Protein AF-0000000084360840 (afdb_homodimer)

pLDDT: mean 78.0, std 22.22, range [19.33, 98.19]

Radius of gyration: 30.99 Å; Cα contacts (8 Å, |Δi|>4): 1159; chains: 2; bounding box: 89×83×81 Å

Sequence (752 aa):
MAACGLSFETPALANPRQICVAVSGGADSLALSLLTHHWGQENAVKVIALTVDHGLRKGSDTEAQQVGAWLNAWGLEHHILPWTDGAVVHSRVQERARDARYALMTQWCTGHGIRHLLLAHHQEDQAETVLMRLKKGSGLLGLAGMARVRHVPLHVSGETGGSVQIVRPLLAVSKAQLRETLRAQGQEWIEDPSNANLAFERVRTRHLLAHLEGEGVSAARLAGAARAIARVRDVLERAAEDVMSTSVSGDCVKRIAAKPFLAAPLAVQSLALARLLAEVGGGRYGPSPDKMTRLLGWMARHKGSVKTDPARTLAGCEVRRTVQNGAAGFRVSAEGPRTSAKNHQKAVINCETALAPSGQTSYIQGALKATAQRLEMAACGLSFETPALANPRQICVAVSGGADSLALSLLTHHWGQENAVKVIALTVDHGLRKGSDTEAQQVGAWLNAWGLEHHILPWTDGAVVHSRVQERARDARYALMTQWCTGHGIRHLLLAHHQEDQAETVLMRLKKGSGLLGLAGMARVRHVPLHVSGETGGSVQIVRPLLAVSKAQLRETLRAQGQEWIEDPSNANLAFERVRTRHLLAHLEGEGVSAARLAGAARAIARVRDVLERAAEDVMSTSVSGDCVKRIAAKPFLAAPLAVQSLALARLLAEVGGGRYGPSPDKMTRLLGWMARHKGSVKTDPARTLAGCEVRRTVQNGAAGFRVSAEGPRTSAKNHQKAVINCETALAPSGQTSYIQGALKATAQRLE

Structure (mmCIF, N/CA/C/O backbone):
data_AF-0000000084360840-model_v1
#
loop_
_entity.id
_entity.type
_entity.pdbx_description
1 polymer 'tRNA(Ile)-lysidine synthase'
#
loop_
_atom_site.group_PDB
_atom_site.id
_atom_site.type_symbol
_atom_site.label_atom_id
_atom_site.label_alt_id
_atom_site.label_comp_id
_atom_site.label_asym_id
_atom_site.label_entity_id
_atom_site.label_seq_id
_atom_site.pdbx_PDB_ins_code
_atom_site.Cartn_x
_atom_site.Cartn_y
_atom_site.Cartn_z
_atom_site.occupancy
_atom_site.B_iso_or_equiv
_atom_site.auth_seq_id
_atom_site.auth_comp_id
_atom_site.auth_asym_id
_atom_site.auth_atom_id
_atom_site.pdbx_PDB_model_num
ATOM 1 N N . MET A 1 1 ? 10.531 8.586 30.922 1 20.8 1 MET A N 1
ATOM 2 C CA . MET A 1 1 ? 9.344 9.234 30.359 1 20.8 1 MET A CA 1
ATOM 3 C C . MET A 1 1 ? 9.523 9.5 28.875 1 20.8 1 MET A C 1
ATOM 5 O O . MET A 1 1 ? 10.438 10.219 28.469 1 20.8 1 MET A O 1
ATOM 9 N N . ALA A 1 2 ? 9.25 8.68 28.016 1 28.47 2 ALA A N 1
ATOM 10 C CA . ALA A 1 2 ? 9.672 8.766 26.625 1 28.47 2 ALA A CA 1
ATOM 11 C C . ALA A 1 2 ? 9.109 10.016 25.953 1 28.47 2 ALA A C 1
ATOM 13 O O . ALA A 1 2 ? 7.895 10.148 25.797 1 28.47 2 ALA A O 1
ATOM 14 N N . ALA A 1 3 ? 9.609 11.148 26.25 1 34.69 3 ALA A N 1
ATOM 15 C CA . ALA A 1 3 ? 9.281 12.477 25.719 1 34.69 3 ALA A CA 1
ATOM 16 C C . ALA A 1 3 ? 9.062 12.43 24.219 1 34.69 3 ALA A C 1
ATOM 18 O O . ALA A 1 3 ? 9.859 11.844 23.484 1 34.69 3 ALA A O 1
ATOM 19 N N . CYS A 1 4 ? 7.859 12.336 23.828 1 41.44 4 CYS A N 1
ATOM 20 C CA . CYS A 1 4 ? 7.52 12.398 22.406 1 41.44 4 CYS A CA 1
ATOM 21 C C . CYS A 1 4 ? 8.164 13.609 21.75 1 41.44 4 CYS A C 1
ATOM 23 O O . CYS A 1 4 ? 7.883 14.75 22.125 1 41.44 4 CYS A O 1
ATOM 25 N N . GLY A 1 5 ? 9.469 13.688 21.625 1 42.34 5 GLY A N 1
ATOM 26 C CA . GLY A 1 5 ? 10 14.789 20.844 1 42.34 5 GLY A CA 1
ATOM 27 C C . GLY A 1 5 ? 9.414 14.859 19.453 1 42.34 5 GLY A C 1
ATOM 28 O O . GLY A 1 5 ? 9.32 13.844 18.75 1 42.34 5 GLY A O 1
ATOM 29 N N . LEU A 1 6 ? 8.43 15.812 19.359 1 50.31 6 LEU A N 1
ATOM 30 C CA . LEU A 1 6 ? 7.957 16.094 18.016 1 50.31 6 LEU A CA 1
ATOM 31 C C . LEU A 1 6 ? 9.125 16.281 17.047 1 50.31 6 LEU A C 1
ATOM 33 O O . LEU A 1 6 ? 10.07 17.016 17.344 1 50.31 6 LEU A O 1
ATOM 37 N N . SER A 1 7 ? 9.742 15.273 16.531 1 49.81 7 SER A N 1
ATOM 38 C CA . SER A 1 7 ? 10.672 15.531 15.438 1 49.81 7 SER A CA 1
ATOM 39 C C . SER A 1 7 ? 9.953 16.125 14.234 1 49.81 7 SER A C 1
ATOM 41 O O . SER A 1 7 ? 9.188 15.43 13.555 1 49.81 7 SER A O 1
ATOM 43 N N . PHE A 1 8 ? 9.609 17.406 14.43 1 49.53 8 PHE A N 1
ATOM 44 C CA . PHE A 1 8 ? 9.141 18.078 13.219 1 49.53 8 PHE A CA 1
ATOM 45 C C . PHE A 1 8 ? 10.141 17.906 12.086 1 49.53 8 PHE A C 1
ATOM 47 O O . PHE A 1 8 ? 10.281 18.797 11.234 1 49.53 8 PHE A O 1
ATOM 54 N N . GLU A 1 9 ? 10.992 17.016 12.188 1 46.53 9 GLU A N 1
ATOM 55 C CA . GLU A 1 9 ? 11.945 16.938 11.078 1 46.53 9 GLU A CA 1
ATOM 56 C C . GLU A 1 9 ? 11.234 17.062 9.734 1 46.53 9 GLU A C 1
ATOM 58 O O . GLU A 1 9 ? 11.711 16.531 8.727 1 46.53 9 GLU A O 1
ATOM 63 N N . THR A 1 10 ? 10.039 17.531 9.773 1 49.09 10 THR A N 1
ATOM 64 C CA . THR A 1 10 ? 9.547 17.703 8.414 1 49.09 10 THR A CA 1
ATOM 65 C C . THR A 1 10 ? 10.25 18.875 7.738 1 49.09 10 THR A C 1
ATOM 67 O O . THR A 1 10 ? 10.242 20 8.258 1 49.09 10 THR A O 1
ATOM 70 N N . PRO A 1 11 ? 11.195 18.641 6.934 1 45.81 11 PRO A N 1
ATOM 71 C CA . PRO A 1 11 ? 11.742 19.719 6.102 1 45.81 11 PRO A CA 1
ATOM 72 C C . PRO A 1 11 ? 10.703 20.781 5.75 1 45.81 11 PRO A C 1
ATOM 74 O O . PRO A 1 11 ? 11.055 21.844 5.246 1 45.81 11 PRO A O 1
ATOM 77 N N . ALA A 1 12 ? 9.516 20.406 5.906 1 50.47 12 ALA A N 1
ATOM 78 C CA . ALA A 1 12 ? 8.531 21.312 5.324 1 50.47 12 ALA A CA 1
ATOM 79 C C . ALA A 1 12 ? 8.43 22.609 6.129 1 50.47 12 ALA A C 1
ATOM 81 O O . ALA A 1 12 ? 7.895 23.609 5.645 1 50.47 12 ALA A O 1
ATOM 82 N N . LEU A 1 13 ? 8.891 22.594 7.438 1 59.12 13 LEU A N 1
ATOM 83 C CA . LEU A 1 13 ? 8.758 23.859 8.141 1 59.12 13 LEU A CA 1
ATOM 84 C C . LEU A 1 13 ? 9.977 24.75 7.895 1 59.12 13 LEU A C 1
ATOM 86 O O . LEU A 1 13 ? 11.023 24.562 8.516 1 59.12 13 LEU A O 1
ATOM 90 N N . ALA A 1 14 ? 9.984 25.188 6.68 1 59.38 14 ALA A N 1
ATOM 91 C CA . ALA A 1 14 ? 11.016 26.188 6.43 1 59.38 14 ALA A CA 1
ATOM 92 C C . ALA A 1 14 ? 10.969 27.297 7.477 1 59.38 14 ALA A C 1
ATOM 94 O O . ALA A 1 14 ? 10.078 28.141 7.449 1 59.38 14 ALA A O 1
ATOM 95 N N . ASN A 1 15 ? 11.844 27.297 8.43 1 65.12 15 ASN A N 1
ATOM 96 C CA . ASN A 1 15 ? 12.148 28.203 9.539 1 65.12 15 ASN A CA 1
ATOM 97 C C . ASN A 1 15 ? 11.086 29.281 9.68 1 65.12 15 ASN A C 1
ATOM 99 O O . ASN A 1 15 ? 11.336 30.453 9.359 1 65.12 15 ASN A O 1
ATOM 103 N N . PRO A 1 16 ? 9.898 28.922 10.055 1 75.62 16 PRO A N 1
ATOM 104 C CA . PRO A 1 16 ? 8.844 29.922 10.172 1 75.62 16 PRO A CA 1
ATOM 105 C C . PRO A 1 16 ? 9.039 30.844 11.375 1 75.62 16 PRO A C 1
ATOM 107 O O . PRO A 1 16 ? 9.656 30.453 12.359 1 75.62 16 PRO A O 1
ATOM 110 N N . ARG A 1 17 ? 8.641 32.125 11.219 1 84.38 17 ARG A N 1
ATOM 111 C CA . ARG A 1 17 ? 8.633 33.031 12.352 1 84.38 17 ARG A CA 1
ATOM 112 C C . ARG A 1 17 ? 7.445 32.781 13.266 1 84.38 17 ARG A C 1
ATOM 114 O O . ARG A 1 17 ? 7.531 32.969 14.484 1 84.38 17 ARG A O 1
ATOM 121 N N . GLN A 1 18 ? 6.344 32.344 12.672 1 93.88 18 GLN A N 1
ATOM 122 C CA . GLN A 1 18 ? 5.117 32.062 13.406 1 93.88 18 GLN A CA 1
ATOM 123 C C . GLN A 1 18 ? 4.391 30.859 12.836 1 93.88 18 GLN A C 1
ATOM 125 O O . GLN A 1 18 ? 4.445 30.609 11.633 1 93.88 18 GLN A O 1
ATOM 130 N N . ILE A 1 19 ? 3.779 30.156 13.719 1 94.62 19 ILE A N 1
ATOM 131 C CA . ILE A 1 19 ? 2.945 29.031 13.297 1 94.62 19 ILE A CA 1
ATOM 132 C C . ILE A 1 19 ? 1.659 29.016 14.125 1 94.62 19 ILE A C 1
ATOM 134 O O . ILE A 1 19 ? 1.631 29.5 15.258 1 94.62 19 ILE A O 1
ATOM 138 N N . CYS A 1 20 ? 0.643 28.469 13.516 1 96.94 20 CYS A N 1
ATOM 139 C CA . CYS A 1 20 ? -0.623 28.328 14.227 1 96.94 20 CYS A CA 1
ATOM 140 C C . CYS A 1 20 ? -0.888 26.859 14.578 1 96.94 20 CYS A C 1
ATOM 142 O O . CYS A 1 20 ? -0.471 25.969 13.852 1 96.94 20 CYS A O 1
ATOM 144 N N . VAL A 1 21 ? -1.531 26.672 15.664 1 97.19 21 VAL A N 1
ATOM 145 C CA . VAL A 1 21 ? -1.967 25.328 16.078 1 97.19 21 VAL A CA 1
ATOM 146 C C . VAL A 1 21 ? -3.465 25.344 16.375 1 97.19 21 VAL A C 1
ATOM 148 O O . VAL A 1 21 ? -3.965 26.266 17.047 1 97.19 21 VAL A O 1
ATOM 151 N N . ALA A 1 22 ? -4.164 24.406 15.797 1 97.31 22 ALA A N 1
ATOM 152 C CA . ALA A 1 22 ? -5.59 24.266 16.094 1 97.31 22 ALA A CA 1
ATOM 153 C C . ALA A 1 22 ? -5.809 23.547 17.422 1 97.31 22 ALA A C 1
ATOM 155 O O . ALA A 1 22 ? -5.238 22.484 17.656 1 97.31 22 ALA A O 1
ATOM 156 N N . VAL A 1 23 ? -6.715 24.125 18.266 1 96.75 23 VAL A N 1
ATOM 157 C CA . VAL A 1 23 ? -6.953 23.516 19.562 1 96.75 23 VAL A CA 1
ATOM 158 C C . VAL A 1 23 ? -8.453 23.469 19.844 1 96.75 23 VAL A C 1
ATOM 160 O O . VAL A 1 23 ? -9.141 24.5 19.797 1 96.75 23 VAL A O 1
ATOM 163 N N . SER A 1 24 ? -8.938 22.297 20.156 1 92.56 24 SER A N 1
ATOM 164 C CA . SER A 1 24 ? -10.352 22.125 20.453 1 92.56 24 SER A CA 1
ATOM 165 C C . SER A 1 24 ? -10.578 22 21.969 1 92.56 24 SER A C 1
ATOM 167 O O . SER A 1 24 ? -11.703 22.125 22.438 1 92.56 24 SER A O 1
ATOM 169 N N . GLY A 1 25 ? -9.539 21.734 22.703 1 93.62 25 GLY A N 1
ATOM 170 C CA . GLY A 1 25 ? -9.664 21.5 24.125 1 93.62 25 GLY A CA 1
ATOM 171 C C . GLY A 1 25 ? -9.586 20.031 24.516 1 93.62 25 GLY A C 1
ATOM 172 O O . GLY A 1 25 ? -9.438 19.703 25.688 1 93.62 25 GLY A O 1
ATOM 173 N N . GLY A 1 26 ? -9.695 19.188 23.531 1 94.25 26 GLY A N 1
ATOM 174 C CA . GLY A 1 26 ? -9.5 17.766 23.781 1 94.25 26 GLY A CA 1
ATOM 175 C C . GLY A 1 26 ? -8.055 17.406 24.062 1 94.25 26 GLY A C 1
ATOM 176 O O . GLY A 1 26 ? -7.16 18.25 23.922 1 94.25 26 GLY A O 1
ATOM 177 N N . ALA A 1 27 ? -7.871 16.188 24.438 1 95.5 27 ALA A N 1
ATOM 178 C CA . ALA A 1 27 ? -6.547 15.719 24.844 1 95.5 27 ALA A CA 1
ATOM 179 C C . ALA A 1 27 ? -5.547 15.844 23.703 1 95.5 27 ALA A C 1
ATOM 181 O O . ALA A 1 27 ? -4.422 16.312 23.906 1 95.5 27 ALA A O 1
ATOM 182 N N . ASP A 1 28 ? -5.961 15.531 22.5 1 95.25 28 ASP A N 1
ATOM 183 C CA . ASP A 1 28 ? -5.047 15.5 21.359 1 95.25 28 ASP A CA 1
ATOM 184 C C . ASP A 1 28 ? -4.594 16.906 20.984 1 95.25 28 ASP A C 1
ATOM 186 O O . ASP A 1 28 ? -3.395 17.156 20.844 1 95.25 28 ASP A O 1
ATOM 190 N N . SER A 1 29 ? -5.516 17.797 20.891 1 96.75 29 SER A N 1
ATOM 191 C CA . SER A 1 29 ? -5.191 19.156 20.469 1 96.75 29 SER A CA 1
ATOM 192 C C . SER A 1 29 ? -4.406 19.891 21.547 1 96.75 29 SER A C 1
ATOM 194 O O . SER A 1 29 ? -3.5 20.672 21.234 1 96.75 29 SER A O 1
ATOM 196 N N . LEU A 1 30 ? -4.676 19.625 22.766 1 96.94 30 LEU A N 1
ATOM 197 C CA . LEU A 1 30 ? -3.932 20.25 23.859 1 96.94 30 LEU A CA 1
ATOM 198 C C . LEU A 1 30 ? -2.502 19.734 23.906 1 96.94 30 LEU A C 1
ATOM 200 O O . LEU A 1 30 ? -1.562 20.5 24.125 1 96.94 30 LEU A O 1
ATOM 204 N N . ALA A 1 31 ? -2.414 18.406 23.781 1 96.38 31 ALA A N 1
ATOM 205 C CA . ALA A 1 31 ? -1.073 17.844 23.766 1 96.38 31 ALA A CA 1
ATOM 206 C C . ALA A 1 31 ? -0.233 18.422 22.641 1 96.38 31 ALA A C 1
ATOM 208 O O . ALA A 1 31 ? 0.932 18.781 22.844 1 96.38 31 ALA A O 1
ATOM 209 N N . LEU A 1 32 ? -0.86 18.516 21.453 1 96.62 32 LEU A N 1
ATOM 210 C CA . LEU A 1 32 ? -0.155 19.141 20.328 1 96.62 32 LEU A CA 1
ATOM 211 C C . LEU A 1 32 ? 0.257 20.562 20.672 1 96.62 32 LEU A C 1
ATOM 213 O O . LEU A 1 32 ? 1.385 20.969 20.391 1 96.62 32 LEU A O 1
ATOM 217 N N . SER A 1 33 ? -0.631 21.344 21.25 1 96.81 33 SER A N 1
ATOM 218 C CA . SER A 1 33 ? -0.352 22.734 21.594 1 96.81 33 SER A CA 1
ATOM 219 C C . SER A 1 33 ? 0.825 22.828 22.562 1 96.81 33 SER A C 1
ATOM 221 O O . SER A 1 33 ? 1.704 23.688 22.391 1 96.81 33 SER A O 1
ATOM 223 N N . LEU A 1 34 ? 0.836 21.938 23.531 1 94.75 34 LEU A N 1
ATOM 224 C CA . LEU A 1 34 ? 1.909 21.922 24.516 1 94.75 34 LEU A CA 1
ATOM 225 C C . LEU A 1 34 ? 3.25 21.609 23.859 1 94.75 34 LEU A C 1
ATOM 227 O O . LEU A 1 34 ? 4.23 22.328 24.062 1 94.75 34 LEU A O 1
ATOM 231 N N . LEU A 1 35 ? 3.24 20.562 23.078 1 93.94 35 LEU A N 1
ATOM 232 C CA . LEU A 1 35 ? 4.457 20.141 22.406 1 93.94 35 LEU A CA 1
ATOM 233 C C . LEU A 1 35 ? 4.957 21.219 21.453 1 93.94 35 LEU A C 1
ATOM 235 O O . LEU A 1 35 ? 6.16 21.484 21.375 1 93.94 35 LEU A O 1
ATOM 239 N N . THR A 1 36 ? 4.031 21.828 20.719 1 93.75 36 THR A N 1
ATOM 240 C CA . THR A 1 36 ? 4.391 22.891 19.781 1 93.75 36 THR A CA 1
ATOM 241 C C . THR A 1 36 ? 4.91 24.125 20.5 1 93.75 36 THR A C 1
ATOM 243 O O . THR A 1 36 ? 5.84 24.781 20.031 1 93.75 36 THR A O 1
ATOM 246 N N . HIS A 1 37 ? 4.324 24.422 21.594 1 93.69 37 HIS A N 1
ATOM 247 C CA . HIS A 1 37 ? 4.77 25.547 22.406 1 93.69 37 HIS A CA 1
ATOM 248 C C . HIS A 1 37 ? 6.223 25.375 22.828 1 93.69 37 HIS A C 1
ATOM 250 O O . HIS A 1 37 ? 7.031 26.297 22.688 1 93.69 37 HIS A O 1
ATOM 256 N N . HIS A 1 38 ? 6.539 24.203 23.406 1 91.06 38 HIS A N 1
ATOM 257 C CA . HIS A 1 38 ? 7.906 23.922 23.812 1 91.06 38 HIS A CA 1
ATOM 258 C C . HIS A 1 38 ? 8.875 24 22.641 1 91.06 38 HIS A C 1
ATOM 260 O O . HIS A 1 38 ? 9.953 24.578 22.75 1 91.06 38 HIS A O 1
ATOM 266 N N . TRP A 1 39 ? 8.414 23.406 21.562 1 88.81 39 TRP A N 1
ATOM 267 C CA . TRP A 1 39 ? 9.227 23.453 20.359 1 88.81 39 TRP A CA 1
ATOM 268 C C . TRP A 1 39 ? 9.461 24.891 19.922 1 88.81 39 TRP A C 1
ATOM 270 O O . TRP A 1 39 ? 10.578 25.25 19.531 1 88.81 39 TRP A O 1
ATOM 280 N N . GLY A 1 40 ? 8.398 25.688 19.891 1 90.31 40 GLY A N 1
ATOM 281 C CA . GLY A 1 40 ? 8.508 27.094 19.516 1 90.31 40 GLY A CA 1
ATOM 282 C C . GLY A 1 40 ? 9.484 27.859 20.391 1 90.31 40 GLY A C 1
ATOM 283 O O . GLY A 1 40 ? 10.258 28.672 19.891 1 90.31 40 GLY A O 1
ATOM 284 N N . GLN A 1 41 ? 9.516 27.594 21.672 1 90.25 41 GLN A N 1
ATOM 285 C CA . GLN A 1 41 ? 10.438 28.234 22.609 1 90.25 41 GLN A CA 1
ATOM 286 C C . GLN A 1 41 ? 11.883 27.859 22.297 1 90.25 41 GLN A C 1
ATOM 288 O O . GLN A 1 41 ? 12.773 28.719 22.297 1 90.25 41 GLN A O 1
ATOM 293 N N . GLU A 1 42 ? 12.062 26.641 21.938 1 86.31 42 GLU A N 1
ATOM 294 C CA . GLU A 1 42 ? 13.406 26.141 21.656 1 86.31 42 GLU A CA 1
ATOM 295 C C . GLU A 1 42 ? 13.922 26.672 20.328 1 86.31 42 GLU A C 1
ATOM 297 O O . GLU A 1 42 ? 15.133 26.828 20.141 1 86.31 42 GLU A O 1
ATOM 302 N N . ASN A 1 43 ? 13.023 27.047 19.469 1 87.06 43 ASN A N 1
ATOM 303 C CA . ASN A 1 43 ? 13.438 27.422 18.125 1 87.06 43 ASN A CA 1
ATOM 304 C C . ASN A 1 43 ? 13.125 28.875 17.812 1 87.06 43 ASN A C 1
ATOM 306 O O . ASN A 1 43 ? 13.25 29.312 16.672 1 87.06 43 ASN A O 1
ATOM 310 N N . ALA A 1 44 ? 12.711 29.609 18.797 1 89.69 44 ALA A N 1
ATOM 311 C CA . ALA A 1 44 ? 12.383 31.031 18.672 1 89.69 44 ALA A CA 1
ATOM 312 C C . ALA A 1 44 ? 11.289 31.25 17.625 1 89.69 44 ALA A C 1
ATOM 314 O O . ALA A 1 44 ? 11.414 32.125 16.766 1 89.69 44 ALA A O 1
ATOM 315 N N . VAL A 1 45 ? 10.312 30.406 17.609 1 91.75 45 VAL A N 1
ATOM 316 C CA . VAL A 1 45 ? 9.133 30.5 16.75 1 91.75 45 VAL A CA 1
ATOM 317 C C . VAL A 1 45 ? 7.906 30.828 17.594 1 91.75 45 VAL A C 1
ATOM 319 O O . VAL A 1 45 ? 7.664 30.203 18.625 1 91.75 45 VAL A O 1
ATOM 322 N N . LYS A 1 46 ? 7.203 31.812 17.203 1 95.19 46 LYS A N 1
ATOM 323 C CA . LYS A 1 46 ? 5.98 32.156 17.922 1 95.19 46 LYS A CA 1
ATOM 324 C C . LYS A 1 46 ? 4.836 31.219 17.547 1 95.19 46 LYS A C 1
ATOM 326 O O . LYS A 1 46 ? 4.562 31 16.375 1 95.19 46 LYS A O 1
ATOM 331 N N . VAL A 1 47 ? 4.254 30.734 18.562 1 95.88 47 VAL A N 1
ATOM 332 C CA . VAL A 1 47 ? 3.139 29.812 18.375 1 95.88 47 VAL A CA 1
ATOM 333 C C . VAL A 1 47 ? 1.829 30.484 18.766 1 95.88 47 VAL A C 1
ATOM 335 O O . VAL A 1 47 ? 1.744 31.125 19.812 1 95.88 47 VAL A O 1
ATOM 338 N N . ILE A 1 48 ? 0.849 30.406 17.891 1 97.69 48 ILE A N 1
ATOM 339 C CA . ILE A 1 48 ? -0.473 30.984 18.141 1 97.69 48 ILE A CA 1
ATOM 340 C C . ILE A 1 48 ? -1.525 29.875 18.078 1 97.69 48 ILE A C 1
ATOM 342 O O . ILE A 1 48 ? -1.553 29.078 17.125 1 97.69 48 ILE A O 1
ATOM 346 N N . ALA A 1 49 ? -2.34 29.797 19.109 1 98.19 49 ALA A N 1
ATOM 347 C CA . ALA A 1 49 ? -3.387 28.781 19.156 1 98.19 49 ALA A CA 1
ATOM 348 C C . ALA A 1 49 ? -4.715 29.328 18.656 1 98.19 49 ALA A C 1
ATOM 350 O O . ALA A 1 49 ? -5.078 30.469 18.969 1 98.19 49 ALA A O 1
ATOM 351 N N . LEU A 1 50 ? -5.418 28.562 17.859 1 97.81 50 LEU A N 1
ATOM 352 C CA . LEU A 1 50 ? -6.727 28.938 17.328 1 97.81 50 LEU A CA 1
ATOM 353 C C . LEU A 1 50 ? -7.793 27.938 17.75 1 97.81 50 LEU A C 1
ATOM 355 O O . LEU A 1 50 ? -7.59 26.719 17.625 1 97.81 50 LEU A O 1
ATOM 359 N N . THR A 1 51 ? -8.883 28.406 18.25 1 96.31 51 THR A N 1
ATOM 360 C CA . THR A 1 51 ? -10.047 27.594 18.594 1 96.31 51 THR A CA 1
ATOM 361 C C . THR A 1 51 ? -11.273 28.047 17.797 1 96.31 51 THR A C 1
ATOM 363 O O . THR A 1 51 ? -11.594 29.234 17.781 1 96.31 51 THR A O 1
ATOM 366 N N . VAL A 1 52 ? -11.883 27.047 17.094 1 92.75 52 VAL A N 1
ATOM 367 C CA . VAL A 1 52 ? -13.133 27.375 16.406 1 92.75 52 VAL A CA 1
ATOM 368 C C . VAL A 1 52 ? -14.32 27.047 17.312 1 92.75 52 VAL A C 1
ATOM 370 O O . VAL A 1 52 ? -14.438 25.922 17.797 1 92.75 52 VAL A O 1
ATOM 373 N N . ASP A 1 53 ? -15.141 27.953 17.547 1 89.12 53 ASP A N 1
ATOM 374 C CA . ASP A 1 53 ? -16.375 27.75 18.297 1 89.12 53 ASP A CA 1
ATOM 375 C C . ASP A 1 53 ? -17.562 27.578 17.344 1 89.12 53 ASP A C 1
ATOM 377 O O . ASP A 1 53 ? -18.094 28.562 16.812 1 89.12 53 ASP A O 1
ATOM 381 N N . HIS A 1 54 ? -17.953 26.375 17.203 1 80.44 54 HIS A N 1
ATOM 382 C CA . HIS A 1 54 ? -19 26.062 16.234 1 80.44 54 HIS A CA 1
ATOM 383 C C . HIS A 1 54 ? -20.359 26.469 16.75 1 80.44 54 HIS A C 1
ATOM 385 O O . HIS A 1 54 ? -21.328 26.578 15.984 1 80.44 54 HIS A O 1
ATOM 391 N N . GLY A 1 55 ? -20.516 26.703 17.984 1 74.31 55 GLY A N 1
ATOM 392 C CA . GLY A 1 55 ? -21.781 27.141 18.562 1 74.31 55 GLY A CA 1
ATOM 393 C C . GLY A 1 55 ? -22.859 26.078 18.5 1 74.31 55 GLY A C 1
ATOM 394 O O . GLY A 1 55 ? -24.047 26.391 18.516 1 74.31 55 GLY A O 1
ATOM 395 N N . LEU A 1 56 ? -22.516 24.844 18.203 1 64.81 56 LEU A N 1
ATOM 396 C CA . LEU A 1 56 ? -23.484 23.781 17.969 1 64.81 56 LEU A CA 1
ATOM 397 C C . LEU A 1 56 ? -24.078 23.281 19.266 1 64.81 56 LEU A C 1
ATOM 399 O O . LEU A 1 56 ? -25.188 22.75 19.297 1 64.81 56 LEU A O 1
ATOM 403 N N . ARG A 1 57 ? -23.359 23.266 20.312 1 66.44 57 ARG A N 1
ATOM 404 C CA . ARG A 1 57 ? -23.859 22.781 21.594 1 66.44 57 ARG A CA 1
ATOM 405 C C . ARG A 1 57 ? -23.859 23.891 22.641 1 66.44 57 ARG A C 1
ATOM 407 O O . ARG A 1 57 ? -23.062 24.828 22.547 1 66.44 57 ARG A O 1
ATOM 414 N N . LYS A 1 58 ? -24.875 23.672 23.562 1 71.56 58 LYS A N 1
ATOM 415 C CA . LYS A 1 58 ? -24.875 24.562 24.719 1 71.56 58 LYS A CA 1
ATOM 416 C C . LYS A 1 58 ? -23.594 24.406 25.531 1 71.56 58 LYS A C 1
ATOM 418 O O . LYS A 1 58 ? -23.156 23.297 25.797 1 71.56 58 LYS A O 1
ATOM 423 N N . GLY A 1 59 ? -22.828 25.422 25.75 1 76.31 59 GLY A N 1
ATOM 424 C CA . GLY A 1 59 ? -21.609 25.375 26.562 1 76.31 59 GLY A CA 1
ATOM 425 C C . GLY A 1 59 ? -20.344 25.438 25.734 1 76.31 59 GLY A C 1
ATOM 426 O O . GLY A 1 59 ? -19.234 25.484 26.297 1 76.31 59 GLY A O 1
ATOM 427 N N . SER A 1 60 ? -20.547 25.438 24.422 1 79.94 60 SER A N 1
ATOM 428 C CA . SER A 1 60 ? -19.359 25.516 23.562 1 79.94 60 SER A CA 1
ATOM 429 C C . SER A 1 60 ? -18.547 26.766 23.859 1 79.94 60 SER A C 1
ATOM 431 O O . SER A 1 60 ? -17.312 26.719 23.859 1 79.94 60 SER A O 1
ATOM 433 N N . ASP A 1 61 ? -19.188 27.781 24.172 1 83.69 61 ASP A N 1
ATOM 434 C CA . ASP A 1 61 ? -18.5 29.031 24.484 1 83.69 61 ASP A CA 1
ATOM 435 C C . ASP A 1 61 ? -17.703 28.922 25.766 1 83.69 61 ASP A C 1
ATOM 437 O O . ASP A 1 61 ? -16.562 29.375 25.844 1 83.69 61 ASP A O 1
ATOM 441 N N . THR A 1 62 ? -18.328 28.328 26.781 1 87.75 62 THR A N 1
ATOM 442 C CA . THR A 1 62 ? -17.641 28.141 28.062 1 87.75 62 THR A CA 1
ATOM 443 C C . THR A 1 62 ? -16.406 27.25 27.891 1 87.75 62 THR A C 1
ATOM 445 O O . THR A 1 62 ? -15.367 27.5 28.5 1 87.75 62 THR A O 1
ATOM 448 N N . GLU A 1 63 ? -16.531 26.328 27.109 1 89.56 63 GLU A N 1
ATOM 449 C CA . GLU A 1 63 ? -15.414 25.422 26.844 1 89.56 63 GLU A CA 1
ATOM 450 C C . GLU A 1 63 ? -14.266 26.156 26.141 1 89.56 63 GLU A C 1
ATOM 452 O O . GLU A 1 63 ? -13.102 25.969 26.5 1 89.56 63 GLU A O 1
ATOM 457 N N . ALA A 1 64 ? -14.594 26.938 25.203 1 91.88 64 ALA A N 1
ATOM 458 C CA . ALA A 1 64 ? -13.586 27.703 24.469 1 91.88 64 ALA A CA 1
ATOM 459 C C . ALA A 1 64 ? -12.836 28.641 25.406 1 91.88 64 ALA A C 1
ATOM 461 O O . ALA A 1 64 ? -11.617 28.812 25.297 1 91.88 64 ALA A O 1
ATOM 462 N N . GLN A 1 65 ? -13.555 29.219 26.312 1 92.88 65 GLN A N 1
ATOM 463 C CA . GLN A 1 65 ? -12.945 30.125 27.281 1 92.88 65 GLN A CA 1
ATOM 464 C C . GLN A 1 65 ? -12.023 29.375 28.234 1 92.88 65 GLN A C 1
ATOM 466 O O . GLN A 1 65 ? -10.953 29.875 28.594 1 92.88 65 GLN A O 1
ATOM 471 N N . GLN A 1 66 ? -12.516 28.25 28.625 1 94.25 66 GLN A N 1
ATOM 472 C CA . GLN A 1 66 ? -11.688 27.422 29.5 1 94.25 66 GLN A CA 1
ATOM 473 C C . GLN A 1 66 ? -10.383 27.047 28.797 1 94.25 66 GLN A C 1
ATOM 475 O O . GLN A 1 66 ? -9.312 27.078 29.406 1 94.25 66 GLN A O 1
ATOM 480 N N . VAL A 1 67 ? -10.469 26.672 27.609 1 95.88 67 VAL A N 1
ATOM 481 C CA . VAL A 1 67 ? -9.289 26.359 26.812 1 95.88 67 VAL A CA 1
ATOM 482 C C . VAL A 1 67 ? -8.359 27.578 26.766 1 95.88 67 VAL 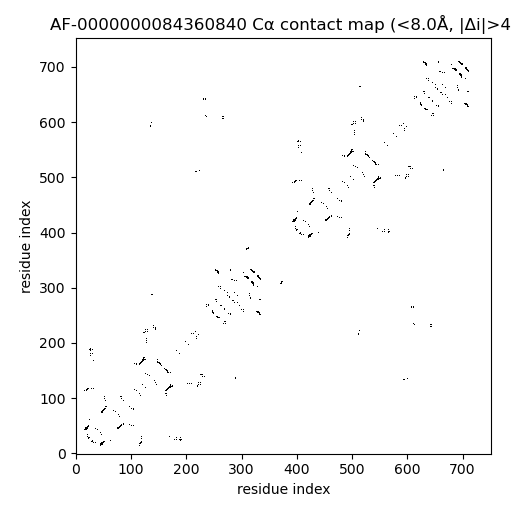A C 1
ATOM 484 O O . VAL A 1 67 ? -7.152 27.453 26.969 1 95.88 67 VAL A O 1
ATOM 487 N N . GLY A 1 68 ? -8.898 28.703 26.516 1 96 68 GLY A N 1
ATOM 488 C CA . GLY A 1 68 ? -8.133 29.938 26.516 1 96 68 GLY A CA 1
ATOM 489 C C . GLY A 1 68 ? -7.387 30.172 27.812 1 96 68 GLY A C 1
ATOM 490 O O . GLY A 1 68 ? -6.227 30.594 27.812 1 96 68 GLY A O 1
ATOM 491 N N . ALA A 1 69 ? -8.055 29.953 28.922 1 96.62 69 ALA A N 1
ATOM 492 C CA . ALA A 1 69 ? -7.441 30.125 30.234 1 96.62 69 ALA A CA 1
ATOM 493 C C . ALA A 1 69 ? -6.242 29.203 30.406 1 96.62 69 ALA A C 1
ATOM 495 O O . ALA A 1 69 ? -5.199 29.625 30.922 1 96.62 69 ALA A O 1
ATOM 496 N N . TRP A 1 70 ? -6.395 27.953 30.031 1 96.56 70 TRP A N 1
ATOM 497 C CA . TRP A 1 70 ? -5.305 27 30.125 1 96.56 70 TRP A CA 1
ATOM 498 C C . TRP A 1 70 ? -4.109 27.453 29.297 1 96.56 70 TRP A C 1
ATOM 500 O O . TRP A 1 70 ? -2.971 27.438 29.766 1 96.56 70 TRP A O 1
ATOM 510 N N . LEU A 1 71 ? -4.336 27.875 28.062 1 97.25 71 LEU A N 1
ATOM 511 C CA . LEU A 1 71 ? -3.275 28.266 27.141 1 97.25 71 LEU A CA 1
ATOM 512 C C . LEU A 1 71 ? -2.578 29.531 27.625 1 97.25 71 LEU A C 1
ATOM 514 O O . LEU A 1 71 ? -1.354 29.641 27.531 1 97.25 71 LEU A O 1
ATOM 518 N N . ASN A 1 72 ? -3.35 30.469 28.125 1 95.94 72 ASN A N 1
ATOM 519 C CA . ASN A 1 72 ? -2.783 31.688 28.688 1 95.94 72 ASN A CA 1
ATOM 520 C C . ASN A 1 72 ? -1.852 31.391 29.844 1 95.94 72 ASN A C 1
ATOM 522 O O . ASN A 1 72 ? -0.834 32.062 30.031 1 95.94 72 ASN A O 1
ATOM 526 N N . ALA A 1 73 ? -2.268 30.469 30.594 1 95.44 73 ALA A N 1
ATOM 527 C CA . ALA A 1 73 ? -1.438 30.062 31.719 1 95.44 73 ALA A CA 1
ATOM 528 C C . ALA A 1 73 ? -0.086 29.531 31.25 1 95.44 73 ALA A C 1
ATOM 530 O O . ALA A 1 73 ? 0.913 29.641 31.969 1 95.44 73 ALA A O 1
ATOM 531 N N . TRP A 1 74 ? -0.062 28.938 30.047 1 94.81 74 TRP A N 1
ATOM 532 C CA . TRP A 1 74 ? 1.177 28.453 29.453 1 94.81 74 TRP A CA 1
ATOM 533 C C . TRP A 1 74 ? 1.973 29.594 28.844 1 94.81 74 TRP A C 1
ATOM 535 O O . TRP A 1 74 ? 3.141 29.422 28.484 1 94.81 74 TRP A O 1
ATOM 545 N N . GLY A 1 75 ? 1.348 30.781 28.656 1 94.44 75 GLY A N 1
ATOM 546 C CA . GLY A 1 75 ? 1.952 31.875 27.922 1 94.44 75 GLY A CA 1
ATOM 547 C C . GLY A 1 75 ? 1.758 31.766 26.422 1 94.44 75 GLY A C 1
ATOM 548 O O . GLY A 1 75 ? 2.525 32.344 25.641 1 94.44 75 GLY A O 1
ATOM 549 N N . LEU A 1 76 ? 0.822 31.016 26.062 1 96 76 LEU A N 1
ATOM 550 C CA . LEU A 1 76 ? 0.542 30.812 24.641 1 96 76 LEU A CA 1
ATOM 551 C C . LEU A 1 76 ? -0.589 31.719 24.172 1 96 76 LEU A C 1
ATOM 553 O O . LEU A 1 76 ? -1.674 31.719 24.766 1 96 76 LEU A O 1
ATOM 557 N N . GLU A 1 77 ? -0.31 32.562 23.125 1 96.81 77 GLU A N 1
ATOM 558 C CA . GLU A 1 77 ? -1.344 33.406 22.531 1 96.81 77 GLU A CA 1
ATOM 559 C C . GLU A 1 77 ? -2.49 32.562 21.984 1 96.81 77 GLU A C 1
ATOM 561 O O . GLU A 1 77 ? -2.26 31.531 21.344 1 96.81 77 GLU A O 1
ATOM 566 N N . HIS A 1 78 ? -3.682 33.031 22.25 1 97.56 78 HIS A N 1
ATOM 567 C CA . HIS A 1 78 ? -4.859 32.25 21.875 1 97.56 78 HIS A CA 1
ATOM 568 C C . HIS A 1 78 ? -5.945 33.125 21.281 1 97.56 78 HIS A C 1
ATOM 570 O O . HIS A 1 78 ? -6.188 34.25 21.781 1 97.56 78 HIS A O 1
ATOM 576 N N . HIS A 1 79 ? -6.617 32.656 20.188 1 97.31 79 HIS A N 1
ATOM 577 C CA . HIS A 1 79 ? -7.738 33.344 19.562 1 97.31 79 HIS A CA 1
ATOM 578 C C . HIS A 1 79 ? -8.914 32.375 19.344 1 97.31 79 HIS A C 1
ATOM 580 O O . HIS A 1 79 ? -8.727 31.266 18.859 1 97.31 79 HIS A O 1
ATOM 586 N N . ILE A 1 80 ? -10.117 32.781 19.672 1 96.12 80 ILE A N 1
ATOM 587 C CA . ILE A 1 80 ? -11.352 32.062 19.406 1 96.12 80 ILE A CA 1
ATOM 588 C C . ILE A 1 80 ? -11.992 32.562 18.125 1 96.12 80 ILE A C 1
ATOM 590 O O . ILE A 1 80 ? -12.203 33.781 17.969 1 96.12 80 ILE A O 1
ATOM 594 N N . LEU A 1 81 ? -12.281 31.641 17.219 1 94.81 81 LEU A N 1
ATOM 595 C CA . LEU A 1 81 ? -12.922 31.969 15.945 1 94.81 81 LEU A CA 1
ATOM 596 C C . LEU A 1 81 ? -14.375 31.5 15.938 1 94.81 81 LEU A C 1
ATOM 598 O O . LEU A 1 81 ? -14.641 30.297 15.812 1 94.81 81 LEU A O 1
ATOM 602 N N . PRO A 1 82 ? -15.344 32.344 16.047 1 89.88 82 PRO A N 1
ATOM 603 C CA . PRO A 1 82 ? -16.75 31.938 16.062 1 89.88 82 PRO A CA 1
ATOM 604 C C . PRO A 1 82 ? -17.281 31.547 14.688 1 89.88 82 PRO A C 1
ATOM 606 O O . PRO A 1 82 ? -16.922 32.188 13.688 1 89.88 82 PRO A O 1
ATOM 609 N N . TRP A 1 83 ? -17.922 30.438 14.664 1 85.69 83 TRP A N 1
ATOM 610 C CA . TRP A 1 83 ? -18.672 30.062 13.469 1 85.69 83 TRP A CA 1
ATOM 611 C C . TRP A 1 83 ? -20.125 30.484 13.586 1 85.69 83 TRP A C 1
ATOM 613 O O . TRP A 1 83 ? -20.891 29.906 14.359 1 85.69 83 TRP A O 1
ATOM 623 N N . THR A 1 84 ? -20.531 31.469 12.898 1 75.62 84 THR A N 1
ATOM 624 C CA . THR A 1 84 ? -21.844 32.094 13.078 1 75.62 84 THR A CA 1
ATOM 625 C C . THR A 1 84 ? -22.844 31.516 12.07 1 75.62 84 THR A C 1
ATOM 627 O O . THR A 1 84 ? -24.047 31.672 12.227 1 75.62 84 THR A O 1
ATOM 630 N N . ASP A 1 85 ? -22.422 30.891 11.023 1 64.31 85 ASP A N 1
ATOM 631 C CA . ASP A 1 85 ? -23.312 30.438 9.961 1 64.31 85 ASP A CA 1
ATOM 632 C C . ASP A 1 85 ? -23.859 29.047 10.258 1 64.31 85 ASP A C 1
ATOM 634 O O . ASP A 1 85 ? -24.562 28.453 9.438 1 64.31 85 ASP A O 1
ATOM 638 N N . GLY A 1 86 ? -23.531 28.328 11.344 1 59.66 86 GLY A N 1
ATOM 639 C CA . GLY A 1 86 ? -23.797 26.922 11.641 1 59.66 86 GLY A CA 1
ATOM 640 C C . GLY A 1 86 ? -25.25 26.656 11.984 1 59.66 86 GLY A C 1
ATOM 641 O O . GLY A 1 86 ? -25.672 25.5 12.062 1 59.66 86 GLY A O 1
ATOM 642 N N . ALA A 1 87 ? -25.922 27.578 12.648 1 53.06 87 ALA A N 1
ATOM 643 C CA . ALA A 1 87 ? -27.25 27.344 13.219 1 53.06 87 ALA A CA 1
ATOM 644 C C . ALA A 1 87 ? -28.188 26.766 12.172 1 53.06 87 ALA A C 1
ATOM 646 O O . ALA A 1 87 ? -29.188 26.125 12.516 1 53.06 87 ALA A O 1
ATOM 647 N N . VAL A 1 88 ? -27.938 26.938 10.945 1 49.91 88 VAL A N 1
ATOM 648 C CA . VAL A 1 88 ? -29.141 26.859 10.109 1 49.91 88 VAL A CA 1
ATOM 649 C C . VAL A 1 88 ? -29.266 25.453 9.523 1 49.91 88 VAL A C 1
ATOM 651 O O . VAL A 1 88 ? -30.359 25.016 9.172 1 49.91 88 VAL A O 1
ATOM 654 N N . VAL A 1 89 ? -28.281 24.734 9.117 1 52.62 89 VAL A N 1
ATOM 655 C CA . VAL A 1 89 ? -28.625 23.672 8.172 1 52.62 89 VAL A CA 1
ATOM 656 C C . VAL A 1 89 ? -28.266 22.312 8.758 1 52.62 89 VAL A C 1
ATOM 658 O O . VAL A 1 89 ? -27.141 22.109 9.234 1 52.62 89 VAL A O 1
ATOM 661 N N . HIS A 1 90 ? -29.328 21.422 9.023 1 56.09 90 HIS A N 1
ATOM 662 C CA . HIS A 1 90 ? -29.359 20.125 9.688 1 56.09 90 HIS A CA 1
ATOM 663 C C . HIS A 1 90 ? -28.594 19.078 8.891 1 56.09 90 HIS A C 1
ATOM 665 O O . HIS A 1 90 ? -28.047 18.141 9.461 1 56.09 90 HIS A O 1
ATOM 671 N N . SER A 1 91 ? -28.625 19.109 7.574 1 59.97 91 SER A N 1
ATOM 672 C CA . SER A 1 91 ? -28.078 17.969 6.852 1 59.97 91 SER A CA 1
ATOM 673 C C . SER A 1 91 ? -26.562 18.062 6.734 1 59.97 91 SER A C 1
ATOM 675 O O . SER A 1 91 ? -26.016 19.141 6.492 1 59.97 91 SER A O 1
ATOM 677 N N . ARG A 1 92 ? -25.844 17.234 6.988 1 64.88 92 ARG A N 1
ATOM 678 C CA . ARG A 1 92 ? -24.406 17.062 6.82 1 64.88 92 ARG A CA 1
ATOM 679 C C . ARG A 1 92 ? -23.641 18.016 7.727 1 64.88 92 ARG A C 1
ATOM 681 O O . ARG A 1 92 ? -22.641 18.594 7.312 1 64.88 92 ARG A O 1
ATOM 688 N N . VAL A 1 93 ? -24.188 18.172 8.883 1 68.75 93 VAL A N 1
ATOM 689 C CA . VAL A 1 93 ? -23.688 19.141 9.844 1 68.75 93 VAL A CA 1
ATOM 690 C C . VAL A 1 93 ? -22.219 18.859 10.164 1 68.75 93 VAL A C 1
ATOM 692 O O . VAL A 1 93 ? -21.406 19.766 10.266 1 68.75 93 VAL A O 1
ATOM 695 N N . GLN A 1 94 ? -21.828 17.594 10.242 1 71.94 94 GLN A N 1
ATOM 696 C CA . GLN A 1 94 ? -20.453 17.234 10.602 1 71.94 94 GLN A CA 1
ATOM 697 C C . GLN A 1 94 ? -19.469 17.625 9.5 1 71.94 94 GLN A C 1
ATOM 699 O O . GLN A 1 94 ? -18.422 18.188 9.781 1 71.94 94 GLN A O 1
ATOM 704 N N . GLU A 1 95 ? -19.844 17.359 8.336 1 75.62 95 GLU A N 1
ATOM 705 C CA . GLU A 1 95 ? -19 17.719 7.203 1 75.62 95 GLU A CA 1
ATOM 706 C C . GLU A 1 95 ? -18.875 19.219 7.047 1 75.62 95 GLU A C 1
ATOM 708 O O . GLU A 1 95 ? -17.797 19.75 6.789 1 75.62 95 GLU A O 1
ATOM 713 N N . ARG A 1 96 ? -19.953 19.875 7.207 1 76.56 96 ARG A N 1
ATOM 714 C CA . ARG A 1 96 ? -19.953 21.328 7.086 1 76.56 96 ARG A CA 1
ATOM 715 C C . ARG A 1 96 ? -19.141 21.969 8.195 1 76.56 96 ARG A C 1
ATOM 717 O O . ARG A 1 96 ? -18.438 22.969 7.969 1 76.56 96 ARG A O 1
ATOM 724 N N . ALA A 1 97 ? -19.312 21.453 9.367 1 78.12 97 ALA A N 1
ATOM 725 C CA . ALA A 1 97 ? -18.547 21.938 10.5 1 78.12 97 ALA A CA 1
ATOM 726 C C . ALA A 1 97 ? -17.047 21.781 10.266 1 78.12 97 ALA A C 1
ATOM 728 O O . ALA A 1 97 ? -16.266 22.672 10.586 1 78.12 97 ALA A O 1
ATOM 729 N N . ARG A 1 98 ? -16.734 20.734 9.68 1 79.88 98 ARG A N 1
ATOM 730 C CA . ARG A 1 98 ? -15.336 20.484 9.352 1 79.88 98 ARG A CA 1
ATOM 731 C C . ARG A 1 98 ? -14.828 21.5 8.32 1 79.88 98 ARG A C 1
ATOM 733 O O . ARG A 1 98 ? -13.766 22.094 8.5 1 79.88 98 ARG A O 1
ATOM 740 N N . ASP A 1 99 ? -15.586 21.641 7.363 1 83 99 ASP A N 1
ATOM 741 C CA . ASP A 1 99 ? -15.203 22.578 6.309 1 83 99 ASP A CA 1
ATOM 742 C C . ASP A 1 99 ? -15.078 24 6.844 1 83 99 ASP A C 1
ATOM 744 O O . ASP A 1 99 ? -14.148 24.719 6.492 1 83 99 ASP A O 1
ATOM 748 N N . ALA A 1 100 ? -16.016 24.297 7.633 1 84.75 100 ALA A N 1
ATOM 749 C CA . ALA A 1 100 ? -16.016 25.625 8.234 1 84.75 100 ALA A CA 1
ATOM 750 C C . ALA A 1 100 ? -14.781 25.828 9.109 1 84.75 100 ALA A C 1
ATOM 752 O O . ALA A 1 100 ? -14.172 26.906 9.094 1 84.75 100 ALA A O 1
ATOM 753 N N . ARG A 1 101 ? -14.422 24.859 9.836 1 88.25 101 ARG A N 1
ATOM 754 C CA . ARG A 1 101 ? -13.227 24.922 10.68 1 88.25 101 ARG A CA 1
ATOM 755 C C . ARG A 1 101 ? -11.984 25.234 9.852 1 88.25 101 ARG A C 1
ATOM 757 O O . ARG A 1 101 ? -11.211 26.125 10.203 1 88.25 101 ARG A O 1
ATOM 764 N N . TYR A 1 102 ? -11.844 24.516 8.812 1 88.75 102 TYR A N 1
ATOM 765 C CA . TYR A 1 102 ? -10.68 24.719 7.957 1 88.75 102 TYR A CA 1
ATOM 766 C C . TYR A 1 102 ? -10.703 26.109 7.328 1 88.75 102 TYR A C 1
ATOM 768 O O . TYR A 1 102 ? -9.68 26.797 7.289 1 88.75 102 TYR A O 1
ATOM 776 N N . ALA A 1 103 ? -11.828 26.469 6.891 1 87.56 103 ALA A N 1
ATOM 777 C CA . ALA A 1 103 ? -11.961 27.766 6.242 1 87.56 103 ALA A CA 1
ATOM 778 C C . ALA A 1 103 ? -11.617 28.906 7.207 1 87.56 103 ALA A C 1
ATOM 780 O O . ALA A 1 103 ? -10.828 29.781 6.879 1 87.56 103 ALA A O 1
ATOM 781 N N . LEU A 1 104 ? -12.188 28.859 8.375 1 91.31 104 LEU A N 1
ATOM 782 C CA . LEU A 1 104 ? -11.969 29.891 9.375 1 91.31 104 LEU A CA 1
ATOM 783 C C . LEU A 1 104 ? -10.5 29.969 9.773 1 91.31 104 LEU A C 1
ATOM 785 O O . LEU A 1 104 ? -9.922 31.062 9.828 1 91.31 104 LEU A O 1
ATOM 789 N N . MET A 1 105 ? -9.922 28.859 9.969 1 94.62 105 MET A N 1
ATOM 790 C CA . MET A 1 105 ? -8.547 28.828 10.453 1 94.62 105 MET A CA 1
ATOM 791 C C . MET A 1 105 ? -7.566 29.234 9.359 1 94.62 105 MET A C 1
ATOM 793 O O . MET A 1 105 ? -6.629 30 9.609 1 94.62 105 MET A O 1
ATOM 797 N N . THR A 1 106 ? -7.797 28.734 8.172 1 92.12 106 THR A N 1
ATOM 798 C CA . THR A 1 106 ? -6.887 29.078 7.086 1 92.12 106 THR A CA 1
ATOM 799 C C . THR A 1 106 ? -7.012 30.547 6.715 1 92.12 106 THR A C 1
ATOM 801 O O . THR A 1 106 ? -6.016 31.203 6.387 1 92.12 106 THR A O 1
ATOM 804 N N . GLN A 1 107 ? -8.18 31.062 6.762 1 90.12 107 GLN A N 1
ATOM 805 C CA . GLN A 1 107 ? -8.391 32.5 6.516 1 90.12 107 GLN A CA 1
ATOM 806 C C . GLN A 1 107 ? -7.68 33.344 7.562 1 90.12 107 GLN A C 1
ATOM 808 O O . GLN A 1 107 ? -7.062 34.344 7.23 1 90.12 107 GLN A O 1
ATOM 813 N N . TRP A 1 108 ? -7.82 32.938 8.773 1 93.75 108 TRP A N 1
ATOM 814 C CA . TRP A 1 108 ? -7.141 33.656 9.844 1 93.75 108 TRP A CA 1
ATOM 815 C C . TRP A 1 108 ? -5.633 33.688 9.633 1 93.75 108 TRP A C 1
ATOM 817 O O . TRP A 1 108 ? -4.988 34.719 9.727 1 93.75 108 TRP A O 1
ATOM 827 N N . CYS A 1 109 ? -5.09 32.531 9.375 1 93.94 109 CYS A N 1
ATOM 828 C CA . CYS A 1 109 ? -3.658 32.406 9.117 1 93.94 109 CYS A CA 1
ATOM 829 C C . CYS A 1 109 ? -3.225 33.344 7.992 1 93.94 109 CYS A C 1
ATOM 831 O O . CYS A 1 109 ? -2.256 34.094 8.133 1 93.94 109 CYS A O 1
ATOM 833 N N . THR A 1 110 ? -3.953 33.25 6.973 1 89.5 110 THR A N 1
ATOM 834 C CA . THR A 1 110 ? -3.625 34.062 5.805 1 89.5 110 THR A CA 1
ATOM 835 C C . THR A 1 110 ? -3.668 35.562 6.148 1 89.5 110 THR A C 1
ATOM 837 O O . THR A 1 110 ? -2.768 36.312 5.777 1 89.5 110 THR A O 1
ATOM 840 N N . GLY A 1 111 ? -4.676 35.969 6.766 1 90.25 111 GLY A N 1
ATOM 841 C CA . GLY A 1 111 ? -4.836 37.344 7.16 1 90.25 111 GLY A CA 1
ATOM 842 C C . GLY A 1 111 ? -3.713 37.844 8.047 1 90.25 111 GLY A C 1
ATOM 843 O O . GLY A 1 111 ? -3.475 39.062 8.133 1 90.25 111 GLY A O 1
ATOM 844 N N . HIS A 1 112 ? -3.02 36.938 8.672 1 93.19 112 HIS A N 1
ATOM 845 C CA . HIS A 1 112 ? -1.961 37.312 9.602 1 93.19 112 HIS A CA 1
ATOM 846 C C . HIS A 1 112 ? -0.59 36.938 9.07 1 93.19 112 HIS A C 1
ATOM 848 O O . HIS A 1 112 ? 0.396 36.938 9.805 1 93.19 112 HIS A O 1
ATOM 854 N N . GLY A 1 113 ? -0.523 36.438 7.836 1 88.56 113 GLY A N 1
ATOM 855 C CA . GLY A 1 113 ? 0.734 36.125 7.184 1 88.56 113 GLY A CA 1
ATOM 856 C C . GLY A 1 113 ? 1.36 34.844 7.699 1 88.56 113 GLY A C 1
ATOM 857 O O . GLY A 1 113 ? 2.582 34.688 7.672 1 88.56 113 GLY A O 1
ATOM 858 N N . ILE A 1 114 ? 0.578 34.031 8.242 1 92.62 114 ILE A N 1
ATOM 859 C CA . ILE A 1 114 ? 1.067 32.75 8.773 1 92.62 114 ILE A CA 1
ATOM 860 C C . ILE A 1 114 ? 0.852 31.656 7.742 1 92.62 114 ILE A C 1
ATOM 862 O O . ILE A 1 114 ? -0.254 31.484 7.223 1 92.62 114 ILE A O 1
ATOM 866 N N . ARG A 1 115 ? 1.845 30.828 7.539 1 90.12 115 ARG A N 1
ATOM 867 C CA . ARG A 1 115 ? 1.805 29.875 6.43 1 90.12 115 ARG A CA 1
ATOM 868 C C . ARG A 1 115 ? 1.571 28.453 6.934 1 90.12 115 ARG A C 1
ATOM 870 O O . ARG A 1 115 ? 1.316 27.547 6.145 1 90.12 115 ARG A O 1
ATOM 877 N N . HIS A 1 116 ? 1.656 28.25 8.219 1 92.88 116 HIS A N 1
ATOM 878 C CA . HIS A 1 116 ? 1.584 26.891 8.742 1 92.88 116 HIS A CA 1
ATOM 879 C C . HIS A 1 116 ? 0.49 26.766 9.797 1 92.88 116 HIS A C 1
ATOM 881 O O . HIS A 1 116 ? 0.436 27.562 10.742 1 92.88 116 HIS A O 1
ATOM 887 N N . LEU A 1 117 ? -0.37 25.781 9.57 1 95.31 117 LEU A N 1
ATOM 888 C CA . LEU A 1 117 ? -1.401 25.406 10.531 1 95.31 117 LEU A CA 1
ATOM 889 C C . LEU A 1 117 ? -1.246 23.953 10.953 1 95.31 117 LEU A C 1
ATOM 891 O O . LEU A 1 117 ? -1.312 23.047 10.117 1 95.31 117 LEU A O 1
ATOM 895 N N . LEU A 1 118 ? -1.049 23.719 12.219 1 95.75 118 LEU A N 1
ATOM 896 C CA . LEU A 1 118 ? -0.848 22.375 12.734 1 95.75 118 LEU A CA 1
ATOM 897 C C . LEU A 1 118 ? -2.156 21.797 13.258 1 95.75 118 LEU A C 1
ATOM 899 O O . LEU A 1 118 ? -2.912 22.484 13.945 1 95.75 118 LEU A O 1
ATOM 903 N N . LEU A 1 119 ? -2.418 20.594 12.883 1 96 119 LEU A N 1
ATOM 904 C CA . LEU A 1 119 ? -3.566 19.844 13.375 1 96 119 LEU A CA 1
ATOM 905 C C . LEU A 1 119 ? -3.117 18.625 14.18 1 96 119 LEU A C 1
ATOM 907 O O . LEU A 1 119 ? -2.023 18.094 13.961 1 96 119 LEU A O 1
ATOM 911 N N . ALA A 1 120 ? -4.004 18.141 15.031 1 96.44 120 ALA A N 1
ATOM 912 C CA . ALA A 1 120 ? -3.596 17.141 16.016 1 96.44 120 ALA A CA 1
ATOM 913 C C . ALA A 1 120 ? -4.039 15.742 15.578 1 96.44 120 ALA A C 1
ATOM 915 O O . ALA A 1 120 ? -4.328 14.883 16.422 1 96.44 120 ALA A O 1
ATOM 916 N N . HIS A 1 121 ? -4.168 15.586 14.305 1 95.25 121 HIS A N 1
ATOM 917 C CA . HIS A 1 121 ? -4.43 14.219 13.859 1 95.25 121 HIS A CA 1
ATOM 918 C C . HIS A 1 121 ? -3.295 13.281 14.266 1 95.25 121 HIS A C 1
ATOM 920 O O . HIS A 1 121 ? -2.119 13.633 14.133 1 95.25 121 HIS A O 1
ATOM 926 N N . HIS A 1 122 ? -3.699 12.141 14.766 1 95.88 122 HIS A N 1
ATOM 927 C CA . HIS A 1 122 ? -2.711 11.234 15.344 1 95.88 122 HIS A CA 1
ATOM 928 C C . HIS A 1 122 ? -2.783 9.859 14.688 1 95.88 122 HIS A C 1
ATOM 930 O O . HIS A 1 122 ? -3.418 9.695 13.648 1 95.88 122 HIS A O 1
ATOM 936 N N . GLN A 1 123 ? -2.111 8.891 15.234 1 95.69 123 GLN A N 1
ATOM 937 C CA . GLN A 1 123 ? -1.907 7.574 14.648 1 95.69 123 GLN A CA 1
ATOM 938 C C . GLN A 1 123 ? -3.238 6.859 14.43 1 95.69 123 GLN A C 1
ATOM 940 O O . GLN A 1 123 ? -3.463 6.266 13.375 1 95.69 123 GLN A O 1
ATOM 945 N N . GLU A 1 124 ? -4.117 6.93 15.438 1 94.69 124 GLU A N 1
ATOM 946 C CA . GLU A 1 124 ? -5.398 6.25 15.32 1 94.69 124 GLU A CA 1
ATOM 947 C C . GLU A 1 124 ? -6.281 6.914 14.266 1 94.69 124 GLU A C 1
ATOM 949 O O . GLU A 1 124 ? -7.047 6.242 13.57 1 94.69 124 GLU A O 1
ATOM 954 N N . ASP A 1 125 ? -6.172 8.227 14.156 1 93.5 125 ASP A N 1
ATOM 955 C CA . ASP A 1 125 ? -6.887 8.914 13.078 1 93.5 125 ASP A CA 1
ATOM 956 C C . ASP A 1 125 ? -6.426 8.414 11.711 1 93.5 125 ASP A C 1
ATOM 958 O O . ASP A 1 125 ? -7.242 8.211 10.812 1 93.5 125 ASP A O 1
ATOM 962 N N . GLN A 1 126 ? -5.152 8.305 11.602 1 95.69 126 GLN A N 1
ATOM 963 C CA . GLN A 1 126 ? -4.586 7.809 10.352 1 95.69 126 GLN A CA 1
ATOM 964 C C . GLN A 1 126 ? -5.09 6.402 10.031 1 95.69 126 GLN A C 1
ATOM 966 O O . GLN A 1 126 ? -5.484 6.121 8.898 1 95.69 126 GLN A O 1
ATOM 971 N N . ALA A 1 127 ? -5.039 5.543 11.016 1 95.44 127 ALA A N 1
ATOM 972 C CA . ALA A 1 127 ? -5.508 4.168 10.844 1 95.44 127 ALA A CA 1
ATOM 973 C C . ALA A 1 127 ? -6.973 4.137 10.414 1 95.44 127 ALA A C 1
ATOM 975 O O . ALA A 1 127 ? -7.352 3.363 9.531 1 95.44 127 ALA A O 1
ATOM 976 N N . GLU A 1 128 ? -7.789 4.996 11.078 1 94.06 128 GLU A N 1
ATOM 977 C CA . GLU A 1 128 ? -9.195 5.09 10.711 1 94.06 128 GLU A CA 1
ATOM 978 C C . GLU A 1 128 ? -9.367 5.508 9.25 1 94.06 128 GLU A C 1
ATOM 980 O O . GLU A 1 128 ? -10.18 4.934 8.523 1 94.06 128 GLU A O 1
ATOM 985 N N . THR A 1 129 ? -8.594 6.465 8.922 1 93.62 129 THR A N 1
ATOM 986 C CA . THR A 1 129 ? -8.656 6.969 7.551 1 93.62 129 THR A CA 1
ATOM 987 C C . THR A 1 129 ? -8.297 5.871 6.555 1 93.62 129 THR A C 1
ATOM 989 O O . THR A 1 129 ? -8.969 5.699 5.539 1 93.62 129 THR A O 1
ATOM 992 N N . VAL A 1 130 ? -7.289 5.121 6.809 1 93.31 130 VAL A N 1
ATOM 993 C CA . VAL A 1 130 ? -6.844 4.043 5.934 1 93.31 130 VAL A CA 1
ATOM 994 C C . VAL A 1 130 ? -7.953 3.006 5.781 1 93.31 130 VAL A C 1
ATOM 996 O O . VAL A 1 130 ? -8.266 2.576 4.668 1 93.31 130 VAL A O 1
ATOM 999 N N . LEU A 1 131 ? -8.539 2.658 6.883 1 92.56 131 LEU A N 1
ATOM 1000 C CA . LEU A 1 131 ? -9.609 1.67 6.852 1 92.56 131 LEU A CA 1
ATOM 1001 C C . LEU A 1 131 ? -10.797 2.182 6.043 1 92.56 131 LEU A C 1
ATOM 1003 O O . LEU A 1 131 ? -11.391 1.435 5.262 1 92.56 131 LEU A O 1
ATOM 1007 N N . MET A 1 132 ? -11.133 3.385 6.27 1 92.12 132 MET A N 1
ATOM 1008 C CA . MET A 1 132 ? -12.242 3.977 5.523 1 92.12 132 MET A CA 1
ATOM 1009 C C . MET A 1 132 ? -11.953 3.982 4.027 1 92.12 132 MET A C 1
ATOM 1011 O O . MET A 1 132 ? -12.828 3.682 3.217 1 92.12 132 MET A O 1
ATOM 1015 N N . ARG A 1 133 ? -10.742 4.301 3.68 1 90.62 133 ARG A N 1
ATOM 1016 C CA . ARG A 1 133 ? -10.344 4.328 2.277 1 90.62 133 ARG A CA 1
ATOM 1017 C C . ARG A 1 133 ? -10.344 2.924 1.681 1 90.62 133 ARG A C 1
ATOM 1019 O O . ARG A 1 133 ? -10.68 2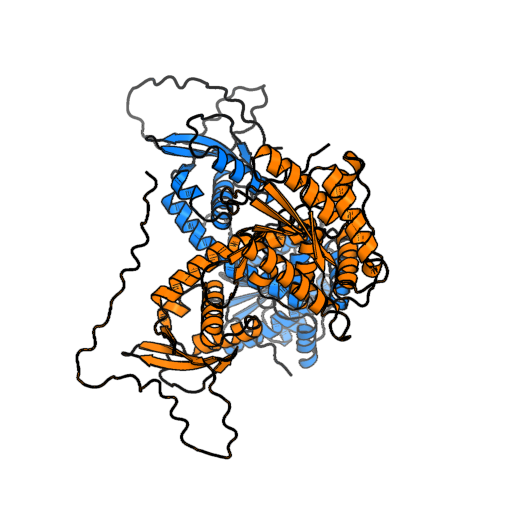.738 0.511 1 90.62 133 ARG A O 1
ATOM 1026 N N . LEU A 1 134 ? -9.914 2.021 2.443 1 90.38 134 LEU A N 1
ATOM 1027 C CA . LEU A 1 134 ? -9.953 0.628 2.012 1 90.38 134 LEU A CA 1
ATOM 1028 C C . LEU A 1 134 ? -11.383 0.183 1.734 1 90.38 134 LEU A C 1
ATOM 1030 O O . LEU A 1 134 ? -11.648 -0.453 0.714 1 90.38 134 LEU A O 1
ATOM 1034 N N . LYS A 1 135 ? -12.289 0.556 2.629 1 88.94 135 LYS A N 1
ATOM 1035 C CA . LYS A 1 135 ? -13.703 0.221 2.475 1 88.94 135 LYS A CA 1
ATOM 1036 C C . LYS A 1 135 ? -14.266 0.786 1.173 1 88.94 135 LYS A C 1
ATOM 1038 O O . LYS A 1 135 ? -15.078 0.142 0.512 1 88.94 135 LYS A O 1
ATOM 1043 N N . LYS A 1 136 ? -13.789 1.873 0.802 1 87.94 136 LYS A N 1
ATOM 1044 C CA . LYS A 1 136 ? -14.305 2.574 -0.367 1 87.94 136 LYS A CA 1
ATOM 1045 C C . LYS A 1 136 ? -13.602 2.117 -1.642 1 87.94 136 LYS A C 1
ATOM 1047 O O . LYS A 1 136 ? -13.969 2.537 -2.742 1 87.94 136 LYS A O 1
ATOM 1052 N N . GLY A 1 137 ? -12.594 1.316 -1.465 1 86.12 137 GLY A N 1
ATOM 1053 C CA . GLY A 1 137 ? -11.875 0.822 -2.629 1 86.12 137 GLY A CA 1
ATOM 1054 C C . GLY A 1 137 ? -10.945 1.856 -3.242 1 86.12 137 GLY A C 1
ATOM 1055 O O . GLY A 1 137 ? -10.812 1.927 -4.465 1 86.12 137 GLY A O 1
ATOM 1056 N N . SER A 1 138 ? -10.359 2.658 -2.412 1 85.25 138 SER A N 1
ATOM 1057 C CA . SER A 1 138 ? -9.461 3.703 -2.889 1 85.25 138 SER A CA 1
ATOM 1058 C C . SER A 1 138 ? -8.219 3.105 -3.543 1 85.25 138 SER A C 1
ATOM 1060 O O . SER A 1 138 ? -7.828 1.98 -3.23 1 85.25 138 SER A O 1
ATOM 1062 N N . GLY A 1 139 ? -7.66 3.883 -4.473 1 82.69 139 GLY A N 1
ATOM 1063 C CA . GLY A 1 139 ? -6.402 3.496 -5.094 1 82.69 139 GLY A CA 1
ATOM 1064 C C . GLY A 1 139 ? -5.215 3.619 -4.156 1 82.69 139 GLY A C 1
ATOM 1065 O O . GLY A 1 139 ? -5.375 3.943 -2.979 1 82.69 139 GLY A O 1
ATOM 1066 N N . LEU A 1 140 ? -4.102 3.32 -4.637 1 84.88 140 LEU A N 1
ATOM 1067 C CA . LEU A 1 140 ? -2.877 3.264 -3.848 1 84.88 140 LEU A CA 1
ATOM 1068 C C . LEU A 1 140 ? -2.633 4.586 -3.127 1 84.88 140 LEU A C 1
ATOM 1070 O O . LEU A 1 140 ? -2.406 4.602 -1.914 1 84.88 140 LEU A O 1
ATOM 1074 N N . LEU A 1 141 ? -2.676 5.629 -3.871 1 83.5 141 LEU A N 1
ATOM 1075 C CA . LEU A 1 141 ? -2.355 6.918 -3.266 1 83.5 141 LEU A CA 1
ATOM 1076 C C . LEU A 1 141 ? -3.398 7.305 -2.223 1 83.5 141 LEU A C 1
ATOM 1078 O O . LEU A 1 141 ? -3.084 7.996 -1.251 1 83.5 141 LEU A O 1
ATOM 1082 N N . GLY A 1 142 ? -4.637 6.879 -2.449 1 87.25 142 GLY A N 1
ATOM 1083 C CA . GLY A 1 142 ? -5.637 7.047 -1.407 1 87.25 142 GLY A CA 1
ATOM 1084 C C . GLY A 1 142 ? -5.305 6.297 -0.132 1 87.25 142 GLY A C 1
ATOM 1085 O O . GLY A 1 142 ? -5.543 6.797 0.97 1 87.25 142 GLY A O 1
ATOM 1086 N N . LEU A 1 143 ? -4.703 5.191 -0.245 1 90.06 143 LEU A N 1
ATOM 1087 C CA . LEU A 1 143 ? -4.391 4.328 0.888 1 90.06 143 LEU A CA 1
ATOM 1088 C C . LEU A 1 143 ? -3.191 4.863 1.665 1 90.06 143 LEU A C 1
ATOM 1090 O O . LEU A 1 143 ? -2.875 4.363 2.748 1 90.06 143 LEU A O 1
ATOM 1094 N N . ALA A 1 144 ? -2.574 5.906 1.138 1 91.19 144 ALA A N 1
ATOM 1095 C CA . ALA A 1 144 ? -1.508 6.582 1.872 1 91.19 144 ALA A CA 1
ATOM 1096 C C . ALA A 1 144 ? -2.07 7.379 3.045 1 91.19 144 ALA A C 1
ATOM 1098 O O . ALA A 1 144 ? -1.316 7.855 3.898 1 91.19 144 ALA A O 1
ATOM 1099 N N . GLY A 1 145 ? -3.395 7.457 3.127 1 92.31 145 GLY A N 1
ATOM 1100 C CA . GLY A 1 145 ? -4.027 8.18 4.219 1 92.31 145 GLY A CA 1
ATOM 1101 C C . GLY A 1 145 ? -3.793 9.68 4.16 1 92.31 145 GLY A C 1
ATOM 1102 O O . GLY A 1 145 ? -3.674 10.25 3.076 1 92.31 145 GLY A O 1
ATOM 1103 N N . MET A 1 146 ? -3.818 10.336 5.297 1 92.62 146 MET A N 1
ATOM 1104 C CA . MET A 1 146 ? -3.607 11.781 5.387 1 92.62 146 MET A CA 1
ATOM 1105 C C . MET A 1 146 ? -2.137 12.125 5.176 1 92.62 146 MET A C 1
ATOM 1107 O O . MET A 1 146 ? -1.252 11.438 5.684 1 92.62 146 MET A O 1
ATOM 1111 N N . ALA A 1 147 ? -1.96 13.148 4.422 1 89.56 147 ALA A N 1
ATOM 1112 C CA . ALA A 1 147 ? -0.592 13.617 4.219 1 89.56 147 ALA A CA 1
ATOM 1113 C C . ALA A 1 147 ? -0.089 14.383 5.438 1 89.56 147 ALA A C 1
ATOM 1115 O O . ALA A 1 147 ? -0.852 15.109 6.082 1 89.56 147 ALA A O 1
ATOM 1116 N N . ARG A 1 148 ? 1.152 14.195 5.707 1 89.69 148 ARG A N 1
ATOM 1117 C CA . ARG A 1 148 ? 1.766 14.953 6.793 1 89.69 148 ARG A CA 1
ATOM 1118 C C . ARG A 1 148 ? 1.675 16.453 6.531 1 89.69 148 ARG A C 1
ATOM 1120 O O . ARG A 1 148 ? 1.499 17.234 7.465 1 89.69 148 ARG A O 1
ATOM 1127 N N . VAL A 1 149 ? 1.863 16.828 5.305 1 88.06 149 VAL A N 1
ATOM 1128 C CA . VAL A 1 149 ? 1.752 18.219 4.879 1 88.06 149 VAL A CA 1
ATOM 1129 C C . VAL A 1 149 ? 0.829 18.312 3.664 1 88.06 149 VAL A C 1
ATOM 1131 O O . VAL A 1 149 ? 0.977 17.562 2.703 1 88.06 149 VAL A O 1
ATOM 1134 N N . ARG A 1 150 ? -0.16 19.172 3.773 1 86.31 150 ARG A N 1
ATOM 1135 C CA . ARG A 1 150 ? -1.092 19.422 2.68 1 86.31 150 ARG A CA 1
ATOM 1136 C C . ARG A 1 150 ? -1.191 20.922 2.379 1 86.31 150 ARG A C 1
ATOM 1138 O O . ARG A 1 150 ? -1.338 21.734 3.293 1 86.31 150 ARG A O 1
ATOM 1145 N N . HIS A 1 151 ? -1.124 21.234 1.128 1 83.19 151 HIS A N 1
ATOM 1146 C CA . HIS A 1 151 ? -1.251 22.641 0.714 1 83.19 151 HIS A CA 1
ATOM 1147 C C . HIS A 1 151 ? -2.707 23 0.436 1 83.19 151 HIS A C 1
ATOM 1149 O O . HIS A 1 151 ? -3.41 22.266 -0.263 1 83.19 151 HIS A O 1
ATOM 1155 N N . VAL A 1 152 ? -3.18 23.953 1.047 1 80.69 152 VAL A N 1
ATOM 1156 C CA . VAL A 1 152 ? -4.52 24.469 0.792 1 80.69 152 VAL A CA 1
ATOM 1157 C C . VAL A 1 152 ? -4.43 25.812 0.067 1 80.69 152 VAL A C 1
ATOM 1159 O O . VAL A 1 152 ? -3.939 26.797 0.626 1 80.69 152 VAL A O 1
ATOM 1162 N N . PRO A 1 153 ? -4.91 25.719 -1.231 1 68.88 153 PRO A N 1
ATOM 1163 C CA . PRO A 1 153 ? -4.848 26.984 -1.972 1 68.88 153 PRO A CA 1
ATOM 1164 C C . PRO A 1 153 ? -5.855 28.016 -1.47 1 68.88 153 PRO A C 1
ATOM 1166 O O . PRO A 1 153 ? -6.957 27.656 -1.052 1 68.88 153 PRO A O 1
ATOM 1169 N N . LEU A 1 154 ? -5.473 29.203 -1.117 1 59.78 154 LEU A N 1
ATOM 1170 C CA . LEU A 1 154 ? -6.367 30.281 -0.744 1 59.78 154 LEU A CA 1
ATOM 1171 C C . LEU A 1 154 ? -6.695 31.156 -1.951 1 59.78 154 LEU A C 1
ATOM 1173 O O . LEU A 1 154 ? -5.809 31.5 -2.736 1 59.78 154 LEU A O 1
ATOM 1177 N N . HIS A 1 155 ? -7.941 30.984 -2.51 1 50.78 155 HIS A N 1
ATOM 1178 C CA . HIS A 1 155 ? -8.383 31.922 -3.541 1 50.78 155 HIS A CA 1
ATOM 1179 C C . HIS A 1 155 ? -8.68 33.281 -2.947 1 50.78 155 HIS A C 1
ATOM 1181 O O . HIS A 1 155 ? -9.742 33.5 -2.361 1 50.78 155 HIS A O 1
ATOM 1187 N N . VAL A 1 156 ? -7.938 33.969 -2.26 1 44.94 156 VAL A N 1
ATOM 1188 C CA . VAL A 1 156 ? -8.305 35.312 -1.882 1 44.94 156 VAL A CA 1
ATOM 1189 C C . VAL A 1 156 ? -8.469 36.188 -3.135 1 44.94 156 VAL A C 1
ATOM 1191 O O . VAL A 1 156 ? -7.738 36 -4.113 1 44.94 156 VAL A O 1
ATOM 1194 N N . SER A 1 157 ? -9.695 36.781 -3.271 1 40.12 157 SER A N 1
ATOM 1195 C CA . SER A 1 157 ? -9.922 37.844 -4.223 1 40.12 157 SER A CA 1
ATOM 1196 C C . SER A 1 157 ? -8.75 38.812 -4.238 1 40.12 157 SER A C 1
ATOM 1198 O O . SER A 1 157 ? -8.367 39.375 -3.201 1 40.12 157 SER A O 1
ATOM 1200 N N . GLY A 1 158 ? -8.016 38.938 -5.371 1 44.19 158 GLY A N 1
ATOM 1201 C CA . GLY A 1 158 ? -6.938 39.812 -5.793 1 44.19 158 GLY A CA 1
ATOM 1202 C C . GLY A 1 158 ? -5.562 39.188 -5.664 1 44.19 158 GLY A C 1
ATOM 1203 O O . GLY A 1 158 ? -4.656 39.5 -6.434 1 44.19 158 GLY A O 1
ATOM 1204 N N . GLU A 1 159 ? -5.07 38.875 -4.375 1 43.97 159 GLU A N 1
ATOM 1205 C CA . GLU A 1 159 ? -3.682 38.438 -4.254 1 43.97 159 GLU A CA 1
ATOM 1206 C C . GLU A 1 159 ? -3.553 36.938 -4.453 1 43.97 159 GLU A C 1
ATOM 1208 O O . GLU A 1 159 ? -4.273 36.156 -3.826 1 43.97 159 GLU A O 1
ATOM 1213 N N . THR A 1 160 ? -3.432 36.312 -5.605 1 49.16 160 THR A N 1
ATOM 1214 C CA . THR A 1 160 ? -3.256 35.031 -6.266 1 49.16 160 THR A CA 1
ATOM 1215 C C . THR A 1 160 ? -2.342 34.125 -5.445 1 49.16 160 THR A C 1
ATOM 1217 O O . THR A 1 160 ? -2.145 32.969 -5.789 1 49.16 160 THR A O 1
ATOM 1220 N N . GLY A 1 161 ? -1.582 34.5 -4.348 1 53.47 161 GLY A N 1
ATOM 1221 C CA . GLY A 1 161 ? -0.282 33.875 -4.203 1 53.47 161 GLY A CA 1
ATOM 1222 C C . GLY A 1 161 ? -0.149 33.062 -2.92 1 53.47 161 GLY A C 1
ATOM 1223 O O . GLY A 1 161 ? 0.868 32.406 -2.695 1 53.47 161 GLY A O 1
ATOM 1224 N N . GLY A 1 162 ? -1.135 33.125 -1.848 1 62.62 162 GLY A N 1
ATOM 1225 C CA . GLY A 1 162 ? -0.584 32.5 -0.657 1 62.62 162 GLY A CA 1
ATOM 1226 C C . GLY A 1 162 ? -1.189 31.141 -0.364 1 62.62 162 GLY A C 1
ATOM 1227 O O . GLY A 1 162 ? -2.137 30.719 -1.031 1 62.62 162 GLY A O 1
ATOM 1228 N N . SER A 1 163 ? -0.481 30.188 0.041 1 77.88 163 SER A N 1
ATOM 1229 C CA . SER A 1 163 ? -0.951 28.859 0.451 1 77.88 163 SER A CA 1
ATOM 1230 C C . SER A 1 163 ? -0.621 28.594 1.915 1 77.88 163 SER A C 1
ATOM 1232 O O . SER A 1 163 ? 0.343 29.141 2.453 1 77.88 163 SER A O 1
ATOM 1234 N N . VAL A 1 164 ? -1.695 28.125 2.574 1 88.12 164 VAL A N 1
ATOM 1235 C CA . VAL A 1 164 ? -1.442 27.625 3.926 1 88.12 164 VAL A CA 1
ATOM 1236 C C . VAL A 1 164 ? -1.132 26.141 3.885 1 88.12 164 VAL A C 1
ATOM 1238 O O . VAL A 1 164 ? -1.771 25.375 3.148 1 88.12 164 VAL A O 1
ATOM 1241 N N . GLN A 1 165 ? -0.118 25.828 4.621 1 90.5 165 GLN A N 1
ATOM 1242 C CA . GLN A 1 165 ? 0.222 24.422 4.762 1 90.5 165 GLN A CA 1
ATOM 1243 C C . GLN A 1 165 ? -0.385 23.828 6.035 1 90.5 165 GLN A C 1
ATOM 1245 O O . GLN A 1 165 ? -0.124 24.328 7.133 1 90.5 165 GLN A O 1
ATOM 1250 N N . ILE A 1 166 ? -1.174 22.844 5.801 1 92.94 166 ILE A N 1
ATOM 1251 C CA . ILE A 1 166 ? -1.667 22.078 6.941 1 92.94 166 ILE A CA 1
ATOM 1252 C C . ILE A 1 166 ? -0.65 21 7.316 1 92.94 166 ILE A C 1
ATOM 1254 O O . ILE A 1 166 ? -0.255 20.188 6.477 1 92.94 166 ILE A O 1
ATOM 1258 N N . VAL A 1 167 ? -0.245 21.047 8.555 1 92.75 167 VAL A N 1
ATOM 1259 C CA . VAL A 1 167 ? 0.786 20.109 9.008 1 92.75 167 VAL A CA 1
ATOM 1260 C C . VAL A 1 167 ? 0.214 19.188 10.078 1 92.75 167 VAL A C 1
ATOM 1262 O O . VAL A 1 167 ? -0.479 19.641 10.992 1 92.75 167 VAL A O 1
ATOM 1265 N N . ARG A 1 168 ? 0.524 17.906 9.961 1 94.19 168 ARG A N 1
ATOM 1266 C CA . ARG A 1 168 ? 0.065 16.906 10.914 1 94.19 168 ARG A CA 1
ATOM 1267 C C . ARG A 1 168 ? 1.242 16.156 11.531 1 94.19 168 ARG A C 1
ATOM 1269 O O . ARG A 1 168 ? 1.534 15.023 11.148 1 94.19 168 ARG A O 1
ATOM 1276 N N . PRO A 1 169 ? 1.769 16.688 12.578 1 93.31 169 PRO A N 1
ATOM 1277 C CA . PRO A 1 169 ? 3.02 16.125 13.102 1 93.31 169 PRO A CA 1
ATOM 1278 C C . PRO A 1 169 ? 2.803 14.859 13.93 1 93.31 169 PRO A C 1
ATOM 1280 O O . PRO A 1 169 ? 3.758 14.141 14.219 1 93.31 169 PRO A O 1
ATOM 1283 N N . LEU A 1 170 ? 1.562 14.547 14.273 1 94.81 170 LEU A N 1
ATOM 1284 C CA . LEU A 1 170 ? 1.331 13.5 15.266 1 94.81 170 LEU A CA 1
ATOM 1285 C C . LEU A 1 170 ? 0.829 12.219 14.602 1 94.81 170 LEU A C 1
ATOM 1287 O O . LEU A 1 170 ? 0.374 11.297 15.289 1 94.81 170 LEU A O 1
ATOM 1291 N N . LEU A 1 171 ? 0.941 12.07 13.328 1 93.62 171 LEU A N 1
ATOM 1292 C CA . LEU A 1 171 ? 0.33 10.953 12.609 1 93.62 171 LEU A CA 1
ATOM 1293 C C . LEU A 1 171 ? 0.948 9.625 13.039 1 93.62 171 LEU A C 1
ATOM 1295 O O . LEU A 1 171 ? 0.381 8.562 12.781 1 93.62 171 LEU A O 1
ATOM 1299 N N . ALA A 1 172 ? 2.15 9.648 13.688 1 89.81 172 ALA A N 1
ATOM 1300 C CA . ALA A 1 172 ? 2.803 8.414 14.125 1 89.81 172 ALA A CA 1
ATOM 1301 C C . ALA A 1 172 ? 2.758 8.281 15.648 1 89.81 172 ALA A C 1
ATOM 1303 O O . ALA A 1 172 ? 3.381 7.383 16.219 1 89.81 172 ALA A O 1
ATOM 1304 N N . VAL A 1 173 ? 2.031 9.148 16.297 1 93.75 173 VAL A N 1
ATOM 1305 C CA . VAL A 1 173 ? 1.971 9.18 17.75 1 93.75 173 VAL A CA 1
ATOM 1306 C C . VAL A 1 173 ? 0.621 8.641 18.219 1 93.75 173 VAL A C 1
ATOM 1308 O O . VAL A 1 173 ? -0.426 9.039 17.703 1 93.75 173 VAL A O 1
ATOM 1311 N N . SER A 1 174 ? 0.647 7.746 19.172 1 94.44 174 SER A N 1
ATOM 1312 C CA . SER A 1 174 ? -0.594 7.141 19.641 1 94.44 174 SER A CA 1
ATOM 1313 C C . SER A 1 174 ? -1.356 8.086 20.562 1 94.44 174 SER A C 1
ATOM 1315 O O . SER A 1 174 ? -0.763 8.977 21.172 1 94.44 174 SER A O 1
ATOM 1317 N N . LYS A 1 175 ? -2.646 7.863 20.672 1 93.56 175 LYS A N 1
ATOM 1318 C CA . LYS A 1 175 ? -3.5 8.609 21.594 1 93.56 175 LYS A CA 1
ATOM 1319 C C . LYS A 1 175 ? -3.016 8.461 23.031 1 93.56 175 LYS A C 1
ATOM 1321 O O . LYS A 1 175 ? -3.045 9.414 23.797 1 93.56 175 LYS A O 1
ATOM 1326 N N . ALA A 1 176 ? -2.617 7.305 23.422 1 93.69 176 ALA A N 1
ATOM 1327 C CA . ALA A 1 176 ? -2.125 7.02 24.766 1 93.69 176 ALA A CA 1
ATOM 1328 C C . ALA A 1 176 ? -0.899 7.871 25.094 1 93.69 176 ALA A C 1
ATOM 1330 O O . ALA A 1 176 ? -0.786 8.406 26.188 1 93.69 176 ALA A O 1
ATOM 1331 N N . GLN A 1 177 ? -0.004 8.023 24.156 1 93.88 177 GLN A N 1
ATOM 1332 C CA . GLN A 1 177 ? 1.19 8.844 24.359 1 93.88 177 GLN A CA 1
ATOM 1333 C C . GLN A 1 177 ? 0.828 10.312 24.547 1 93.88 177 GLN A C 1
ATOM 1335 O O . GLN A 1 177 ? 1.458 11.008 25.344 1 93.88 177 GLN A O 1
ATOM 1340 N N . LEU A 1 178 ? -0.159 10.75 23.859 1 95.19 178 LEU A N 1
ATOM 1341 C CA . LEU A 1 178 ? -0.595 12.141 23.969 1 95.19 178 LEU A CA 1
ATOM 1342 C C . LEU A 1 178 ? -1.21 12.406 25.328 1 95.19 178 LEU A C 1
ATOM 1344 O O . LEU A 1 178 ? -0.914 13.43 25.969 1 95.19 178 LEU A O 1
ATOM 1348 N N . ARG A 1 179 ? -1.999 11.492 25.781 1 95.38 179 ARG A N 1
ATOM 1349 C CA . ARG A 1 179 ? -2.602 11.633 27.109 1 95.38 179 ARG A CA 1
ATOM 1350 C C . ARG A 1 179 ? -1.539 11.586 28.203 1 95.38 179 ARG A C 1
ATOM 1352 O O . ARG A 1 179 ? -1.618 12.328 29.188 1 95.38 179 ARG A O 1
ATOM 1359 N N . GLU A 1 180 ? -0.592 10.719 28.031 1 94.69 180 GLU A N 1
ATOM 1360 C CA . GLU A 1 180 ? 0.503 10.617 28.984 1 94.69 180 GLU A CA 1
ATOM 1361 C C . GLU A 1 180 ? 1.289 11.93 29.062 1 94.69 180 GLU A C 1
ATOM 1363 O O . GLU A 1 180 ? 1.749 12.32 30.141 1 94.69 180 GLU A O 1
ATOM 1368 N N . THR A 1 181 ? 1.459 12.523 27.969 1 93.5 181 THR A N 1
ATOM 1369 C CA . THR A 1 181 ? 2.148 13.805 27.922 1 93.5 181 THR A CA 1
ATOM 1370 C C . THR A 1 181 ? 1.425 14.844 28.766 1 93.5 181 THR A C 1
ATOM 1372 O O . THR A 1 181 ? 2.059 15.586 29.516 1 93.5 181 THR A O 1
ATOM 1375 N N . LEU A 1 182 ? 0.142 14.914 28.688 1 95.69 182 LEU A N 1
ATOM 1376 C CA . LEU A 1 182 ? -0.648 15.875 29.453 1 95.69 182 LEU A CA 1
ATOM 1377 C C . LEU A 1 182 ? -0.633 15.531 30.938 1 95.69 182 LEU A C 1
ATOM 1379 O O . LEU A 1 182 ? -0.512 16.422 31.797 1 95.69 182 LEU A O 1
ATOM 1383 N N . ARG A 1 183 ? -0.694 14.258 31.25 1 95.56 183 ARG A N 1
ATOM 1384 C CA . ARG A 1 183 ? -0.665 13.828 32.625 1 95.56 183 ARG A CA 1
ATOM 1385 C C . ARG A 1 183 ? 0.66 14.195 33.312 1 95.56 183 ARG A C 1
ATOM 1387 O O . ARG A 1 183 ? 0.687 14.617 34.469 1 95.56 183 ARG A O 1
ATOM 1394 N N . ALA A 1 184 ? 1.663 14.047 32.594 1 94.25 184 ALA A N 1
ATOM 1395 C CA . ALA A 1 184 ? 2.994 14.367 33.094 1 94.25 184 ALA A CA 1
ATOM 1396 C C . ALA A 1 184 ? 3.1 15.852 33.438 1 94.25 184 ALA A C 1
ATOM 1398 O O . ALA A 1 184 ? 3.879 16.234 34.312 1 94.25 184 ALA A O 1
ATOM 1399 N N . GLN A 1 185 ? 2.307 16.656 32.844 1 92.75 185 GLN A N 1
ATOM 1400 C CA . GLN A 1 185 ? 2.326 18.109 33.062 1 92.75 185 GLN A CA 1
ATOM 1401 C C . GLN A 1 185 ? 1.204 18.531 34 1 92.75 185 GLN A C 1
ATOM 1403 O O . GLN A 1 185 ? 1.036 19.719 34.281 1 92.75 185 GLN A O 1
ATOM 1408 N N . GLY A 1 186 ? 0.377 17.562 34.375 1 94.75 186 GLY A N 1
ATOM 1409 C CA . GLY A 1 186 ? -0.749 17.859 35.25 1 94.75 186 GLY A CA 1
ATOM 1410 C C . GLY A 1 186 ? -1.845 18.641 34.531 1 94.75 186 GLY A C 1
ATOM 1411 O O . GLY A 1 186 ? -2.566 19.422 35.188 1 94.75 186 GLY A O 1
ATOM 1412 N N . GLN A 1 187 ? -1.952 18.578 33.281 1 95.38 187 GLN A N 1
ATOM 1413 C CA . GLN A 1 187 ? -2.932 19.312 32.5 1 95.38 187 GLN A CA 1
ATOM 1414 C C . GLN A 1 187 ? -4.211 18.5 32.312 1 95.38 187 GLN A C 1
ATOM 1416 O O . GLN A 1 187 ? -4.168 17.375 31.812 1 95.38 187 GLN A O 1
ATOM 1421 N N . GLU A 1 188 ? -5.387 19.078 32.625 1 95.31 188 GLU A N 1
ATOM 1422 C CA . GLU A 1 188 ? -6.691 18.484 32.344 1 95.31 188 GLU A CA 1
ATOM 1423 C C . GLU A 1 188 ? -7.137 18.797 30.922 1 95.31 188 GLU A C 1
ATOM 1425 O O . GLU A 1 188 ? -6.523 19.609 30.234 1 95.31 188 GLU A O 1
ATOM 1430 N N . TRP A 1 189 ? -8.109 18.047 30.484 1 95.44 189 TRP A N 1
ATOM 1431 C CA . TRP A 1 189 ? -8.664 18.297 29.156 1 95.44 189 TRP A CA 1
ATOM 1432 C C . TRP A 1 189 ? -10.172 18.062 29.141 1 95.44 189 TRP A C 1
ATOM 1434 O O . TRP A 1 189 ? -10.742 17.578 30.125 1 95.44 189 TRP A O 1
ATOM 1444 N N . ILE A 1 190 ? -10.812 18.5 28.031 1 91.38 190 ILE A N 1
ATOM 1445 C CA . ILE A 1 190 ? -12.266 18.391 27.891 1 91.38 190 ILE A CA 1
ATOM 1446 C C . ILE A 1 190 ? -12.617 17.094 27.156 1 91.38 190 ILE A C 1
ATOM 1448 O O . ILE A 1 190 ? -12.062 16.797 26.109 1 91.38 190 ILE A O 1
ATOM 1452 N N . GLU A 1 191 ? -13.43 16.25 27.688 1 85.38 191 GLU A N 1
ATOM 1453 C CA . GLU A 1 191 ? -13.922 15.047 27.047 1 85.38 191 GLU A CA 1
ATOM 1454 C C . GLU A 1 191 ? -15.219 15.32 26.281 1 85.38 191 GLU A C 1
ATOM 1456 O O . GLU A 1 191 ? -16.172 15.875 26.844 1 85.38 191 GLU A O 1
ATOM 1461 N N . ASP A 1 192 ? -15.172 15.148 24.984 1 71.62 192 ASP A N 1
ATOM 1462 C CA . ASP A 1 192 ? -16.359 15.344 24.156 1 71.62 192 ASP A CA 1
ATOM 1463 C C . ASP A 1 192 ? -17.219 14.086 24.125 1 71.62 192 ASP A C 1
ATOM 1465 O O . ASP A 1 192 ? -16.812 13.055 23.594 1 71.62 192 ASP A O 1
ATOM 1469 N N . PRO A 1 193 ? -18.438 14.195 24.609 1 64.19 193 PRO A N 1
ATOM 1470 C CA . PRO A 1 193 ? -19.328 13.039 24.641 1 64.19 193 PRO A CA 1
ATOM 1471 C C . PRO A 1 193 ? -19.703 12.539 23.25 1 64.19 193 PRO A C 1
ATOM 1473 O O . PRO A 1 193 ? -20.078 11.383 23.078 1 64.19 193 PRO A O 1
ATOM 1476 N N . SER A 1 194 ? -19.766 13.398 22.172 1 59.94 194 SER A N 1
ATOM 1477 C CA . SER A 1 194 ? -20.188 13.031 20.828 1 59.94 194 SER A CA 1
ATOM 1478 C C . SER A 1 194 ? -19.266 11.984 20.219 1 59.94 194 SER A C 1
ATOM 1480 O O . SER A 1 194 ? -19.625 11.328 19.234 1 59.94 194 SER A O 1
ATOM 1482 N N . ASN A 1 195 ? -18.25 11.695 20.859 1 59.69 195 ASN A N 1
ATOM 1483 C CA . ASN A 1 195 ? -17.266 10.742 20.375 1 59.69 195 ASN A CA 1
ATOM 1484 C C . ASN A 1 195 ? -17.781 9.312 20.438 1 59.69 195 ASN A C 1
ATOM 1486 O O . ASN A 1 195 ? -17.203 8.398 19.844 1 59.69 195 ASN A O 1
ATOM 1490 N N . ALA A 1 196 ? -18.969 9.258 20.859 1 61.19 196 ALA A N 1
ATOM 1491 C CA . ALA A 1 196 ? -19.469 7.895 21.078 1 61.19 196 ALA A CA 1
ATOM 1492 C C . ALA A 1 196 ? -20.656 7.594 20.172 1 61.19 196 ALA A C 1
ATOM 1494 O O . ALA A 1 196 ? -21.203 6.488 20.203 1 61.19 196 ALA A O 1
ATOM 1495 N N . ASN A 1 197 ? -21.016 8.484 19.281 1 58.19 197 ASN A N 1
ATOM 1496 C CA . ASN A 1 197 ? -22.188 8.234 18.453 1 58.19 197 ASN A CA 1
ATOM 1497 C C . ASN A 1 197 ? -21.859 7.332 17.266 1 58.19 197 ASN A C 1
ATOM 1499 O O . ASN A 1 197 ? -21.188 7.766 16.312 1 58.19 197 ASN A O 1
ATOM 1503 N N . LEU A 1 198 ? -22.406 6.18 17.234 1 59.41 198 LEU A N 1
ATOM 1504 C CA . LEU A 1 198 ? -22.094 5.113 16.281 1 59.41 198 LEU A CA 1
ATOM 1505 C C . LEU A 1 198 ? -22.625 5.441 14.898 1 59.41 198 LEU A C 1
ATOM 1507 O O . LEU A 1 198 ? -22.234 4.809 13.906 1 59.41 198 LEU A O 1
ATOM 1511 N N . ALA A 1 199 ? -23.547 6.355 14.867 1 58.66 199 ALA A N 1
ATOM 1512 C CA . ALA A 1 199 ? -24.125 6.707 13.57 1 58.66 199 ALA A CA 1
ATOM 1513 C C . ALA A 1 199 ? -23.062 7.262 12.625 1 58.66 199 ALA A C 1
ATOM 1515 O O . ALA A 1 199 ? -23.219 7.215 11.406 1 58.66 199 ALA A O 1
ATOM 1516 N N . PHE A 1 200 ? -22.062 7.609 13.211 1 70.75 200 PHE A N 1
ATOM 1517 C CA . PHE A 1 200 ? -21.016 8.211 12.391 1 70.75 200 PHE A CA 1
ATOM 1518 C C . PHE A 1 200 ? -20.016 7.16 11.93 1 70.75 200 PHE A C 1
ATOM 1520 O O . PHE A 1 200 ? -19.625 6.285 12.711 1 70.75 200 PHE A O 1
ATOM 1527 N N . GLU A 1 201 ? -19.734 7.129 10.641 1 78.75 201 GLU A N 1
ATOM 1528 C CA . GLU A 1 201 ? -18.812 6.176 10.023 1 78.75 201 GLU A CA 1
ATOM 1529 C C . GLU A 1 201 ? -17.516 6.07 10.812 1 78.75 201 GLU A C 1
ATOM 1531 O O . GLU A 1 201 ? -16.969 4.98 10.969 1 78.75 201 GLU A O 1
ATOM 1536 N N . ARG A 1 202 ? -17.141 7.125 11.328 1 78.5 202 ARG A N 1
ATOM 1537 C CA . ARG A 1 202 ? -15.875 7.133 12.047 1 78.5 202 ARG A CA 1
ATOM 1538 C C . ARG A 1 202 ? -15.977 6.328 13.344 1 78.5 202 ARG A C 1
ATOM 1540 O O . ARG A 1 202 ? -15.016 5.672 13.742 1 78.5 202 ARG A O 1
ATOM 1547 N N . VAL A 1 203 ? -17.094 6.406 13.992 1 78.25 203 VAL A N 1
ATOM 1548 C CA . VAL A 1 203 ? -17.281 5.672 15.242 1 78.25 203 VAL A CA 1
ATOM 1549 C C . VAL A 1 203 ? -17.297 4.168 14.961 1 78.25 203 VAL A C 1
ATOM 1551 O O . VAL A 1 203 ? -16.641 3.393 15.664 1 78.25 203 VAL A O 1
ATOM 1554 N N . ARG A 1 204 ? -17.938 3.832 13.906 1 82.88 204 ARG A N 1
ATOM 1555 C CA . ARG A 1 204 ? -17.953 2.428 13.5 1 82.88 204 ARG A CA 1
ATOM 1556 C C . ARG A 1 204 ? -16.547 1.941 13.156 1 82.88 204 ARG A C 1
ATOM 1558 O O . ARG A 1 204 ? -16.172 0.825 13.508 1 82.88 204 ARG A O 1
ATOM 1565 N N . THR A 1 205 ? -15.898 2.754 12.531 1 88.81 205 THR A N 1
ATOM 1566 C CA . THR A 1 205 ? -14.539 2.418 12.125 1 88.81 205 THR A CA 1
ATOM 1567 C C . THR A 1 205 ? -13.633 2.264 13.344 1 88.81 205 THR A C 1
ATOM 1569 O O . THR A 1 205 ? -12.773 1.384 13.383 1 88.81 205 THR A O 1
ATOM 1572 N N . ARG A 1 206 ? -13.906 3.057 14.312 1 86.94 206 ARG A N 1
ATOM 1573 C CA . ARG A 1 206 ? -13.125 2.965 15.547 1 86.94 206 ARG A CA 1
ATOM 1574 C C . ARG A 1 206 ? -13.359 1.626 16.234 1 86.94 206 ARG A C 1
ATOM 1576 O O . ARG A 1 206 ? -12.422 1.024 16.766 1 86.94 206 ARG A O 1
ATOM 1583 N N . HIS A 1 207 ? -14.531 1.23 16.203 1 87.19 207 HIS A N 1
ATOM 1584 C CA . HIS A 1 207 ? -14.852 -0.068 16.797 1 87.19 207 HIS A CA 1
ATOM 1585 C C . HIS A 1 207 ? -14.164 -1.197 16.031 1 87.19 207 HIS A C 1
ATOM 1587 O O . HIS A 1 207 ? -13.656 -2.143 16.641 1 87.19 207 HIS A O 1
ATOM 1593 N N . LEU A 1 208 ? -14.219 -1.053 14.797 1 88.56 208 LEU A N 1
ATOM 1594 C CA . LEU A 1 208 ? -13.547 -2.039 13.961 1 88.56 208 LEU A CA 1
ATOM 1595 C C . LEU A 1 208 ? -12.055 -2.07 14.242 1 88.56 208 LEU A C 1
ATOM 1597 O O . LEU A 1 208 ? -11.453 -3.145 14.328 1 88.56 208 LEU A O 1
ATOM 1601 N N . LEU A 1 209 ? -11.5 -0.958 14.406 1 90.69 209 LEU A N 1
ATOM 1602 C CA . LEU A 1 209 ? -10.078 -0.849 14.711 1 90.69 209 LEU A CA 1
ATOM 1603 C C . LEU A 1 209 ? -9.75 -1.547 16.031 1 90.69 209 LEU A C 1
ATOM 1605 O O . LEU A 1 209 ? -8.719 -2.217 16.141 1 90.69 209 LEU A O 1
ATOM 1609 N N . ALA A 1 210 ? -10.602 -1.35 16.953 1 89.62 210 ALA A N 1
ATOM 1610 C CA . ALA A 1 210 ? -10.398 -2.002 18.25 1 89.62 210 ALA A CA 1
ATOM 1611 C C . ALA A 1 210 ? -10.414 -3.52 18.109 1 89.62 210 ALA A C 1
ATOM 1613 O O . ALA A 1 210 ? -9.594 -4.215 18.719 1 89.62 210 ALA A O 1
ATOM 1614 N N . HIS A 1 211 ? -11.305 -3.98 17.344 1 88.69 211 HIS A N 1
ATOM 1615 C CA . HIS A 1 211 ? -11.367 -5.414 17.078 1 88.69 211 HIS A CA 1
ATOM 1616 C C . HIS A 1 211 ? -10.109 -5.902 16.375 1 88.69 211 HIS A C 1
ATOM 1618 O O . HIS A 1 211 ? -9.562 -6.949 16.719 1 88.69 211 HIS A O 1
ATOM 1624 N N . LEU A 1 212 ? -9.68 -5.18 15.445 1 90.69 212 LEU A N 1
ATOM 1625 C CA . LEU A 1 212 ? -8.477 -5.527 14.695 1 90.69 212 LEU A CA 1
ATOM 1626 C C . LEU A 1 212 ? -7.254 -5.559 15.602 1 90.69 212 LEU A C 1
ATOM 1628 O O . LEU A 1 212 ? -6.383 -6.418 15.453 1 90.69 212 LEU A O 1
ATOM 1632 N N . GLU A 1 213 ? -7.203 -4.637 16.438 1 91.06 213 GLU A N 1
ATOM 1633 C CA . GLU A 1 213 ? -6.102 -4.598 17.406 1 91.06 213 GLU A CA 1
ATOM 1634 C C . GLU A 1 213 ? -6.008 -5.898 18.188 1 91.06 213 GLU A C 1
ATOM 1636 O O . GLU A 1 213 ? -4.91 -6.406 18.438 1 91.06 213 GLU A O 1
ATOM 1641 N N . GLY A 1 214 ? -7.098 -6.387 18.609 1 88.19 214 GLY A N 1
ATOM 1642 C CA . GLY A 1 214 ? -7.141 -7.652 19.328 1 88.19 214 GLY A CA 1
ATOM 1643 C C . GLY A 1 214 ? -6.637 -8.82 18.5 1 88.19 214 GLY A C 1
ATOM 1644 O O . GLY A 1 214 ? -6.199 -9.836 19.062 1 88.19 214 GLY A O 1
ATOM 1645 N N . GLU A 1 215 ? -6.664 -8.664 17.219 1 88.62 215 GLU A N 1
ATOM 1646 C CA . GLU A 1 215 ? -6.25 -9.734 16.312 1 88.62 215 GLU A CA 1
ATOM 1647 C C . GLU A 1 215 ? -4.844 -9.492 15.773 1 88.62 215 GLU A C 1
ATOM 1649 O O . GLU A 1 215 ? -4.391 -10.188 14.867 1 88.62 215 GLU A O 1
ATOM 1654 N N . GLY A 1 216 ? -4.227 -8.391 16.219 1 88.62 216 GLY A N 1
ATOM 1655 C CA . GLY A 1 216 ? -2.83 -8.18 15.875 1 88.62 216 GLY A CA 1
ATOM 1656 C C . GLY A 1 216 ? -2.627 -7.102 14.836 1 88.62 216 GLY A C 1
ATOM 1657 O O . GLY A 1 216 ? -1.493 -6.812 14.438 1 88.62 216 GLY A O 1
ATOM 1658 N N . VAL A 1 217 ? -3.693 -6.582 14.344 1 91.56 217 VAL A N 1
ATOM 1659 C CA . VAL A 1 217 ? -3.588 -5.469 13.406 1 91.56 217 VAL A CA 1
ATOM 1660 C C . VAL A 1 217 ? -3.838 -4.152 14.141 1 91.56 217 VAL A C 1
ATOM 1662 O O . VAL A 1 217 ? -4.973 -3.678 14.203 1 91.56 217 VAL A O 1
ATOM 1665 N N . SER A 1 218 ? -2.777 -3.602 14.555 1 93.62 218 SER A N 1
ATOM 1666 C CA . SER A 1 218 ? -2.881 -2.402 15.375 1 93.62 218 SER A CA 1
ATOM 1667 C C . SER A 1 218 ? -2.973 -1.146 14.516 1 93.62 218 SER A C 1
ATOM 1669 O O . SER A 1 218 ? -2.717 -1.194 13.312 1 93.62 218 SER A O 1
ATOM 1671 N N . ALA A 1 219 ? -3.344 -0.099 15.172 1 94.5 219 ALA A N 1
ATOM 1672 C CA . ALA A 1 219 ? -3.338 1.206 14.516 1 94.5 219 ALA A CA 1
ATOM 1673 C C . ALA A 1 219 ? -1.943 1.556 14 1 94.5 219 ALA A C 1
ATOM 1675 O O . ALA A 1 219 ? -1.798 2.133 12.922 1 94.5 219 ALA A O 1
ATOM 1676 N N . ALA A 1 220 ? -0.981 1.202 14.773 1 92.56 220 ALA A N 1
ATOM 1677 C CA . ALA A 1 220 ? 0.404 1.466 14.391 1 92.56 220 ALA A CA 1
ATOM 1678 C C . ALA A 1 220 ? 0.76 0.755 13.086 1 92.56 220 ALA A C 1
ATOM 1680 O O . ALA A 1 220 ? 1.445 1.32 12.234 1 92.56 220 ALA A O 1
ATOM 1681 N N . ARG A 1 221 ? 0.284 -0.415 12.906 1 92.69 221 ARG A N 1
ATOM 1682 C CA . ARG A 1 221 ? 0.557 -1.187 11.703 1 92.69 221 ARG A CA 1
ATOM 1683 C C . ARG A 1 221 ? -0.111 -0.554 10.484 1 92.69 221 ARG A C 1
ATOM 1685 O O . ARG A 1 221 ? 0.499 -0.449 9.414 1 92.69 221 ARG A O 1
ATOM 1692 N N . LEU A 1 222 ? -1.337 -0.179 10.68 1 94.06 222 LEU A N 1
ATOM 1693 C CA . LEU A 1 222 ? -2.07 0.452 9.594 1 94.06 222 LEU A CA 1
ATOM 1694 C C . LEU A 1 222 ? -1.447 1.794 9.219 1 94.06 222 LEU A C 1
ATOM 1696 O O . LEU A 1 222 ? -1.258 2.092 8.039 1 94.06 222 LEU A O 1
ATOM 1700 N N . ALA A 1 223 ? -1.118 2.531 10.211 1 93.69 223 ALA A N 1
ATOM 1701 C CA . ALA A 1 223 ? -0.465 3.814 9.961 1 93.69 223 ALA A CA 1
ATOM 1702 C C . ALA A 1 223 ? 0.902 3.619 9.312 1 93.69 223 ALA A C 1
ATOM 1704 O O . ALA A 1 223 ? 1.313 4.418 8.469 1 93.69 223 ALA A O 1
ATOM 1705 N N . GLY A 1 224 ? 1.56 2.611 9.758 1 90.19 224 GLY A N 1
ATOM 1706 C CA . GLY A 1 224 ? 2.838 2.277 9.148 1 90.19 224 GLY A CA 1
ATOM 1707 C C . GLY A 1 224 ? 2.727 1.917 7.68 1 90.19 224 GLY A C 1
ATOM 1708 O O . GLY A 1 224 ? 3.557 2.332 6.871 1 90.19 224 GLY A O 1
ATOM 1709 N N . ALA A 1 225 ? 1.729 1.162 7.355 1 90.81 225 ALA A N 1
ATOM 1710 C CA . ALA A 1 225 ? 1.473 0.828 5.957 1 90.81 225 ALA A CA 1
ATOM 1711 C C . ALA A 1 225 ? 1.191 2.082 5.133 1 90.81 225 ALA A C 1
ATOM 1713 O O . ALA A 1 225 ? 1.706 2.232 4.023 1 90.81 225 ALA A O 1
ATOM 1714 N N . ALA A 1 226 ? 0.386 2.922 5.68 1 92.94 226 ALA A N 1
ATOM 1715 C CA . ALA A 1 226 ? 0.075 4.184 5.016 1 92.94 226 ALA A CA 1
ATOM 1716 C C . ALA A 1 226 ? 1.341 5 4.766 1 92.94 226 ALA A C 1
ATOM 1718 O O . ALA A 1 226 ? 1.515 5.574 3.688 1 92.94 226 ALA A O 1
ATOM 1719 N N . ARG A 1 227 ? 2.18 5.055 5.746 1 89.88 227 ARG A N 1
ATOM 1720 C CA . ARG A 1 227 ? 3.434 5.793 5.625 1 89.88 227 ARG A CA 1
ATOM 1721 C C . ARG A 1 227 ? 4.316 5.195 4.531 1 89.88 227 ARG A C 1
ATOM 1723 O O . ARG A 1 227 ? 4.965 5.93 3.781 1 89.88 227 ARG A O 1
ATOM 1730 N N . ALA A 1 228 ? 4.359 3.939 4.477 1 87 228 ALA A N 1
ATOM 1731 C CA . ALA A 1 228 ? 5.145 3.266 3.445 1 87 228 ALA A CA 1
ATOM 1732 C C . ALA A 1 228 ? 4.625 3.611 2.053 1 87 228 ALA A C 1
ATOM 1734 O O . ALA A 1 228 ? 5.414 3.865 1.137 1 87 228 ALA A O 1
ATOM 1735 N N . ILE A 1 229 ? 3.365 3.609 1.921 1 89.31 229 ILE A N 1
ATOM 1736 C CA . ILE A 1 229 ? 2.75 3.953 0.643 1 89.31 229 ILE A CA 1
ATOM 1737 C C . ILE A 1 229 ? 3.047 5.41 0.302 1 89.31 229 ILE A C 1
ATOM 1739 O O . ILE A 1 229 ? 3.367 5.734 -0.845 1 89.31 229 ILE A O 1
ATOM 1743 N N . ALA A 1 230 ? 2.982 6.27 1.307 1 89.06 230 ALA A N 1
ATOM 1744 C CA . ALA A 1 230 ? 3.236 7.695 1.104 1 89.06 230 ALA A CA 1
ATOM 1745 C C . ALA A 1 230 ? 4.652 7.934 0.587 1 89.06 230 ALA A C 1
ATOM 1747 O O . ALA A 1 230 ? 4.887 8.852 -0.197 1 89.06 230 ALA A O 1
ATOM 1748 N N . ARG A 1 231 ? 5.52 7.133 1.018 1 85.19 231 ARG A N 1
ATOM 1749 C CA . ARG A 1 231 ? 6.918 7.293 0.633 1 85.19 231 ARG A CA 1
ATOM 1750 C C . ARG A 1 231 ? 7.117 6.988 -0.848 1 85.19 231 ARG A C 1
ATOM 1752 O O . ARG A 1 231 ? 8.117 7.395 -1.443 1 85.19 231 ARG A O 1
ATOM 1759 N N . VAL A 1 232 ? 6.215 6.301 -1.404 1 88.38 232 VAL A N 1
ATOM 1760 C CA . VAL A 1 232 ? 6.34 5.938 -2.812 1 88.38 232 VAL A CA 1
ATOM 1761 C C . VAL A 1 232 ? 5.699 7.016 -3.684 1 88.38 232 VAL A C 1
ATOM 1763 O O . VAL A 1 232 ? 5.945 7.074 -4.891 1 88.38 232 VAL A O 1
ATOM 1766 N N . ARG A 1 233 ? 4.898 7.781 -3.047 1 83.62 233 ARG A N 1
ATOM 1767 C CA . ARG A 1 233 ? 4.195 8.828 -3.781 1 83.62 233 ARG A CA 1
ATOM 1768 C C . ARG A 1 233 ? 5.172 9.688 -4.574 1 83.62 233 ARG A C 1
ATOM 1770 O O . ARG A 1 233 ? 4.957 9.953 -5.758 1 83.62 233 ARG A O 1
ATOM 1777 N N . ASP A 1 234 ? 6.258 10.078 -3.92 1 78.12 234 ASP A N 1
ATOM 1778 C CA . ASP A 1 234 ? 7.215 10.961 -4.582 1 78.12 234 ASP A CA 1
ATOM 1779 C C . ASP A 1 234 ? 7.848 10.273 -5.789 1 78.12 234 ASP A C 1
ATOM 1781 O O . ASP A 1 234 ? 8.086 10.906 -6.816 1 78.12 234 ASP A O 1
ATOM 1785 N N . VAL A 1 235 ? 8.094 9.039 -5.625 1 86.69 235 VAL A N 1
ATOM 1786 C CA . VAL A 1 235 ? 8.688 8.273 -6.715 1 86.69 235 VAL A CA 1
ATOM 1787 C C . VAL A 1 235 ? 7.723 8.211 -7.895 1 86.69 235 VAL A C 1
ATOM 1789 O O . VAL A 1 235 ? 8.109 8.461 -9.039 1 86.69 235 VAL A O 1
ATOM 1792 N N . LEU A 1 236 ? 6.547 7.953 -7.605 1 89.31 236 LEU A N 1
ATOM 1793 C CA . LEU A 1 236 ? 5.527 7.84 -8.641 1 89.31 236 LEU A CA 1
ATOM 1794 C C . LEU A 1 236 ? 5.273 9.188 -9.305 1 89.31 236 LEU A C 1
ATOM 1796 O O . LEU A 1 236 ? 5.125 9.273 -10.523 1 89.31 236 LEU A O 1
ATOM 1800 N N . GLU A 1 237 ? 5.195 10.18 -8.453 1 85.06 237 GLU A N 1
ATOM 1801 C CA . GLU A 1 237 ? 4.934 11.523 -8.969 1 85.06 237 GLU A CA 1
ATOM 1802 C C . GLU A 1 237 ? 6.027 11.961 -9.938 1 85.06 237 GLU A C 1
ATOM 1804 O O . GLU A 1 237 ? 5.738 12.516 -11 1 85.06 237 GLU A O 1
ATOM 1809 N N . ARG A 1 238 ? 7.223 11.727 -9.586 1 83.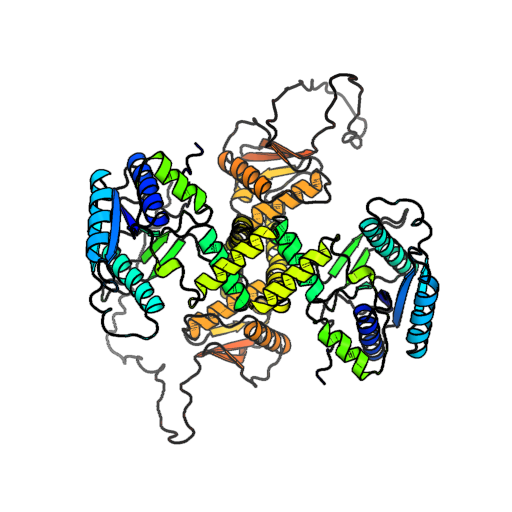88 238 ARG A N 1
ATOM 1810 C CA . ARG A 1 238 ? 8.328 12.07 -10.461 1 83.88 238 ARG A CA 1
ATOM 1811 C C . ARG A 1 238 ? 8.266 11.281 -11.766 1 83.88 238 ARG A C 1
ATOM 1813 O O . ARG A 1 238 ? 8.461 11.844 -12.852 1 83.88 238 ARG A O 1
ATOM 1820 N N . ALA A 1 239 ? 8.039 10.062 -11.648 1 88.12 239 ALA A N 1
ATOM 1821 C CA . ALA A 1 239 ? 7.926 9.219 -12.836 1 88.12 239 ALA A CA 1
ATOM 1822 C C . ALA A 1 239 ? 6.77 9.672 -13.727 1 88.12 239 ALA A C 1
ATOM 1824 O O . ALA A 1 239 ? 6.895 9.695 -14.953 1 88.12 239 ALA A O 1
ATOM 1825 N N . ALA A 1 240 ? 5.695 9.977 -13.094 1 91.38 240 ALA A N 1
ATOM 1826 C CA . ALA A 1 240 ? 4.531 10.445 -13.836 1 91.38 240 ALA A CA 1
ATOM 1827 C C . ALA A 1 240 ? 4.824 11.758 -14.547 1 91.38 240 ALA A C 1
ATOM 1829 O O . ALA A 1 240 ? 4.398 11.969 -15.688 1 91.38 240 ALA A O 1
ATOM 1830 N N . GLU A 1 241 ? 5.512 12.594 -13.875 1 90.06 241 GLU A N 1
ATOM 1831 C CA . GLU A 1 241 ? 5.895 13.867 -14.477 1 90.06 241 GLU A CA 1
ATOM 1832 C C . GLU A 1 241 ? 6.781 13.656 -15.695 1 90.06 241 GLU A C 1
ATOM 1834 O O . GLU A 1 241 ? 6.617 14.336 -16.719 1 90.06 241 GLU A O 1
ATOM 1839 N N . ASP A 1 242 ? 7.691 12.812 -15.562 1 89.88 242 ASP A N 1
ATOM 1840 C CA . ASP A 1 242 ? 8.578 12.492 -16.672 1 89.88 242 ASP A CA 1
ATOM 1841 C C . ASP A 1 242 ? 7.785 11.984 -17.875 1 89.88 242 ASP A C 1
ATOM 1843 O O . ASP A 1 242 ? 8.008 12.422 -19.016 1 89.88 242 ASP A O 1
ATOM 1847 N N . VAL A 1 243 ? 6.863 11.117 -17.688 1 93.12 243 VAL A N 1
ATOM 1848 C CA . VAL A 1 243 ? 6.055 10.539 -18.75 1 93.12 243 VAL A CA 1
ATOM 1849 C C . VAL A 1 243 ? 5.172 11.617 -19.375 1 93.12 243 VAL A C 1
ATOM 1851 O O . VAL A 1 243 ? 4.996 11.656 -20.594 1 93.12 243 VAL A O 1
ATOM 1854 N N . MET A 1 244 ? 4.629 12.43 -18.562 1 93.56 244 MET A N 1
ATOM 1855 C CA . MET A 1 244 ? 3.768 13.5 -19.047 1 93.56 244 MET A CA 1
ATOM 1856 C C . MET A 1 244 ? 4.559 14.492 -19.891 1 93.56 244 MET A C 1
ATOM 1858 O O . MET A 1 244 ? 4.094 14.922 -20.953 1 93.56 244 MET A O 1
ATOM 1862 N N . SER A 1 245 ? 5.723 14.797 -19.469 1 93.19 245 SER A N 1
ATOM 1863 C CA . SER A 1 245 ? 6.555 15.766 -20.172 1 93.19 245 SER A CA 1
ATOM 1864 C C . SER A 1 245 ? 6.984 15.227 -21.531 1 93.19 245 SER A C 1
ATOM 1866 O O . SER A 1 245 ? 7.156 15.992 -22.484 1 93.19 245 SER A O 1
ATOM 1868 N N . THR A 1 246 ? 7.059 13.992 -21.641 1 92.31 246 THR A N 1
ATOM 1869 C CA . THR A 1 246 ? 7.582 13.406 -22.859 1 92.31 246 THR A CA 1
ATOM 1870 C C . THR A 1 246 ? 6.441 12.953 -23.781 1 92.31 246 THR A C 1
ATOM 1872 O O . THR A 1 246 ? 6.613 12.859 -25 1 92.31 246 THR A O 1
ATOM 1875 N N . SER A 1 247 ? 5.273 12.68 -23.219 1 94.19 247 SER A N 1
ATOM 1876 C CA . SER A 1 247 ? 4.262 12 -24.016 1 94.19 247 SER A CA 1
ATOM 1877 C C . SER A 1 247 ? 3.01 12.859 -24.172 1 94.19 247 SER A C 1
ATOM 1879 O O . SER A 1 247 ? 2.123 12.539 -24.969 1 94.19 247 SER A O 1
ATOM 1881 N N . VAL A 1 248 ? 2.912 13.906 -23.406 1 93.19 248 VAL A N 1
ATOM 1882 C CA . VAL A 1 248 ? 1.674 14.68 -23.406 1 93.19 248 VAL A CA 1
ATOM 1883 C C . VAL A 1 248 ? 1.946 16.094 -23.922 1 93.19 248 VAL A C 1
ATOM 1885 O O . VAL A 1 248 ? 2.93 16.719 -23.531 1 93.19 248 VAL A O 1
ATOM 1888 N N . SER A 1 249 ? 1.14 16.5 -24.797 1 91.06 249 SER A N 1
ATOM 1889 C CA . SER A 1 249 ? 1.241 17.844 -25.344 1 91.06 249 SER A CA 1
ATOM 1890 C C . SER A 1 249 ? -0.13 18.5 -25.453 1 91.06 249 SER A C 1
ATOM 1892 O O . SER A 1 249 ? -1.157 17.844 -25.312 1 91.06 249 SER A O 1
ATOM 1894 N N . GLY A 1 250 ? -0.048 19.828 -25.531 1 86.06 250 GLY A N 1
ATOM 1895 C CA . GLY A 1 250 ? -1.28 20.578 -25.719 1 86.06 250 GLY A CA 1
ATOM 1896 C C . GLY A 1 250 ? -1.679 21.375 -24.484 1 86.06 250 GLY A C 1
ATOM 1897 O O . GLY A 1 250 ? -1.107 21.188 -23.406 1 86.06 250 GLY A O 1
ATOM 1898 N N . ASP A 1 251 ? -2.639 22.234 -24.672 1 79.81 251 ASP A N 1
ATOM 1899 C CA . ASP A 1 251 ? -3.059 23.094 -23.578 1 79.81 251 ASP A CA 1
ATOM 1900 C C . ASP A 1 251 ? -4.469 22.75 -23.109 1 79.81 251 ASP A C 1
ATOM 1902 O O . ASP A 1 251 ? -4.648 21.906 -22.219 1 79.81 251 ASP A O 1
ATOM 1906 N N . CYS A 1 252 ? -5.535 23.172 -23.953 1 76.69 252 CYS A N 1
ATOM 1907 C CA . CYS A 1 252 ? -6.914 22.891 -23.578 1 76.69 252 CYS A CA 1
ATOM 1908 C C . CYS A 1 252 ? -7.293 21.453 -23.938 1 76.69 252 CYS A C 1
ATOM 1910 O O . CYS A 1 252 ? -7.969 20.766 -23.172 1 76.69 252 CYS A O 1
ATOM 1912 N N . VAL A 1 253 ? -6.809 21.172 -25.078 1 83.62 253 VAL A N 1
ATOM 1913 C CA . VAL A 1 253 ? -6.949 19.781 -25.531 1 83.62 253 VAL A CA 1
ATOM 1914 C C . VAL A 1 253 ? -5.598 19.078 -25.453 1 83.62 253 VAL A C 1
ATOM 1916 O O . VAL A 1 253 ? -4.633 19.5 -26.094 1 83.62 253 VAL A O 1
ATOM 1919 N N . LYS A 1 254 ? -5.598 18.047 -24.609 1 91.44 254 LYS A N 1
ATOM 1920 C CA . LYS A 1 254 ? -4.332 17.344 -24.406 1 91.44 254 LYS A CA 1
ATOM 1921 C C . LYS A 1 254 ? -4.207 16.141 -25.344 1 91.44 254 LYS A C 1
ATOM 1923 O O . LYS A 1 254 ? -5.195 15.469 -25.625 1 91.44 254 LYS A O 1
ATOM 1928 N N . ARG A 1 255 ? -3.033 16 -25.828 1 92 255 ARG A N 1
ATOM 1929 C CA . ARG A 1 255 ? -2.717 14.867 -26.672 1 92 255 ARG A CA 1
ATOM 1930 C C . ARG A 1 255 ? -1.688 13.953 -26.016 1 92 255 ARG A C 1
ATOM 1932 O O . ARG A 1 255 ? -0.693 14.43 -25.469 1 92 255 ARG A O 1
ATOM 1939 N N . ILE A 1 256 ? -2.002 12.711 -26.094 1 94.06 256 ILE A N 1
ATOM 1940 C CA . ILE A 1 256 ? -1.121 11.711 -25.5 1 94.06 256 ILE A CA 1
ATOM 1941 C C . ILE A 1 256 ? -0.487 10.867 -26.609 1 94.06 256 ILE A C 1
ATOM 1943 O O . ILE A 1 256 ? -1.192 10.219 -27.375 1 94.06 256 ILE A O 1
ATOM 1947 N N . ALA A 1 257 ? 0.797 10.93 -26.703 1 92.75 257 ALA A N 1
ATOM 1948 C CA . ALA A 1 257 ? 1.488 9.992 -27.578 1 92.75 257 ALA A CA 1
ATOM 1949 C C . ALA A 1 257 ? 1.405 8.57 -27.031 1 92.75 257 ALA A C 1
ATOM 1951 O O . ALA A 1 257 ? 1.911 8.281 -25.953 1 92.75 257 ALA A O 1
ATOM 1952 N N . ALA A 1 258 ? 0.896 7.648 -27.719 1 91.31 258 ALA A N 1
ATOM 1953 C CA . ALA A 1 258 ? 0.555 6.316 -27.234 1 91.31 258 ALA A CA 1
ATOM 1954 C C . ALA A 1 258 ? 1.812 5.523 -26.875 1 91.31 258 ALA A C 1
ATOM 1956 O O . ALA A 1 258 ? 1.908 4.961 -25.781 1 91.31 258 ALA A O 1
ATOM 1957 N N . LYS A 1 259 ? 2.77 5.504 -27.703 1 90.06 259 LYS A N 1
ATOM 1958 C CA . LYS A 1 259 ? 3.922 4.617 -27.562 1 90.06 259 LYS A CA 1
ATOM 1959 C C . LYS A 1 259 ? 4.719 4.961 -26.297 1 90.06 259 LYS A C 1
ATOM 1961 O O . LYS A 1 259 ? 4.887 4.117 -25.422 1 90.06 259 LYS A O 1
ATOM 1966 N N . PRO A 1 260 ? 5.137 6.223 -26.188 1 90.31 260 PRO A N 1
ATOM 1967 C CA . PRO A 1 260 ? 5.906 6.527 -24.984 1 90.31 260 PRO A CA 1
ATOM 1968 C C . PRO A 1 260 ? 5.059 6.477 -23.719 1 90.31 260 PRO A C 1
ATOM 1970 O O . PRO A 1 260 ? 5.559 6.117 -22.641 1 90.31 260 PRO A O 1
ATOM 1973 N N . PHE A 1 261 ? 3.836 6.844 -23.812 1 94.25 261 PHE A N 1
ATOM 1974 C CA . PHE A 1 261 ? 2.959 6.848 -22.641 1 94.25 261 PHE A CA 1
ATOM 1975 C C . PHE A 1 261 ? 2.729 5.426 -22.141 1 94.25 261 PHE A C 1
ATOM 1977 O O . PHE A 1 261 ? 2.838 5.164 -20.938 1 94.25 261 PHE A O 1
ATOM 1984 N N . LEU A 1 262 ? 2.51 4.508 -23.047 1 92 262 LEU A N 1
ATOM 1985 C CA . LEU A 1 262 ? 2.137 3.145 -22.672 1 92 262 LEU A CA 1
ATOM 1986 C C . LEU A 1 262 ? 3.373 2.287 -22.438 1 92 262 LEU A C 1
ATOM 1988 O O . LEU A 1 262 ? 3.262 1.137 -22 1 92 262 LEU A O 1
ATOM 1992 N N . ALA A 1 263 ? 4.543 2.859 -22.672 1 89.5 263 ALA A N 1
ATOM 1993 C CA . ALA A 1 263 ? 5.797 2.174 -22.359 1 89.5 263 ALA A CA 1
ATOM 1994 C C . ALA A 1 263 ? 6.121 2.281 -20.875 1 89.5 263 ALA A C 1
ATOM 1996 O O . ALA A 1 263 ? 6.926 1.504 -20.344 1 89.5 263 ALA A O 1
ATOM 1997 N N . ALA A 1 264 ? 5.504 3.217 -20.25 1 90.19 264 ALA A N 1
ATOM 1998 C CA . ALA A 1 264 ? 5.727 3.404 -18.812 1 90.19 264 ALA A CA 1
ATOM 1999 C C . ALA A 1 264 ? 5.031 2.316 -18 1 90.19 264 ALA A C 1
ATOM 2001 O O . ALA A 1 264 ? 4.082 1.686 -18.484 1 90.19 264 ALA A O 1
ATOM 2002 N N . PRO A 1 265 ? 5.566 2.084 -16.781 1 87.81 265 PRO A N 1
ATOM 2003 C CA . PRO A 1 265 ? 4.863 1.14 -15.906 1 87.81 265 PRO A CA 1
ATOM 2004 C C . PRO A 1 265 ? 3.416 1.546 -15.641 1 87.81 265 PRO A C 1
ATOM 2006 O O . PRO A 1 265 ? 3.102 2.738 -15.609 1 87.81 265 PRO A O 1
ATOM 2009 N N . LEU A 1 266 ? 2.584 0.544 -15.398 1 86.5 266 LEU A N 1
ATOM 2010 C CA . LEU A 1 266 ? 1.144 0.748 -15.281 1 86.5 266 LEU A CA 1
ATOM 2011 C C . LEU A 1 266 ? 0.823 1.739 -14.172 1 86.5 266 LEU A C 1
ATOM 2013 O O . LEU A 1 266 ? -0.091 2.555 -14.305 1 86.5 266 LEU A O 1
ATOM 2017 N N . ALA A 1 267 ? 1.515 1.646 -13.07 1 88.12 267 ALA A N 1
ATOM 2018 C CA . ALA A 1 267 ? 1.259 2.564 -11.961 1 88.12 267 ALA A CA 1
ATOM 2019 C C . ALA A 1 267 ? 1.531 4.008 -12.375 1 88.12 267 ALA A C 1
ATOM 2021 O O . ALA A 1 267 ? 0.827 4.926 -11.945 1 88.12 267 ALA A O 1
ATOM 2022 N N . VAL A 1 268 ? 2.518 4.176 -13.172 1 91.44 268 VAL A N 1
ATOM 2023 C CA . VAL A 1 268 ? 2.893 5.5 -13.656 1 91.44 268 VAL A CA 1
ATOM 2024 C C . VAL A 1 268 ? 1.866 5.988 -14.672 1 91.44 268 VAL A C 1
ATOM 2026 O O . VAL A 1 268 ? 1.438 7.145 -14.633 1 91.44 268 VAL A O 1
ATOM 2029 N N . GLN A 1 269 ? 1.45 5.07 -15.57 1 92.38 269 GLN A N 1
ATOM 2030 C CA . GLN A 1 269 ? 0.385 5.391 -16.516 1 92.38 269 GLN A CA 1
ATOM 2031 C C . GLN A 1 269 ? -0.864 5.883 -15.789 1 92.38 269 GLN A C 1
ATOM 2033 O O . GLN A 1 269 ? -1.448 6.898 -16.172 1 92.38 269 GLN A O 1
ATOM 2038 N N . SER A 1 270 ? -1.188 5.164 -14.812 1 90.62 270 SER A N 1
ATOM 2039 C CA . SER A 1 270 ? -2.412 5.449 -14.07 1 90.62 270 SER A CA 1
ATOM 2040 C C . SER A 1 270 ? -2.355 6.824 -13.422 1 90.62 270 SER A C 1
ATOM 2042 O O . SER A 1 270 ? -3.309 7.602 -13.508 1 90.62 270 SER A O 1
ATOM 2044 N N . LEU A 1 271 ? -1.305 7.09 -12.734 1 88.94 271 LEU A N 1
ATOM 2045 C CA . LEU A 1 271 ? -1.175 8.375 -12.062 1 88.94 271 LEU A CA 1
ATOM 2046 C C . LEU A 1 271 ? -1.124 9.516 -13.078 1 88.94 271 LEU A C 1
ATOM 2048 O O . LEU A 1 271 ? -1.777 10.547 -12.891 1 88.94 271 LEU A O 1
ATOM 2052 N N . ALA A 1 272 ? -0.35 9.375 -14.141 1 92.38 272 ALA A N 1
ATOM 2053 C CA . ALA A 1 272 ? -0.245 10.391 -15.18 1 92.38 272 ALA A CA 1
ATOM 2054 C C . ALA A 1 272 ? -1.609 10.688 -15.797 1 92.38 272 ALA A C 1
ATOM 2056 O O . ALA A 1 272 ? -1.979 11.852 -15.969 1 92.38 272 ALA A O 1
ATOM 2057 N N . LEU A 1 273 ? -2.316 9.648 -16.109 1 92.75 273 LEU A N 1
ATOM 2058 C CA . LEU A 1 273 ? -3.637 9.812 -16.703 1 92.75 273 LEU A CA 1
ATOM 2059 C C . LEU A 1 273 ? -4.598 10.477 -15.734 1 92.75 273 LEU A C 1
ATOM 2061 O O . LEU A 1 273 ? -5.398 11.328 -16.125 1 92.75 273 LEU A O 1
ATOM 2065 N N . ALA A 1 274 ? -4.562 10.078 -14.508 1 89.5 274 ALA A N 1
ATOM 2066 C CA . ALA A 1 274 ? -5.414 10.695 -13.492 1 89.5 274 ALA A CA 1
ATOM 2067 C C . ALA A 1 274 ? -5.156 12.195 -13.391 1 89.5 274 ALA A C 1
ATOM 2069 O O . ALA A 1 274 ? -6.098 12.984 -13.289 1 89.5 274 ALA A O 1
ATOM 2070 N N . ARG A 1 275 ? -3.963 12.555 -13.375 1 86.69 275 ARG A N 1
ATOM 2071 C CA . ARG A 1 275 ? -3.594 13.961 -13.32 1 86.69 275 ARG A CA 1
ATOM 2072 C C . ARG A 1 275 ? -4.117 14.711 -14.539 1 86.69 275 ARG A C 1
ATOM 2074 O O . ARG A 1 275 ? -4.613 15.836 -14.422 1 86.69 275 ARG A O 1
ATOM 2081 N N . LEU A 1 276 ? -3.9 14.086 -15.625 1 89.81 276 LEU A N 1
ATOM 2082 C CA . LEU A 1 276 ? -4.348 14.688 -16.875 1 89.81 276 LEU A CA 1
ATOM 2083 C C . LEU A 1 276 ? -5.859 14.898 -16.875 1 89.81 276 LEU A C 1
ATOM 2085 O O . LEU A 1 276 ? -6.344 15.961 -17.25 1 89.81 276 LEU A O 1
ATOM 2089 N N . LEU A 1 277 ? -6.559 13.875 -16.438 1 89.44 277 LEU A N 1
ATOM 2090 C CA . LEU A 1 277 ? -8.016 13.961 -16.375 1 89.44 277 LEU A CA 1
ATOM 2091 C C . LEU A 1 277 ? -8.461 15.039 -15.391 1 89.44 277 LEU A C 1
ATOM 2093 O O . LEU A 1 277 ? -9.445 15.734 -15.633 1 89.44 277 LEU A O 1
ATOM 2097 N N . ALA A 1 278 ? -7.789 15.086 -14.281 1 84.94 278 ALA A N 1
ATOM 2098 C CA . ALA A 1 278 ? -8.102 16.109 -13.297 1 84.94 278 ALA A CA 1
ATOM 2099 C C . ALA A 1 278 ? -7.867 17.5 -13.859 1 84.94 278 ALA A C 1
ATOM 2101 O O . ALA A 1 278 ? -8.656 18.422 -13.625 1 84.94 278 ALA A O 1
ATOM 2102 N N . GLU A 1 279 ? -6.797 17.656 -14.531 1 83.38 279 GLU A N 1
ATOM 2103 C CA . GLU A 1 279 ? -6.441 18.938 -15.125 1 83.38 279 GLU A CA 1
ATOM 2104 C C . GLU A 1 279 ? -7.461 19.375 -16.172 1 83.38 279 GLU A C 1
ATOM 2106 O O . GLU A 1 279 ? -7.848 20.531 -16.234 1 83.38 279 GLU A O 1
ATOM 2111 N N . VAL A 1 280 ? -7.844 18.469 -16.969 1 85.5 280 VAL A N 1
ATOM 2112 C CA . VAL A 1 280 ? -8.727 18.766 -18.094 1 85.5 280 VAL A CA 1
ATOM 2113 C C . VAL A 1 280 ? -10.172 18.812 -17.609 1 85.5 280 VAL A C 1
ATOM 2115 O O . VAL A 1 280 ? -10.938 19.703 -18 1 85.5 280 VAL A O 1
ATOM 2118 N N . GLY A 1 281 ? -10.516 17.859 -16.812 1 81.69 281 GLY A N 1
ATOM 2119 C CA . GLY A 1 281 ? -11.898 17.719 -16.391 1 81.69 281 GLY A CA 1
ATOM 2120 C C . GLY A 1 281 ? -12.234 18.578 -15.188 1 81.69 281 GLY A C 1
ATOM 2121 O O . GLY A 1 281 ? -13.414 18.812 -14.898 1 81.69 281 GLY A O 1
ATOM 2122 N N . GLY A 1 282 ? -11.336 18.938 -14.383 1 70.81 282 GLY A N 1
ATOM 2123 C CA . GLY A 1 282 ? -11.523 19.828 -13.25 1 70.81 282 GLY A CA 1
ATOM 2124 C C . GLY A 1 282 ? -12.055 19.125 -12.016 1 70.81 282 GLY A C 1
ATOM 2125 O O . GLY A 1 282 ? -12.445 19.781 -11.039 1 70.81 282 GLY A O 1
ATOM 2126 N N . GLY A 1 283 ? -12.234 17.875 -12.008 1 63.34 283 GLY A N 1
ATOM 2127 C CA . GLY A 1 283 ? -12.828 17.188 -10.875 1 63.34 283 GLY A CA 1
ATOM 2128 C C . GLY A 1 283 ? -11.93 17.156 -9.656 1 63.34 283 GLY A C 1
ATOM 2129 O O . GLY A 1 283 ? -10.703 17.219 -9.789 1 63.34 283 GLY A O 1
ATOM 2130 N N . ARG A 1 284 ? -12.625 17.234 -8.461 1 59.03 284 ARG A N 1
ATOM 2131 C CA . ARG A 1 284 ? -11.93 17.25 -7.172 1 59.03 284 ARG A CA 1
ATOM 2132 C C . ARG A 1 284 ? -11.383 15.859 -6.832 1 59.03 284 ARG A C 1
ATOM 2134 O O . ARG A 1 284 ? -10.328 15.742 -6.219 1 59.03 284 ARG A O 1
ATOM 2141 N N . TYR A 1 285 ? -12.164 14.859 -7.348 1 63.94 285 TYR A N 1
ATOM 2142 C CA . TYR A 1 285 ? -11.766 13.508 -6.977 1 63.94 285 TYR A CA 1
ATOM 2143 C C . TYR A 1 285 ? -11.289 12.727 -8.195 1 63.94 285 TYR A C 1
ATOM 2145 O O . TYR A 1 285 ? -11.82 12.898 -9.297 1 63.94 285 TYR A O 1
ATOM 2153 N N . GLY A 1 286 ? -10.25 12.023 -8.055 1 70.06 286 GLY A N 1
ATOM 2154 C CA . GLY A 1 286 ? -9.781 11.164 -9.133 1 70.06 286 GLY A CA 1
ATOM 2155 C C . GLY A 1 286 ? -10.703 9.992 -9.406 1 70.06 286 GLY A C 1
ATOM 2156 O O . GLY A 1 286 ? -11.531 9.641 -8.57 1 70.06 286 GLY A O 1
ATOM 2157 N N . PRO A 1 287 ? -10.734 9.484 -10.641 1 78.06 287 PRO A N 1
ATOM 2158 C CA . PRO A 1 287 ? -11.547 8.32 -10.984 1 78.06 287 PRO A CA 1
ATOM 2159 C C . PRO A 1 287 ? -11.211 7.094 -10.141 1 78.06 287 PRO A C 1
ATOM 2161 O O . PRO A 1 287 ? -10.117 7.012 -9.578 1 78.06 287 PRO A O 1
ATOM 2164 N N . SER A 1 288 ? -12.227 6.227 -10.008 1 81.5 288 SER A N 1
ATOM 2165 C CA . SER A 1 288 ? -12 4.965 -9.305 1 81.5 288 SER A CA 1
ATOM 2166 C C . SER A 1 288 ? -10.945 4.121 -10.008 1 81.5 288 SER A C 1
ATOM 2168 O O . SER A 1 288 ? -10.82 4.164 -11.234 1 81.5 288 SER A O 1
ATOM 2170 N N . PRO A 1 289 ? -10.266 3.312 -9.266 1 81.19 289 PRO A N 1
ATOM 2171 C CA . PRO A 1 289 ? -9.234 2.453 -9.844 1 81.19 289 PRO A CA 1
ATOM 2172 C C . PRO A 1 289 ? -9.781 1.51 -10.914 1 81.19 289 PRO A C 1
ATOM 2174 O O . PRO A 1 289 ? -9.117 1.263 -11.922 1 81.19 289 PRO A O 1
ATOM 2177 N N . ASP A 1 290 ? -10.953 1.047 -10.68 1 79.81 290 ASP A N 1
ATOM 2178 C CA . ASP A 1 290 ? -11.539 0.119 -11.641 1 79.81 290 ASP A CA 1
ATOM 2179 C C . ASP A 1 290 ? -11.789 0.803 -12.984 1 79.81 290 ASP A C 1
ATOM 2181 O O . ASP A 1 290 ? -11.5 0.236 -14.039 1 79.81 290 ASP A O 1
ATOM 2185 N N . LYS A 1 291 ? -12.305 2 -12.93 1 86.06 291 LYS A N 1
ATOM 2186 C CA . LYS A 1 291 ? -12.57 2.752 -14.148 1 86.06 291 LYS A CA 1
ATOM 2187 C C . LYS A 1 291 ? -11.266 3.131 -14.852 1 86.06 291 LYS A C 1
ATOM 2189 O O . LYS A 1 291 ? -11.188 3.105 -16.078 1 86.06 291 LYS A O 1
ATOM 2194 N N . MET A 1 292 ? -10.312 3.418 -14.086 1 88.38 292 MET A N 1
ATOM 2195 C CA . MET A 1 292 ? -9 3.752 -14.625 1 88.38 292 MET A CA 1
ATOM 2196 C C . MET A 1 292 ? -8.391 2.557 -15.352 1 88.38 292 MET A C 1
ATOM 2198 O O . MET A 1 292 ? -7.855 2.697 -16.453 1 88.38 292 MET A O 1
ATOM 2202 N N . THR A 1 293 ? -8.5 1.437 -14.719 1 84.62 293 THR A N 1
ATOM 2203 C CA . THR A 1 293 ? -7.953 0.214 -15.297 1 84.62 293 THR A CA 1
ATOM 2204 C C . THR A 1 293 ? -8.625 -0.095 -16.625 1 84.62 293 THR A C 1
ATOM 2206 O O . THR A 1 293 ? -7.961 -0.485 -17.594 1 84.62 293 THR A O 1
ATOM 2209 N N . ARG A 1 294 ? -9.891 0.121 -16.688 1 87.19 294 ARG A N 1
ATOM 2210 C CA . ARG A 1 294 ? -10.633 -0.127 -17.922 1 87.19 294 ARG A CA 1
ATOM 2211 C C . ARG A 1 294 ? -10.195 0.83 -19.031 1 87.19 294 ARG A C 1
ATOM 2213 O O . ARG A 1 294 ? -10.031 0.423 -20.188 1 87.19 294 ARG A O 1
ATOM 2220 N N . LEU A 1 295 ? -10.078 2.031 -18.672 1 91.44 295 LEU A N 1
ATOM 2221 C CA . LEU A 1 295 ? -9.672 3.025 -19.656 1 91.44 295 LEU A CA 1
ATOM 2222 C C . LEU A 1 295 ? -8.266 2.74 -20.172 1 91.44 295 LEU A C 1
ATOM 2224 O O . LEU A 1 295 ? -8.016 2.777 -21.375 1 91.44 295 LEU A O 1
ATOM 2228 N N . LEU A 1 296 ? -7.395 2.441 -19.281 1 91.25 296 LEU A N 1
ATOM 2229 C CA . LEU A 1 296 ? -6.02 2.135 -19.672 1 91.25 296 LEU A CA 1
ATOM 2230 C C . LEU A 1 296 ? -5.965 0.874 -20.531 1 91.25 296 LEU A C 1
ATOM 2232 O O . LEU A 1 296 ? -5.176 0.795 -21.469 1 91.25 296 LEU A O 1
ATOM 2236 N N . GLY A 1 297 ? -6.758 -0.1 -20.109 1 88 297 GLY A N 1
ATOM 2237 C CA . GLY A 1 297 ? -6.867 -1.291 -20.938 1 88 297 GLY A CA 1
ATOM 2238 C C . GLY A 1 297 ? -7.336 -0.996 -22.344 1 88 297 GLY A C 1
ATOM 2239 O O . GLY A 1 297 ? -6.809 -1.556 -23.312 1 88 297 GLY A O 1
ATOM 2240 N N . TRP A 1 298 ? -8.328 -0.164 -22.438 1 88.62 298 TRP A N 1
ATOM 2241 C CA . TRP A 1 298 ? -8.844 0.267 -23.734 1 88.62 298 TRP A CA 1
ATOM 2242 C C . TRP A 1 298 ? -7.762 0.977 -24.547 1 88.62 298 TRP A C 1
ATOM 2244 O O . TRP A 1 298 ? -7.598 0.717 -25.734 1 88.62 298 TRP A O 1
ATOM 2254 N N . MET A 1 299 ? -7.023 1.842 -23.969 1 90.5 299 MET A N 1
ATOM 2255 C CA . MET A 1 299 ? -5.945 2.576 -24.625 1 90.5 299 MET A CA 1
ATOM 2256 C C . MET A 1 299 ? -4.867 1.624 -25.141 1 90.5 299 MET A C 1
ATOM 2258 O O . MET A 1 299 ? -4.363 1.788 -26.25 1 90.5 299 MET A O 1
ATOM 2262 N N . ALA A 1 300 ? -4.539 0.704 -24.312 1 89 300 ALA A N 1
ATOM 2263 C CA . ALA A 1 300 ? -3.504 -0.262 -24.672 1 89 300 ALA A CA 1
ATOM 2264 C C . ALA A 1 300 ? -3.926 -1.084 -25.891 1 89 300 ALA A C 1
ATOM 2266 O O . ALA A 1 300 ? -3.111 -1.354 -26.781 1 89 300 ALA A O 1
ATOM 2267 N N . ARG A 1 301 ? -5.195 -1.477 -25.922 1 85.38 301 ARG A N 1
ATOM 2268 C CA . ARG A 1 301 ? -5.727 -2.275 -27.031 1 85.38 301 ARG A CA 1
ATOM 2269 C C . ARG A 1 301 ? -5.742 -1.476 -28.328 1 85.38 301 ARG A C 1
ATOM 2271 O O . ARG A 1 301 ? -5.621 -2.045 -29.406 1 85.38 301 ARG A O 1
ATOM 2278 N N . HIS A 1 302 ? -5.785 -0.191 -28.172 1 83.88 302 HIS A N 1
ATOM 2279 C CA . HIS A 1 302 ? -5.965 0.629 -29.359 1 83.88 302 HIS A CA 1
ATOM 2280 C C . HIS A 1 302 ? -4.746 1.505 -29.625 1 83.88 302 HIS A C 1
ATOM 2282 O O . HIS A 1 302 ? -4.84 2.516 -30.312 1 83.88 302 HIS A O 1
ATOM 2288 N N . LYS A 1 303 ? -3.646 1.16 -29.047 1 81.19 303 LYS A N 1
ATOM 2289 C CA . LYS A 1 303 ? -2.428 1.963 -29.109 1 81.19 303 LYS A CA 1
ATOM 2290 C C . LYS A 1 303 ? -1.979 2.176 -30.547 1 81.19 303 LYS A C 1
ATOM 2292 O O . LYS A 1 303 ? -1.348 3.188 -30.859 1 81.19 303 LYS A O 1
ATOM 2297 N N . GLY A 1 304 ? -2.303 1.3 -31.391 1 76.88 304 GLY A N 1
ATOM 2298 C CA . GLY A 1 304 ? -1.854 1.386 -32.75 1 76.88 304 GLY A CA 1
ATOM 2299 C C . GLY A 1 304 ? -2.986 1.624 -33.75 1 76.88 304 GLY A C 1
ATOM 2300 O O . GLY A 1 304 ? -2.764 1.673 -34.969 1 76.88 304 GLY A O 1
ATOM 2301 N N . SER A 1 305 ? -4.148 1.747 -33.188 1 73.38 305 SER A N 1
ATOM 2302 C CA . SER A 1 305 ? -5.297 1.858 -34.062 1 73.38 305 SER A CA 1
ATOM 2303 C C . SER A 1 305 ? -5.41 3.264 -34.656 1 73.38 305 SER A C 1
ATOM 2305 O O . SER A 1 305 ? -5.137 4.25 -33.969 1 73.38 305 SER A O 1
ATOM 2307 N N . VAL A 1 306 ? -5.648 3.285 -35.875 1 70.12 306 VAL A N 1
ATOM 2308 C CA . VAL A 1 306 ? -5.797 4.559 -36.594 1 70.12 306 VAL A CA 1
ATOM 2309 C C . VAL A 1 306 ? -7.273 4.957 -36.625 1 70.12 306 VAL A C 1
ATOM 2311 O O . VAL A 1 306 ? -7.605 6.086 -37 1 70.12 306 VAL A O 1
ATOM 2314 N N . LYS A 1 307 ? -8.031 4.027 -36.094 1 70.75 307 LYS A N 1
ATOM 2315 C CA . LYS A 1 307 ? -9.445 4.379 -36.031 1 70.75 307 LYS A CA 1
ATOM 2316 C C . LYS A 1 307 ? -9.75 5.277 -34.844 1 70.75 307 LYS A C 1
ATOM 2318 O O . LYS A 1 307 ? -9.188 5.086 -33.75 1 70.75 307 LYS A O 1
ATOM 2323 N N . THR A 1 308 ? -10.508 6.344 -35.031 1 66.81 308 THR A N 1
ATOM 2324 C CA . THR A 1 308 ? -10.719 7.367 -34.031 1 66.81 308 THR A CA 1
ATOM 2325 C C . THR A 1 308 ? -11.883 6.992 -33.125 1 66.81 308 THR A C 1
ATOM 2327 O O . THR A 1 308 ? -12.023 7.551 -32.031 1 66.81 308 THR A O 1
ATOM 2330 N N . ASP A 1 309 ? -12.805 6.078 -33.562 1 68.25 309 ASP A N 1
ATOM 2331 C CA . ASP A 1 309 ? -13.938 5.68 -32.719 1 68.25 309 ASP A CA 1
ATOM 2332 C C . ASP A 1 309 ? -13.773 4.246 -32.219 1 68.25 309 ASP A C 1
ATOM 2334 O O . ASP A 1 309 ? -13.039 3.455 -32.812 1 68.25 309 ASP A O 1
ATOM 2338 N N . PRO A 1 310 ? -14.383 4.07 -30.953 1 76.06 310 PRO A N 1
ATOM 2339 C CA . PRO A 1 310 ? -15.195 4.906 -30.062 1 76.06 310 PRO A CA 1
ATOM 2340 C C . PRO A 1 310 ? -14.352 5.688 -29.062 1 76.06 310 PRO A C 1
ATOM 2342 O O . PRO A 1 310 ? -13.203 5.32 -28.797 1 76.06 310 PRO A O 1
ATOM 2345 N N . ALA A 1 311 ? -15.023 6.812 -28.625 1 85.25 311 ALA A N 1
ATOM 2346 C CA . ALA A 1 311 ? -14.453 7.586 -27.531 1 85.25 311 ALA A CA 1
ATOM 2347 C C . ALA A 1 311 ? -14.891 7.027 -26.172 1 85.25 311 ALA A C 1
ATOM 2349 O O . ALA A 1 311 ? -15.828 6.23 -26.094 1 85.25 311 ALA A O 1
ATOM 2350 N N . ARG A 1 312 ? -14.086 7.238 -25.188 1 89.44 312 ARG A N 1
ATOM 2351 C CA . ARG A 1 312 ? -14.445 6.91 -23.812 1 89.44 312 ARG A CA 1
ATOM 2352 C C . ARG A 1 312 ? -14.5 8.164 -22.938 1 89.44 312 ARG A C 1
ATOM 2354 O O . ARG A 1 312 ? -13.797 9.141 -23.219 1 89.44 312 ARG A O 1
ATOM 2361 N N . THR A 1 313 ? -15.406 8.133 -22.031 1 87.06 313 THR A N 1
ATOM 2362 C CA . THR A 1 313 ? -15.516 9.266 -21.125 1 87.06 313 THR A CA 1
ATOM 2363 C C . THR A 1 313 ? -15.188 8.852 -19.688 1 87.06 313 THR A C 1
ATOM 2365 O O . THR A 1 313 ? -15.516 7.734 -19.281 1 87.06 313 THR A O 1
ATOM 2368 N N . LEU A 1 314 ? -14.461 9.633 -19.047 1 89.31 314 LEU A N 1
ATOM 2369 C CA . LEU A 1 314 ? -14.133 9.414 -17.641 1 89.31 314 LEU A CA 1
ATOM 2370 C C . LEU A 1 314 ? -13.789 10.727 -16.938 1 89.31 314 LEU A C 1
ATOM 2372 O O . LEU A 1 314 ? -13.039 11.539 -17.484 1 89.31 314 LEU A O 1
ATOM 2376 N N . ALA A 1 315 ? -14.305 10.898 -15.711 1 87.25 315 ALA A N 1
ATOM 2377 C CA . ALA A 1 315 ? -13.984 12.039 -14.859 1 87.25 315 ALA A CA 1
ATOM 2378 C C . ALA A 1 315 ? -14.195 13.352 -15.594 1 87.25 315 ALA A C 1
ATOM 2380 O O . ALA A 1 315 ? -13.344 14.242 -15.547 1 87.25 315 ALA A O 1
ATOM 2381 N N . GLY A 1 316 ? -15.234 13.453 -16.406 1 82.75 316 GLY A N 1
ATOM 2382 C CA . GLY A 1 316 ? -15.594 14.68 -17.094 1 82.75 316 GLY A CA 1
ATOM 2383 C C . GLY A 1 316 ? -14.781 14.922 -18.359 1 82.75 316 GLY A C 1
ATOM 2384 O O . GLY A 1 316 ? -14.766 16.031 -18.891 1 82.75 316 GLY A O 1
ATOM 2385 N N . CYS A 1 317 ? -14.062 13.93 -18.766 1 89.94 317 CYS A N 1
ATOM 2386 C CA . CYS A 1 317 ? -13.211 14.055 -19.953 1 89.94 317 CYS A CA 1
ATOM 2387 C C . CYS A 1 317 ? -13.609 13.039 -21.016 1 89.94 317 CYS A C 1
ATOM 2389 O O . CYS A 1 317 ? -14.18 11.992 -20.703 1 89.94 317 CYS A O 1
ATOM 2391 N N . GLU A 1 318 ? -13.414 13.445 -22.172 1 90.5 318 GLU A N 1
ATOM 2392 C CA . GLU A 1 318 ? -13.508 12.523 -23.297 1 90.5 318 GLU A CA 1
ATOM 2393 C C . GLU A 1 318 ? -12.125 12.141 -23.828 1 90.5 318 GLU A C 1
ATOM 2395 O O . GLU A 1 318 ? -11.273 13.008 -24.031 1 90.5 318 GLU A O 1
ATOM 2400 N N . VAL A 1 319 ? -11.969 10.906 -23.984 1 91.06 319 VAL A N 1
ATOM 2401 C CA . VAL A 1 319 ? -10.719 10.375 -24.516 1 91.06 319 VAL A CA 1
ATOM 2402 C C . VAL A 1 319 ? -10.969 9.727 -25.875 1 91.06 319 VAL A C 1
ATOM 2404 O O . VAL A 1 319 ? -11.758 8.789 -25.984 1 91.06 319 VAL A O 1
ATOM 2407 N N . ARG A 1 320 ? -10.281 10.258 -26.875 1 90.19 320 ARG A N 1
ATOM 2408 C CA . ARG A 1 320 ? -10.469 9.773 -28.234 1 90.19 320 ARG A CA 1
ATOM 2409 C C . ARG A 1 320 ? -9.133 9.406 -28.875 1 90.19 320 ARG A C 1
ATOM 2411 O O . ARG A 1 320 ? -8.117 10.047 -28.609 1 90.19 320 ARG A O 1
ATOM 2418 N N . ARG A 1 321 ? -9.289 8.375 -29.703 1 90.5 321 ARG A N 1
ATOM 2419 C CA . ARG A 1 321 ? -8.109 8.031 -30.484 1 90.5 321 ARG A CA 1
ATOM 2420 C C . ARG A 1 321 ? -7.801 9.125 -31.5 1 90.5 321 ARG A C 1
ATOM 2422 O O . ARG A 1 321 ? -8.711 9.75 -32.062 1 90.5 321 ARG A O 1
ATOM 2429 N N . THR A 1 322 ? -6.535 9.328 -31.75 1 85.69 322 THR A N 1
ATOM 2430 C CA . THR A 1 322 ? -6.125 10.336 -32.719 1 85.69 322 THR A CA 1
ATOM 2431 C C . THR A 1 322 ? -4.812 9.938 -33.375 1 85.69 322 THR A C 1
ATOM 2433 O O . THR A 1 322 ? -4.109 9.047 -32.906 1 85.69 322 THR A O 1
ATOM 2436 N N . VAL A 1 323 ? -4.648 10.398 -34.594 1 83.31 323 VAL A N 1
ATOM 2437 C CA . VAL A 1 323 ? -3.383 10.227 -35.281 1 83.31 323 VAL A CA 1
ATOM 2438 C C . VAL A 1 323 ? -2.775 11.586 -35.625 1 83.31 323 VAL A C 1
ATOM 2440 O O . VAL A 1 323 ? -3.465 12.484 -36.094 1 83.31 323 VAL A O 1
ATOM 2443 N N . GLN A 1 324 ? -1.646 11.773 -35.094 1 76.88 324 GLN A N 1
ATOM 2444 C CA . GLN A 1 324 ? -0.925 13 -35.406 1 76.88 324 GLN A CA 1
ATOM 2445 C C . GLN A 1 324 ? 0.457 12.695 -35.969 1 76.88 324 GLN A C 1
ATOM 2447 O O . GLN A 1 324 ? 1.263 12.023 -35.344 1 76.88 324 GLN A O 1
ATOM 2452 N N . ASN A 1 325 ? 0.711 13.297 -37.094 1 78.31 325 ASN A N 1
ATOM 2453 C CA . ASN A 1 325 ? 1.987 13.109 -37.781 1 78.31 325 ASN A CA 1
ATOM 2454 C C . ASN A 1 325 ? 2.354 11.633 -37.875 1 78.31 325 ASN A C 1
ATOM 2456 O O . ASN A 1 325 ? 3.486 11.242 -37.594 1 78.31 325 ASN A O 1
ATOM 2460 N N . GLY A 1 326 ? 1.35 10.781 -38.125 1 75.75 326 GLY A N 1
ATOM 2461 C CA . GLY A 1 326 ? 1.585 9.359 -38.312 1 75.75 326 GLY A CA 1
ATOM 2462 C C . GLY A 1 326 ? 1.695 8.57 -37.031 1 75.75 326 GLY A C 1
ATOM 2463 O O . GLY A 1 326 ? 1.837 7.344 -37.062 1 75.75 326 GLY A O 1
ATOM 2464 N N . ALA A 1 327 ? 1.646 9.328 -36.031 1 80.56 327 ALA A N 1
ATOM 2465 C CA . ALA A 1 327 ? 1.785 8.625 -34.75 1 80.56 327 ALA A CA 1
ATOM 2466 C C . ALA A 1 327 ? 0.44 8.5 -34.031 1 80.56 327 ALA A C 1
ATOM 2468 O O . ALA A 1 327 ? -0.299 9.484 -33.906 1 80.56 327 ALA A O 1
ATOM 2469 N N . ALA A 1 328 ? 0.15 7.297 -33.688 1 86.31 328 ALA A N 1
ATOM 2470 C CA . ALA A 1 328 ? -1.102 7.023 -33 1 86.31 328 ALA A CA 1
ATOM 2471 C C . ALA A 1 328 ? -1.062 7.574 -31.562 1 86.31 328 ALA A C 1
ATOM 2473 O O . ALA A 1 328 ? 0.001 7.633 -30.938 1 86.31 328 ALA A O 1
ATOM 2474 N N . GLY A 1 329 ? -2.176 8.141 -31.172 1 90.19 329 GLY A N 1
ATOM 2475 C CA . GLY A 1 329 ? -2.289 8.656 -29.828 1 90.19 329 GLY A CA 1
ATOM 2476 C C . GLY A 1 329 ? -3.727 8.859 -29.375 1 90.19 329 GLY A C 1
ATOM 2477 O O . GLY A 1 329 ? -4.633 8.188 -29.875 1 90.19 329 GLY A O 1
ATOM 2478 N N . PHE A 1 330 ? -3.818 9.602 -28.281 1 92.25 330 PHE A N 1
ATOM 2479 C CA . PHE A 1 330 ? -5.137 9.867 -27.719 1 92.25 330 PHE A CA 1
ATOM 2480 C C . PHE A 1 330 ? -5.32 11.359 -27.453 1 92.25 330 PHE A C 1
ATOM 2482 O O . PHE A 1 330 ? -4.367 12.047 -27.094 1 92.25 330 PHE A O 1
ATOM 2489 N N . ARG A 1 331 ? -6.52 11.805 -27.688 1 89.81 331 ARG A N 1
ATOM 2490 C CA . ARG A 1 331 ? -6.922 13.172 -27.359 1 89.81 331 ARG A CA 1
ATOM 2491 C C . ARG A 1 331 ? -7.824 13.203 -26.141 1 89.81 331 ARG A C 1
ATOM 2493 O O . ARG A 1 331 ? -8.75 12.398 -26.016 1 89.81 331 ARG A O 1
ATOM 2500 N N . VAL A 1 332 ? -7.48 14.055 -25.188 1 91.31 332 VAL A N 1
ATOM 2501 C CA . VAL A 1 332 ? -8.273 14.227 -23.984 1 91.31 332 VAL A CA 1
ATOM 2502 C C . VAL A 1 332 ? -8.859 15.633 -23.938 1 91.31 332 VAL A C 1
ATOM 2504 O O . VAL A 1 332 ? -8.125 16.625 -24.016 1 91.31 332 VAL A O 1
ATOM 2507 N N . SER A 1 333 ? -10.125 15.695 -23.922 1 88.56 333 SER A N 1
ATOM 2508 C CA . SER A 1 333 ? -10.82 16.969 -23.875 1 88.56 333 SER A CA 1
ATOM 2509 C C . SER A 1 333 ? -11.953 16.953 -22.859 1 88.56 333 SER A C 1
ATOM 2511 O O . SER A 1 333 ? -12.398 15.875 -22.438 1 88.56 333 SER A O 1
ATOM 2513 N N . ALA A 1 334 ? -12.289 18.172 -22.359 1 86.88 334 ALA A N 1
ATOM 2514 C CA . ALA A 1 334 ? -13.422 18.25 -21.438 1 86.88 334 ALA A CA 1
ATOM 2515 C C . ALA A 1 334 ? -14.719 17.828 -22.125 1 86.88 334 ALA A C 1
ATOM 2517 O O . ALA A 1 334 ? -14.93 18.125 -23.312 1 86.88 334 ALA A O 1
ATOM 2518 N N . GLU A 1 335 ? -15.43 17.109 -21.328 1 75.38 335 GLU A N 1
ATOM 2519 C CA . GLU A 1 335 ? -16.719 16.672 -21.875 1 75.38 335 GLU A CA 1
ATOM 2520 C C . GLU A 1 335 ? -17.641 17.875 -22.125 1 75.38 335 GLU A C 1
ATOM 2522 O O . GLU A 1 335 ? -17.75 18.766 -21.281 1 75.38 335 GLU A O 1
ATOM 2527 N N . GLY A 1 336 ? -17.812 18.438 -23.281 1 60.78 336 GLY A N 1
ATOM 2528 C CA . GLY A 1 336 ? -18.719 19.516 -23.578 1 60.78 336 GLY A CA 1
ATOM 2529 C C . GLY A 1 336 ? -20.062 19.375 -22.891 1 60.78 336 GLY A C 1
ATOM 2530 O O . GLY 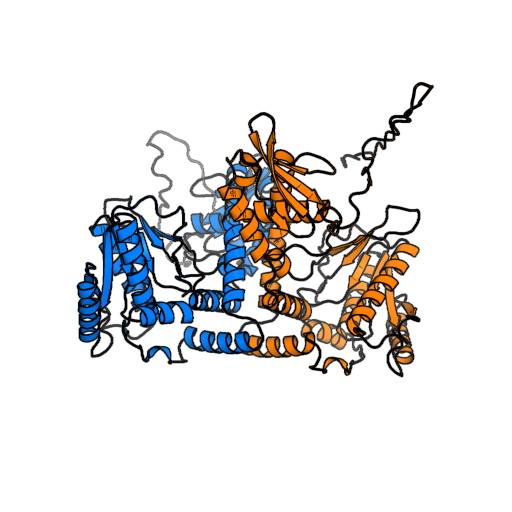A 1 336 ? -20.422 18.297 -22.406 1 60.78 336 GLY A O 1
ATOM 2531 N N . PRO A 1 337 ? -20.75 20.609 -22.375 1 51.44 337 PRO A N 1
ATOM 2532 C CA . PRO A 1 337 ? -22.109 20.547 -21.828 1 51.44 337 PRO A CA 1
ATOM 2533 C C . PRO A 1 337 ? -23 19.547 -22.578 1 51.44 337 PRO A C 1
ATOM 2535 O O . PRO A 1 337 ? -22.859 19.359 -23.781 1 51.44 337 PRO A O 1
ATOM 2538 N N . ARG A 1 338 ? -23.516 18.594 -21.922 1 39.53 338 ARG A N 1
ATOM 2539 C CA . ARG A 1 338 ? -24.547 17.781 -22.562 1 39.53 338 ARG A CA 1
ATOM 2540 C C . ARG A 1 338 ? -25.60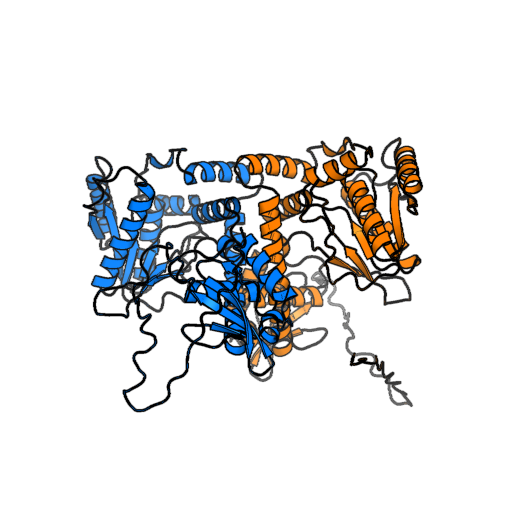9 18.641 -23.203 1 39.53 338 ARG A C 1
ATOM 2542 O O . ARG A 1 338 ? -26.266 19.453 -22.531 1 39.53 338 ARG A O 1
ATOM 2549 N N . THR A 1 339 ? -25.5 19.141 -24.375 1 35.34 339 THR A N 1
ATOM 2550 C CA . THR A 1 339 ? -26.641 19.797 -24.984 1 35.34 339 THR A CA 1
ATOM 2551 C C . THR A 1 339 ? -27.906 18.953 -24.844 1 35.34 339 THR A C 1
ATOM 2553 O O . THR A 1 339 ? -27.906 17.766 -25.172 1 35.34 339 THR A O 1
ATOM 2556 N N . SER A 1 340 ? -28.797 19.203 -23.906 1 33.06 340 SER A N 1
ATOM 2557 C CA . SER A 1 340 ? -30.188 18.844 -24.188 1 33.06 340 SER A CA 1
ATOM 2558 C C . SER A 1 340 ? -30.547 19.156 -25.641 1 33.06 340 SER A C 1
ATOM 2560 O O . SER A 1 340 ? -30 20.062 -26.25 1 33.06 340 SER A O 1
ATOM 2562 N N . ALA A 1 341 ? -31.25 18.312 -26.484 1 32.16 341 ALA A N 1
ATOM 2563 C CA . ALA A 1 341 ? -31.797 18.562 -27.812 1 32.16 341 ALA A CA 1
ATOM 2564 C C . ALA A 1 341 ? -32.406 19.953 -27.906 1 32.16 341 ALA A C 1
ATOM 2566 O O . ALA A 1 341 ? -33 20.328 -28.938 1 32.16 341 ALA A O 1
ATOM 2567 N N . LYS A 1 342 ? -32.781 20.641 -26.812 1 31.31 342 LYS A N 1
ATOM 2568 C CA . LYS A 1 342 ? -33.531 21.812 -27.219 1 31.31 342 LYS A CA 1
ATOM 2569 C C . LYS A 1 342 ? -32.625 22.859 -27.844 1 31.31 342 LYS A C 1
ATOM 2571 O O . LYS A 1 342 ? -32.906 23.359 -28.938 1 31.31 342 LYS A O 1
ATOM 2576 N N . ASN A 1 343 ? -32.188 24 -27.078 1 27.56 343 ASN A N 1
ATOM 2577 C CA . ASN A 1 343 ? -31.75 25.281 -27.641 1 27.56 343 ASN A CA 1
ATOM 2578 C C . ASN A 1 343 ? -30.297 25.219 -28.094 1 27.56 343 ASN A C 1
ATOM 2580 O O . ASN A 1 343 ? -29.422 24.781 -27.328 1 27.56 343 ASN A O 1
ATOM 2584 N N . HIS A 1 344 ? -29.953 25.234 -29.406 1 30.67 344 HIS A N 1
ATOM 2585 C CA . HIS A 1 344 ? -28.906 25.516 -30.391 1 30.67 344 HIS A CA 1
ATOM 2586 C C . HIS A 1 344 ? -28.047 26.688 -29.953 1 30.67 344 HIS A C 1
ATOM 2588 O O . HIS A 1 344 ? -27.297 27.25 -30.75 1 30.67 344 HIS A O 1
ATOM 2594 N N . GLN A 1 345 ? -28.266 27.453 -28.891 1 25.98 345 GLN A N 1
ATOM 2595 C CA . GLN A 1 345 ? -27.516 28.703 -28.891 1 25.98 345 GLN A CA 1
ATOM 2596 C C . GLN A 1 345 ? -26.016 28.453 -28.781 1 25.98 345 GLN A C 1
ATOM 2598 O O . GLN A 1 345 ? -25.594 27.406 -28.25 1 25.98 345 GLN A O 1
ATOM 2603 N N . LYS A 1 346 ? -25.156 29.5 -29.234 1 27.72 346 LYS A N 1
ATOM 2604 C CA . LYS A 1 346 ? -23.812 29.938 -29.578 1 27.72 346 LYS A CA 1
ATOM 2605 C C . LYS A 1 346 ? -22.844 29.766 -28.406 1 27.72 346 LYS A C 1
ATOM 2607 O O . LYS A 1 346 ? -22.688 30.672 -27.594 1 27.72 346 LYS A O 1
ATOM 2612 N N . ALA A 1 347 ? -22.969 28.984 -27.438 1 28.05 347 ALA A N 1
ATOM 2613 C CA . ALA A 1 347 ? -21.906 29.25 -26.469 1 28.05 347 ALA A CA 1
ATOM 2614 C C . ALA A 1 347 ? -20.531 29.094 -27.109 1 28.05 347 ALA A C 1
ATOM 2616 O O . ALA A 1 347 ? -20.234 28.047 -27.688 1 28.05 347 ALA A O 1
ATOM 2617 N N . VAL A 1 348 ? -19.922 30.234 -27.688 1 28.05 348 VAL A N 1
ATOM 2618 C CA . VAL A 1 348 ? -18.578 30.562 -28.156 1 28.05 348 VAL A CA 1
ATOM 2619 C C . VAL A 1 348 ? -17.547 30.016 -27.172 1 28.05 348 VAL A C 1
ATOM 2621 O O . VAL A 1 348 ? -17.531 30.406 -26 1 28.05 348 VAL A O 1
ATOM 2624 N N . ILE A 1 349 ? -17.359 28.875 -27.094 1 28.92 349 ILE A N 1
ATOM 2625 C CA . ILE A 1 349 ? -16.156 28.484 -26.359 1 28.92 349 ILE A CA 1
ATOM 2626 C C . ILE A 1 349 ? -14.961 29.297 -26.859 1 28.92 349 ILE A C 1
ATOM 2628 O O . ILE A 1 349 ? -14.578 29.203 -28.031 1 28.92 349 ILE A O 1
ATOM 2632 N N . ASN A 1 350 ? -14.789 30.578 -26.344 1 27.67 350 ASN A N 1
ATOM 2633 C CA . ASN A 1 350 ? -13.766 31.594 -26.562 1 27.67 350 ASN A CA 1
ATOM 2634 C C . ASN A 1 350 ? -12.359 31.016 -26.5 1 27.67 350 ASN A C 1
ATOM 2636 O O . ASN A 1 350 ? -11.742 30.969 -25.438 1 27.67 350 ASN A O 1
ATOM 2640 N N . CYS A 1 351 ? -12.109 29.844 -26.734 1 28.3 351 CYS A N 1
ATOM 2641 C CA . CYS A 1 351 ? -10.672 29.641 -26.875 1 28.3 351 CYS A CA 1
ATOM 2642 C C . CYS A 1 351 ? -10.102 30.531 -27.969 1 28.3 351 CYS A C 1
ATOM 2644 O O . CYS A 1 351 ? -8.922 30.422 -28.312 1 28.3 351 CYS A O 1
ATOM 2646 N N . GLU A 1 352 ? -11.031 31.203 -28.781 1 27.88 352 GLU A N 1
ATOM 2647 C CA . GLU A 1 352 ? -10.617 31.906 -29.984 1 27.88 352 GLU A CA 1
ATOM 2648 C C . GLU A 1 352 ? -9.797 33.156 -29.641 1 27.88 352 GLU A C 1
ATOM 2650 O O . GLU A 1 352 ? -9.273 33.844 -30.516 1 27.88 352 GLU A O 1
ATOM 2655 N N . THR A 1 353 ? -10.008 33.688 -28.438 1 28.42 353 THR A N 1
ATOM 2656 C CA . THR A 1 353 ? -9.812 35.156 -28.516 1 28.42 353 THR A CA 1
ATOM 2657 C C . THR A 1 353 ? -8.398 35.469 -29 1 28.42 353 THR A C 1
ATOM 2659 O O . THR A 1 353 ? -8.117 36.625 -29.375 1 28.42 353 THR A O 1
ATOM 2662 N N . ALA A 1 354 ? -7.32 34.812 -28.609 1 26.59 354 ALA A N 1
ATOM 2663 C CA . ALA A 1 354 ? -6.207 35.75 -28.828 1 26.59 354 ALA A CA 1
ATOM 2664 C C . ALA A 1 354 ? -5.914 35.906 -30.312 1 26.59 354 ALA A C 1
ATOM 2666 O O . ALA A 1 354 ? -4.824 36.344 -30.703 1 26.59 354 ALA A O 1
ATOM 2667 N N . LEU A 1 355 ? -6.48 35.062 -31.203 1 25.39 355 LEU A N 1
ATOM 2668 C CA . LEU A 1 355 ? -5.941 35.438 -32.531 1 25.39 355 LEU A CA 1
ATOM 2669 C C . LEU A 1 355 ? -6.379 36.844 -32.906 1 25.39 355 LEU A C 1
ATOM 2671 O O . LEU A 1 355 ? -7.543 37.219 -32.75 1 25.39 355 LEU A O 1
ATOM 2675 N N . ALA A 1 356 ? -5.41 37.875 -32.906 1 24.23 356 ALA A N 1
ATOM 2676 C CA . ALA A 1 356 ? -5.637 39.188 -33.5 1 24.23 356 ALA A CA 1
ATOM 2677 C C . ALA A 1 356 ? -6.469 39.062 -34.781 1 24.23 356 ALA A C 1
ATOM 2679 O O . ALA A 1 356 ? -6.5 38 -35.406 1 24.23 356 ALA A O 1
ATOM 2680 N N . PRO A 1 357 ? -7.078 40.062 -35.312 1 23.64 357 PRO A N 1
ATOM 2681 C CA . PRO A 1 357 ? -8.055 40.406 -36.344 1 23.64 357 PRO A CA 1
ATOM 2682 C C . PRO A 1 357 ? -7.652 39.906 -37.75 1 23.64 357 PRO A C 1
ATOM 2684 O O . PRO A 1 357 ? -8.414 40.062 -38.688 1 23.64 357 PRO A O 1
ATOM 2687 N N . SER A 1 358 ? -6.328 39.625 -38.094 1 23.77 358 SER A N 1
ATOM 2688 C CA . SER A 1 358 ? -6.336 40.031 -39.5 1 23.77 358 SER A CA 1
ATOM 2689 C C . SER A 1 358 ? -7.305 39.188 -40.312 1 23.77 358 SER A C 1
ATOM 2691 O O . SER A 1 358 ? -8.188 39.719 -41 1 23.77 358 SER A O 1
ATOM 2693 N N . GLY A 1 359 ? -6.875 38.594 -41.531 1 22.8 359 GLY A N 1
ATOM 2694 C CA . GLY A 1 359 ? -7.492 38.438 -42.844 1 22.8 359 GLY A CA 1
ATOM 2695 C C . GLY A 1 359 ? -8.453 37.281 -42.906 1 22.8 359 GLY A C 1
ATOM 2696 O O . GLY A 1 359 ? -8.648 36.562 -41.906 1 22.8 359 GLY A O 1
ATOM 2697 N N . GLN A 1 360 ? -8.445 36.312 -44.031 1 21.44 360 GLN A N 1
ATOM 2698 C CA . GLN A 1 360 ? -9.414 35.844 -45.031 1 21.44 360 GLN A CA 1
ATOM 2699 C C . GLN A 1 360 ? -10.078 34.562 -44.562 1 21.44 360 GLN A C 1
ATOM 2701 O O . GLN A 1 360 ? -11.297 34.406 -44.656 1 21.44 360 GLN A O 1
ATOM 2706 N N . THR A 1 361 ? -9.406 33.312 -44.594 1 22.72 361 THR A N 1
ATOM 2707 C CA . THR A 1 361 ? -9.953 32.219 -45.375 1 22.72 361 THR A CA 1
ATOM 2708 C C . THR A 1 361 ? -11.023 31.453 -44.594 1 22.72 361 THR A C 1
ATOM 2710 O O . THR A 1 361 ? -10.961 31.391 -43.344 1 22.72 361 THR A O 1
ATOM 2713 N N . SER A 1 362 ? -12.141 30.844 -45.188 1 23.19 362 SER A N 1
ATOM 2714 C CA . SER A 1 362 ? -13.492 30.312 -45.062 1 23.19 362 SER A CA 1
ATOM 2715 C C . SER A 1 362 ? -13.477 28.891 -44.469 1 23.19 362 SER A C 1
ATOM 2717 O O . SER A 1 362 ? -14.523 28.281 -44.312 1 23.19 362 SER A O 1
ATOM 2719 N N . TYR A 1 363 ? -12.523 28.344 -43.688 1 21.12 363 TYR A N 1
ATOM 2720 C CA . TYR A 1 363 ? -12.602 26.891 -43.75 1 21.12 363 TYR A CA 1
ATOM 2721 C C . TYR A 1 363 ? -13.852 26.391 -43.031 1 21.12 363 TYR A C 1
ATOM 2723 O O . TYR A 1 363 ? -14.266 26.953 -42 1 21.12 363 TYR A O 1
ATOM 2731 N N . ILE A 1 364 ? -14.773 25.609 -43.75 1 20.86 364 ILE A N 1
ATOM 2732 C CA . ILE A 1 364 ? -16.062 24.969 -43.531 1 20.86 364 ILE A CA 1
ATOM 2733 C C . ILE A 1 364 ? -15.914 23.797 -42.562 1 20.86 364 ILE A C 1
ATOM 2735 O O . ILE A 1 364 ? -15.156 22.859 -42.812 1 20.86 364 ILE A O 1
ATOM 2739 N N . GLN A 1 365 ? -16.016 23.969 -41.25 1 20.89 365 GLN A N 1
ATOM 2740 C CA . GLN A 1 365 ? -15.844 23.047 -40.125 1 20.89 365 GLN A CA 1
ATOM 2741 C C . GLN A 1 365 ? -16.969 22.016 -40.062 1 20.89 365 GLN A C 1
ATOM 2743 O O . GLN A 1 365 ? -18.125 22.375 -39.781 1 20.89 365 GLN A O 1
ATOM 2748 N N . GLY A 1 366 ? -16.984 20.938 -40.938 1 20.94 366 GLY A N 1
ATOM 2749 C CA . GLY A 1 366 ? -18.062 19.953 -41 1 20.94 366 GLY A CA 1
ATOM 2750 C C . GLY A 1 366 ? -18.219 19.172 -39.688 1 20.94 366 GLY A C 1
ATOM 2751 O O . GLY A 1 366 ? -17.281 19.094 -38.906 1 20.94 366 GLY A O 1
ATOM 2752 N N . ALA A 1 367 ? -19.469 18.844 -39.156 1 23.09 367 ALA A N 1
ATOM 2753 C CA . ALA A 1 367 ? -20.234 18.344 -38 1 23.09 367 ALA A CA 1
ATOM 2754 C C . ALA A 1 367 ? -19.984 16.844 -37.781 1 23.09 367 ALA A C 1
ATOM 2756 O O . ALA A 1 367 ? -20.562 16 -38.469 1 23.09 367 ALA A O 1
ATOM 2757 N N . LEU A 1 368 ? -18.797 16.219 -37.688 1 19.52 368 LEU A N 1
ATOM 2758 C CA . LEU A 1 368 ? -18.875 14.758 -37.656 1 19.52 368 LEU A CA 1
ATOM 2759 C C . LEU A 1 368 ? -19.391 14.289 -36.281 1 19.52 368 LEU A C 1
ATOM 2761 O O . LEU A 1 368 ? -18.859 14.688 -35.25 1 19.52 368 LEU A O 1
ATOM 2765 N N . LYS A 1 369 ? -20.641 13.703 -36.062 1 23.53 369 LYS A N 1
ATOM 2766 C CA . LYS A 1 369 ? -21.484 13.133 -35 1 23.53 369 LYS A CA 1
ATOM 2767 C C . LYS A 1 369 ? -20.859 11.867 -34.438 1 23.53 369 LYS A C 1
ATOM 2769 O O . LYS A 1 369 ? -21.141 10.766 -34.906 1 23.53 369 LYS A O 1
ATOM 2774 N N . ALA A 1 370 ? -19.578 11.68 -34.031 1 22.41 370 ALA A N 1
ATOM 2775 C CA . ALA A 1 370 ? -19.172 10.32 -33.688 1 22.41 370 ALA A CA 1
ATOM 2776 C C . ALA A 1 370 ? -19.688 9.93 -32.312 1 22.41 370 ALA A C 1
ATOM 2778 O O . ALA A 1 370 ? -19.719 10.758 -31.391 1 22.41 370 ALA A O 1
ATOM 2779 N N . THR A 1 371 ? -20.391 8.742 -32 1 25.58 371 THR A N 1
ATOM 2780 C CA . THR A 1 371 ? -21.094 7.969 -30.984 1 25.58 371 THR A CA 1
ATOM 2781 C C . THR A 1 371 ? -20.141 7.609 -29.844 1 25.58 371 THR A C 1
ATOM 2783 O O . THR A 1 371 ? -19.172 6.879 -30.031 1 25.58 371 THR A O 1
ATOM 2786 N N . ALA A 1 372 ? -19.828 8.383 -28.875 1 30.3 372 ALA A N 1
ATOM 2787 C CA . ALA A 1 372 ? -18.984 8.125 -27.703 1 30.3 372 ALA A CA 1
ATOM 2788 C C . ALA A 1 372 ? -19.688 7.18 -26.719 1 30.3 372 ALA A C 1
ATOM 2790 O O . ALA A 1 372 ? -20.812 7.438 -26.297 1 30.3 372 ALA A O 1
ATOM 2791 N N . GLN A 1 373 ? -19.344 5.859 -26.625 1 29.03 373 GLN A N 1
ATOM 2792 C CA . GLN A 1 373 ? -19.859 4.859 -25.703 1 29.03 373 GLN A CA 1
ATOM 2793 C C . GLN A 1 373 ? -19.422 5.156 -24.266 1 29.03 373 GLN A C 1
ATOM 2795 O O . GLN A 1 373 ? -18.234 5.344 -24.016 1 29.03 373 GLN A O 1
ATOM 2800 N N . ARG A 1 374 ? -20.203 5.59 -23.422 1 30.84 374 ARG A N 1
ATOM 2801 C CA . ARG A 1 374 ? -20.047 5.832 -22 1 30.84 374 ARG A CA 1
ATOM 2802 C C . ARG A 1 374 ? -19.562 4.57 -21.281 1 30.84 374 ARG A C 1
ATOM 2804 O O . ARG A 1 374 ? -20.141 3.496 -21.453 1 30.84 374 ARG A O 1
ATOM 2811 N N . LEU A 1 375 ? -18.375 4.457 -20.922 1 30.75 375 LEU A N 1
ATOM 2812 C CA . LEU A 1 375 ? -17.906 3.381 -20.062 1 30.75 375 LEU A CA 1
ATOM 2813 C C . LEU A 1 375 ? -18.703 3.334 -18.766 1 30.75 375 LEU A C 1
ATOM 2815 O O . LEU A 1 375 ? -18.656 4.27 -17.969 1 30.75 375 LEU A O 1
ATOM 2819 N N . GLU A 1 376 ? -20.031 2.828 -18.797 1 26.08 376 GLU A N 1
ATOM 2820 C CA . GLU A 1 376 ? -20.703 2.518 -17.531 1 26.08 376 GLU A CA 1
ATOM 2821 C C . GLU A 1 376 ? -19.938 1.481 -16.734 1 26.08 376 GLU A C 1
ATOM 2823 O O . GLU A 1 376 ? -19.344 0.559 -17.297 1 26.08 376 GLU A O 1
ATOM 2828 N N . MET B 1 1 ? -23.922 -16.484 -17.469 1 23.39 1 MET B N 1
ATOM 2829 C CA . MET B 1 1 ? -22.969 -17.297 -16.719 1 23.39 1 MET B CA 1
ATOM 2830 C C . MET B 1 1 ? -21.562 -16.688 -16.797 1 23.39 1 MET B C 1
ATOM 2832 O O . MET B 1 1 ? -21 -16.562 -17.891 1 23.39 1 MET B O 1
ATOM 2836 N N . ALA B 1 2 ? -21.219 -15.805 -16.078 1 31.23 2 ALA B N 1
ATOM 2837 C CA . ALA B 1 2 ? -20.047 -14.969 -16.344 1 31.23 2 ALA B CA 1
ATOM 2838 C C . ALA B 1 2 ? -18.781 -15.805 -16.328 1 31.23 2 ALA B C 1
ATOM 2840 O O . ALA B 1 2 ? -18.391 -16.344 -15.297 1 31.23 2 ALA B O 1
ATOM 2841 N N . ALA B 1 3 ? -18.484 -16.562 -17.312 1 36.56 3 ALA B N 1
ATOM 2842 C CA . ALA B 1 3 ? -17.344 -17.438 -17.547 1 36.56 3 ALA B CA 1
ATOM 2843 C C . ALA B 1 3 ? -16.031 -16.75 -17.156 1 36.56 3 ALA B C 1
ATOM 2845 O O . ALA B 1 3 ? -15.812 -15.578 -17.5 1 36.56 3 ALA B O 1
ATOM 2846 N N . CYS B 1 4 ? -15.633 -17 -15.969 1 41.34 4 CYS B N 1
ATOM 2847 C CA . CYS B 1 4 ? -14.344 -16.484 -15.523 1 41.34 4 CYS B CA 1
ATOM 2848 C C . CYS B 1 4 ? -13.273 -16.719 -16.578 1 41.34 4 CYS B C 1
ATOM 2850 O O . CYS B 1 4 ? -12.977 -17.859 -16.938 1 41.34 4 CYS B O 1
ATOM 2852 N N . GLY B 1 5 ? -13.344 -16.109 -17.75 1 42.75 5 GLY B N 1
ATOM 2853 C CA . GLY B 1 5 ? -12.203 -16.266 -18.641 1 42.75 5 GLY B CA 1
ATOM 2854 C C . GLY B 1 5 ? -10.883 -15.93 -17.984 1 42.75 5 GLY B C 1
ATOM 2855 O O . GLY B 1 5 ? -10.758 -14.914 -17.297 1 42.75 5 GLY B O 1
ATOM 2856 N N . LEU B 1 6 ? -10.188 -17.078 -17.578 1 50.91 6 LEU B N 1
ATOM 2857 C CA . LEU B 1 6 ? -8.82 -16.844 -17.125 1 50.91 6 LEU B CA 1
ATOM 2858 C C . LEU B 1 6 ? -8.07 -15.938 -18.078 1 50.91 6 LEU B C 1
ATOM 2860 O O . LEU B 1 6 ? -8.094 -16.156 -19.297 1 50.91 6 LEU B O 1
ATOM 2864 N N . SER B 1 7 ? -8.203 -14.641 -18.047 1 50.09 7 SER B N 1
ATOM 2865 C CA . SER B 1 7 ? -7.262 -13.844 -18.828 1 50.09 7 SER B CA 1
ATOM 2866 C C . SER B 1 7 ? -5.832 -14.031 -18.328 1 50.09 7 SER B C 1
ATOM 2868 O O . SER B 1 7 ? -5.477 -13.57 -17.25 1 50.09 7 SER B O 1
ATOM 2870 N N . PHE B 1 8 ? -5.336 -15.211 -18.688 1 49.94 8 PHE B N 1
ATOM 2871 C CA . PHE B 1 8 ? -3.902 -15.336 -18.453 1 49.94 8 PHE B CA 1
ATOM 2872 C C . PHE B 1 8 ? -3.143 -14.172 -19.062 1 49.94 8 PHE B C 1
ATOM 2874 O O . PHE B 1 8 ? -1.98 -14.312 -19.453 1 49.94 8 PHE B O 1
ATOM 2881 N N . GLU B 1 9 ? -3.783 -13.164 -19.391 1 46.66 9 GLU B N 1
ATOM 2882 C CA . GLU B 1 9 ? -3.004 -12.102 -20.031 1 46.66 9 GLU B CA 1
ATOM 2883 C C . GLU B 1 9 ? -1.682 -11.883 -19.297 1 46.66 9 GLU B C 1
ATOM 2885 O O . GLU B 1 9 ? -1.099 -10.797 -19.391 1 46.66 9 GLU B O 1
ATOM 2890 N N . THR B 1 10 ? -1.326 -12.812 -18.5 1 48.81 10 THR B N 1
ATOM 2891 C CA . THR B 1 10 ? 0.01 -12.523 -17.984 1 48.81 10 THR B CA 1
ATOM 2892 C C . THR B 1 10 ? 1.061 -12.719 -19.078 1 48.81 10 THR B C 1
ATOM 2894 O O . THR B 1 10 ? 1.14 -13.789 -19.688 1 48.81 10 THR B O 1
ATOM 2897 N N . PRO B 1 11 ? 1.511 -11.711 -19.672 1 45.81 11 PRO B N 1
ATOM 2898 C CA . PRO B 1 11 ? 2.67 -11.836 -20.562 1 45.81 11 PRO B CA 1
ATOM 2899 C C . PRO B 1 11 ? 3.631 -12.938 -20.125 1 45.81 11 PRO B C 1
ATOM 2901 O O . PRO B 1 11 ? 4.527 -13.312 -20.891 1 45.81 11 PRO B O 1
ATOM 2904 N N . ALA B 1 12 ? 3.486 -13.32 -18.953 1 50.31 12 ALA B N 1
ATOM 2905 C CA . ALA B 1 12 ? 4.562 -14.18 -18.453 1 50.31 12 ALA B CA 1
ATOM 2906 C C . ALA B 1 12 ? 4.504 -15.562 -19.109 1 50.31 12 ALA B C 1
ATOM 2908 O O . ALA B 1 12 ? 5.484 -16.312 -19.078 1 50.31 12 ALA B O 1
ATOM 2909 N N . LEU B 1 13 ? 3.293 -15.953 -19.672 1 59.12 13 LEU B N 1
ATOM 2910 C CA . LEU B 1 13 ? 3.318 -17.297 -20.25 1 59.12 13 LEU B CA 1
ATOM 2911 C C . LEU B 1 13 ? 3.783 -17.234 -21.703 1 59.12 13 LEU B C 1
ATOM 2913 O O . LEU B 1 13 ? 3.002 -16.906 -22.594 1 59.12 13 LEU B O 1
ATOM 2917 N N . ALA B 1 14 ? 5.043 -16.953 -21.75 1 59.12 14 ALA B N 1
ATOM 2918 C CA . ALA B 1 14 ? 5.605 -17.062 -23.094 1 59.12 14 ALA B CA 1
ATOM 2919 C C . ALA B 1 14 ? 5.242 -18.391 -23.734 1 59.12 14 ALA B C 1
ATOM 2921 O O . ALA B 1 14 ? 5.801 -19.438 -23.391 1 59.12 14 ALA B O 1
ATOM 2922 N N . ASN B 1 15 ? 4.281 -18.438 -24.609 1 65.12 15 ASN B N 1
ATOM 2923 C CA . ASN B 1 15 ? 3.719 -19.484 -25.453 1 65.12 15 ASN B CA 1
ATOM 2924 C C . ASN B 1 15 ? 4.273 -20.859 -25.094 1 65.12 15 ASN B C 1
ATOM 2926 O O . ASN B 1 15 ? 5.066 -21.438 -25.844 1 65.12 15 ASN B O 1
ATOM 2930 N N . PRO B 1 16 ? 3.936 -21.344 -23.938 1 75.56 16 PRO B N 1
ATOM 2931 C CA . PRO B 1 16 ? 4.473 -22.641 -23.516 1 75.56 16 PRO B CA 1
ATOM 2932 C C . PRO B 1 16 ? 3.855 -23.797 -24.297 1 75.56 16 PRO B C 1
ATOM 2934 O O . PRO B 1 16 ? 2.725 -23.703 -24.781 1 75.56 16 PRO B O 1
ATOM 2937 N N . ARG B 1 17 ? 4.668 -24.844 -24.562 1 84 17 ARG B N 1
ATOM 2938 C CA . ARG B 1 17 ? 4.137 -26.078 -25.156 1 84 17 ARG B CA 1
ATOM 2939 C C . ARG B 1 17 ? 3.377 -26.891 -24.109 1 84 17 ARG B C 1
ATOM 2941 O O . ARG B 1 17 ? 2.412 -27.578 -24.453 1 84 17 ARG B O 1
ATOM 2948 N N . GLN B 1 18 ? 3.832 -26.828 -22.875 1 93.81 18 GLN B N 1
ATOM 2949 C CA . GLN B 1 18 ? 3.23 -27.578 -21.781 1 93.81 18 GLN B CA 1
ATOM 2950 C C . GLN B 1 18 ? 3.238 -26.766 -20.484 1 93.81 18 GLN B C 1
ATOM 2952 O O . GLN B 1 18 ? 4.152 -25.984 -20.25 1 93.81 18 GLN B O 1
ATOM 2957 N N . ILE B 1 19 ? 2.225 -26.984 -19.734 1 94.62 19 ILE B N 1
ATOM 2958 C CA . ILE B 1 19 ? 2.164 -26.359 -18.406 1 94.62 19 ILE B CA 1
ATOM 2959 C C . ILE B 1 19 ? 1.622 -27.359 -17.391 1 94.62 19 ILE B C 1
ATOM 2961 O O . ILE B 1 19 ? 0.876 -28.281 -17.75 1 94.62 19 ILE B O 1
ATOM 2965 N N . CYS B 1 20 ? 2.023 -27.172 -16.172 1 96.94 20 CYS B N 1
ATOM 2966 C CA . CYS B 1 20 ? 1.521 -28.031 -15.094 1 96.94 20 CYS B CA 1
ATOM 2967 C C . CYS B 1 20 ? 0.553 -27.266 -14.203 1 96.94 20 CYS B C 1
ATOM 2969 O O . CYS B 1 20 ? 0.69 -26.047 -14.031 1 96.94 20 CYS B O 1
ATOM 2971 N N . VAL B 1 21 ? -0.389 -27.953 -13.703 1 97.19 21 VAL B N 1
ATOM 2972 C CA . VAL B 1 21 ? -1.33 -27.391 -12.734 1 97.19 21 VAL B CA 1
ATOM 2973 C C . VAL B 1 21 ? -1.362 -28.266 -11.484 1 97.19 21 VAL B C 1
ATOM 2975 O O . VAL B 1 21 ? -1.428 -29.5 -11.578 1 97.19 21 VAL B O 1
ATOM 2978 N N . ALA B 1 22 ? -1.23 -27.641 -10.344 1 97.31 22 ALA B N 1
ATOM 2979 C CA . ALA B 1 22 ? -1.35 -28.359 -9.078 1 97.31 22 ALA B CA 1
ATOM 2980 C C . ALA B 1 22 ? -2.814 -28.594 -8.719 1 97.31 22 ALA B C 1
ATOM 2982 O O . ALA B 1 22 ? -3.613 -27.656 -8.711 1 97.31 22 ALA B O 1
ATOM 2983 N N . VAL B 1 23 ? -3.137 -29.859 -8.328 1 96.75 23 VAL B N 1
ATOM 2984 C CA . VAL B 1 23 ? -4.527 -30.156 -8 1 96.75 23 VAL B CA 1
ATOM 2985 C C . VAL B 1 23 ? -4.586 -30.984 -6.715 1 96.75 23 VAL B C 1
ATOM 2987 O O . VAL B 1 23 ? -3.947 -32.031 -6.609 1 96.75 23 VAL B O 1
ATOM 2990 N N . SER B 1 24 ? -5.352 -30.516 -5.773 1 92.5 24 SER B N 1
ATOM 2991 C CA . SER B 1 24 ? -5.516 -31.219 -4.504 1 92.5 24 SER B CA 1
ATOM 2992 C C . SER B 1 24 ? -6.844 -31.969 -4.449 1 92.5 24 SER B C 1
ATOM 2994 O O . SER B 1 24 ? -7.039 -32.844 -3.6 1 92.5 24 SER B O 1
ATOM 2996 N N . GLY B 1 25 ? -7.754 -31.625 -5.32 1 93.5 25 GLY B N 1
ATOM 2997 C CA . GLY B 1 25 ? -9.086 -32.219 -5.289 1 93.5 25 GLY B CA 1
ATOM 2998 C C . GLY B 1 25 ? -10.125 -31.281 -4.695 1 93.5 25 GLY B C 1
ATOM 2999 O O . GLY B 1 25 ? -11.328 -31.547 -4.809 1 93.5 25 GLY B O 1
ATOM 3000 N N . GLY B 1 26 ? -9.664 -30.25 -4.059 1 94.19 26 GLY B N 1
ATOM 3001 C CA . GLY B 1 26 ? -10.594 -29.25 -3.572 1 94.19 26 GLY B CA 1
ATOM 3002 C C . GLY B 1 26 ? -11.211 -28.422 -4.684 1 94.19 26 GLY B C 1
ATOM 3003 O O . GLY B 1 26 ? -10.812 -28.531 -5.844 1 94.19 26 GLY B O 1
ATOM 3004 N N . ALA B 1 27 ? -12.156 -27.609 -4.293 1 95.44 27 ALA B N 1
ATOM 3005 C CA . ALA B 1 27 ? -12.914 -26.828 -5.262 1 95.44 27 ALA B CA 1
ATOM 3006 C C . ALA B 1 27 ? -12.008 -25.891 -6.043 1 95.44 27 ALA B C 1
ATOM 3008 O O . ALA B 1 27 ? -12.102 -25.781 -7.27 1 95.44 27 ALA B O 1
ATOM 3009 N N . ASP B 1 28 ? -11.062 -25.266 -5.375 1 95.25 28 ASP B N 1
ATOM 3010 C CA . ASP B 1 28 ? -10.219 -24.266 -6.004 1 95.25 28 ASP B CA 1
ATOM 3011 C C . ASP B 1 28 ? -9.281 -24.891 -7.027 1 95.25 28 ASP B C 1
ATOM 3013 O O . ASP B 1 28 ? -9.195 -24.422 -8.164 1 95.25 28 ASP B O 1
ATOM 3017 N N . SER B 1 29 ? -8.641 -25.922 -6.648 1 96.69 29 SER B N 1
ATOM 3018 C CA . SER B 1 29 ? -7.668 -26.562 -7.527 1 96.69 29 SER B CA 1
ATOM 3019 C C . SER B 1 29 ? -8.344 -27.25 -8.711 1 96.69 29 SER B C 1
ATOM 3021 O O . SER B 1 29 ? -7.828 -27.219 -9.828 1 96.69 29 SER B O 1
ATOM 3023 N N . LEU B 1 30 ? -9.492 -27.781 -8.508 1 96.88 30 LEU B N 1
ATOM 3024 C CA . LEU B 1 30 ? -10.234 -28.406 -9.602 1 96.88 30 LEU B CA 1
ATOM 3025 C C . LEU B 1 30 ? -10.734 -27.359 -10.594 1 96.88 30 LEU B C 1
ATOM 3027 O O . LEU B 1 30 ? -10.68 -27.578 -11.805 1 96.88 30 LEU B O 1
ATOM 3031 N N . ALA B 1 31 ? -11.266 -26.297 -10.008 1 96.38 31 ALA B N 1
ATOM 3032 C CA . ALA B 1 31 ? -11.719 -25.219 -10.891 1 96.38 31 ALA B CA 1
ATOM 3033 C C . ALA B 1 31 ? -10.578 -24.703 -11.75 1 96.38 31 ALA B C 1
ATOM 3035 O O . ALA B 1 31 ? -10.742 -24.5 -12.961 1 96.38 31 ALA B O 1
ATOM 3036 N N . LEU B 1 32 ? -9.414 -24.5 -11.102 1 96.62 32 LEU B N 1
ATOM 3037 C CA . LEU B 1 32 ? -8.25 -24.062 -11.859 1 96.62 32 LEU B CA 1
ATOM 3038 C C . LEU B 1 32 ? -7.91 -25.062 -12.953 1 96.62 32 LEU B C 1
ATOM 3040 O O . LEU B 1 32 ? -7.625 -24.688 -14.094 1 96.62 32 LEU B O 1
ATOM 3044 N N . SER B 1 33 ? -7.898 -26.328 -12.641 1 96.75 33 SER B N 1
ATOM 3045 C CA . SER B 1 33 ? -7.578 -27.391 -13.602 1 96.75 33 SER B CA 1
ATOM 3046 C C . SER B 1 33 ? -8.531 -27.359 -14.797 1 96.75 33 SER B C 1
ATOM 3048 O O . SER B 1 33 ? -8.102 -27.469 -15.945 1 96.75 33 SER B O 1
ATOM 3050 N N . LEU B 1 34 ? -9.797 -27.172 -14.492 1 94.75 34 LEU B N 1
ATOM 3051 C CA . LEU B 1 34 ? -10.812 -27.109 -15.539 1 94.75 34 LEU B CA 1
ATOM 3052 C C . LEU B 1 34 ? -10.57 -25.922 -16.469 1 94.75 34 LEU B C 1
ATOM 3054 O O . LEU B 1 34 ? -10.547 -26.078 -17.688 1 94.75 34 LEU B O 1
ATOM 3058 N N . LEU B 1 35 ? -10.422 -24.781 -15.844 1 93.88 35 LEU B N 1
ATOM 3059 C CA . LEU B 1 35 ? -10.203 -23.562 -16.609 1 93.88 35 LEU B CA 1
ATOM 3060 C C . LEU B 1 35 ? -8.93 -23.656 -17.438 1 93.88 35 LEU B C 1
ATOM 3062 O O . LEU B 1 35 ? -8.906 -23.219 -18.594 1 93.88 35 LEU B O 1
ATOM 3066 N N . THR B 1 36 ? -7.871 -24.188 -16.844 1 93.75 36 THR B N 1
ATOM 3067 C CA . THR B 1 36 ? -6.594 -24.312 -17.531 1 93.75 36 THR B CA 1
ATOM 3068 C C . THR B 1 36 ? -6.699 -25.328 -18.672 1 93.75 36 THR B C 1
ATOM 3070 O O . THR B 1 36 ? -6.102 -25.125 -19.734 1 93.75 36 THR B O 1
ATOM 3073 N N . HIS B 1 37 ? -7.402 -26.359 -18.469 1 93.69 37 HIS B N 1
ATOM 3074 C CA . HIS B 1 37 ? -7.629 -27.359 -19.5 1 93.69 37 HIS B CA 1
ATOM 3075 C C . HIS B 1 37 ? -8.289 -26.734 -20.734 1 93.69 37 HIS B C 1
ATOM 3077 O O . HIS B 1 37 ? -7.832 -26.953 -21.859 1 93.69 37 HIS B O 1
ATOM 3083 N N . HIS B 1 38 ? -9.391 -26.016 -20.5 1 91.06 38 HIS B N 1
ATOM 3084 C CA . HIS B 1 38 ? -10.086 -25.344 -21.594 1 91.06 38 HIS B CA 1
ATOM 3085 C C . HIS B 1 38 ? -9.164 -24.359 -22.312 1 91.06 38 HIS B C 1
ATOM 3087 O O . HIS B 1 38 ? -9.133 -24.312 -23.547 1 91.06 38 HIS B O 1
ATOM 3093 N N . TRP B 1 39 ? -8.461 -23.625 -21.5 1 88.75 39 TRP B N 1
ATOM 3094 C CA . TRP B 1 39 ? -7.508 -22.672 -22.062 1 88.75 39 TRP B CA 1
ATOM 3095 C C . TRP B 1 39 ? -6.461 -23.391 -22.906 1 88.75 39 TRP B C 1
ATOM 3097 O O . TRP B 1 39 ? -6.109 -22.938 -24 1 88.75 39 TRP B O 1
ATOM 3107 N N . GLY B 1 40 ? -5.895 -24.484 -22.375 1 90.31 40 GLY B N 1
ATOM 3108 C CA . GLY B 1 40 ? -4.914 -25.266 -23.094 1 90.31 40 GLY B CA 1
ATOM 3109 C C . GLY B 1 40 ? -5.434 -25.781 -24.438 1 90.31 40 GLY B C 1
ATOM 3110 O O . GLY B 1 40 ? -4.719 -25.766 -25.438 1 90.31 40 GLY B O 1
ATOM 3111 N N . GLN B 1 41 ? -6.672 -26.203 -24.5 1 90.12 41 GLN B N 1
ATOM 3112 C CA . GLN B 1 41 ? -7.297 -26.672 -25.734 1 90.12 41 GLN B CA 1
ATOM 3113 C C . GLN B 1 41 ? -7.414 -25.547 -26.75 1 90.12 41 GLN B C 1
ATOM 3115 O O . GLN B 1 41 ? -7.125 -25.75 -27.938 1 90.12 41 GLN B O 1
ATOM 3120 N N . GLU B 1 42 ? -7.734 -24.422 -26.266 1 86.25 42 GLU B N 1
ATOM 3121 C CA . GLU B 1 42 ? -7.922 -23.266 -27.141 1 86.25 42 GLU B CA 1
ATOM 3122 C C . GLU B 1 42 ? -6.586 -22.75 -27.672 1 86.25 42 GLU B C 1
ATOM 3124 O O . GLU B 1 42 ? -6.523 -22.188 -28.766 1 86.25 42 GLU B O 1
ATOM 3129 N N . ASN B 1 43 ? -5.531 -23.031 -26.969 1 87.06 43 ASN B N 1
ATOM 3130 C CA . ASN B 1 43 ? -4.242 -22.453 -27.328 1 87.06 43 ASN B CA 1
ATOM 3131 C C . ASN B 1 43 ? -3.229 -23.516 -27.719 1 87.06 43 ASN B C 1
ATOM 3133 O O . ASN B 1 43 ? -2.045 -23.219 -27.891 1 87.06 43 ASN B O 1
ATOM 3137 N N . ALA B 1 44 ? -3.664 -24.734 -27.844 1 89.62 44 ALA B N 1
ATOM 3138 C CA . ALA B 1 44 ? -2.822 -25.875 -28.234 1 89.62 44 ALA B CA 1
ATOM 3139 C C . ALA B 1 44 ? -1.665 -26.047 -27.266 1 89.62 44 ALA B C 1
ATOM 3141 O O . ALA B 1 44 ? -0.513 -26.203 -27.672 1 89.62 44 ALA B O 1
ATOM 3142 N N . VAL B 1 45 ? -1.922 -25.891 -26 1 91.69 45 VAL B N 1
ATOM 3143 C CA . VAL B 1 45 ? -0.967 -26.125 -24.922 1 91.69 45 VAL B CA 1
ATOM 3144 C C . VAL B 1 45 ? -1.369 -27.359 -24.125 1 91.69 45 VAL B C 1
ATOM 3146 O O . VAL B 1 45 ? -2.533 -27.516 -23.75 1 91.69 45 VAL B O 1
ATOM 3149 N N . LYS B 1 46 ? -0.466 -28.234 -23.953 1 95.19 46 LYS B N 1
ATOM 3150 C CA . LYS B 1 46 ? -0.737 -29.422 -23.156 1 95.19 46 LYS B CA 1
ATOM 3151 C C . LYS B 1 46 ? -0.719 -29.109 -21.672 1 95.19 46 LYS B C 1
ATOM 3153 O O . LYS B 1 46 ? 0.234 -28.516 -21.172 1 95.19 46 LYS B O 1
ATOM 3158 N N . VAL B 1 47 ? -1.749 -29.531 -21.062 1 95.88 47 VAL B N 1
ATOM 3159 C CA . VAL B 1 47 ? -1.862 -29.297 -19.625 1 95.88 47 VAL B CA 1
ATOM 3160 C C . VAL B 1 47 ? -1.688 -30.609 -18.875 1 95.88 47 VAL B C 1
ATOM 3162 O O . VAL B 1 47 ? -2.283 -31.625 -19.25 1 95.88 47 VAL B O 1
ATOM 3165 N N . ILE B 1 48 ? -0.844 -30.609 -17.859 1 97.69 48 ILE B N 1
ATOM 3166 C CA . ILE B 1 48 ? -0.602 -31.781 -17.031 1 97.69 48 ILE B CA 1
ATOM 3167 C C . ILE B 1 48 ? -0.936 -31.453 -15.57 1 97.69 48 ILE B C 1
ATOM 3169 O O . ILE B 1 48 ? -0.498 -30.422 -15.047 1 97.69 48 ILE B O 1
ATOM 3173 N N . ALA B 1 49 ? -1.747 -32.281 -14.969 1 98.19 49 ALA B N 1
ATOM 3174 C CA . ALA B 1 49 ? -2.139 -32.062 -13.578 1 98.19 49 ALA B CA 1
ATOM 3175 C C . ALA B 1 49 ? -1.255 -32.875 -12.625 1 98.19 49 ALA B C 1
ATOM 3177 O O . ALA B 1 49 ? -0.93 -34.031 -12.898 1 98.19 49 ALA B O 1
ATOM 3178 N N . LEU B 1 50 ? -0.833 -32.281 -11.547 1 97.81 50 LEU B N 1
ATOM 3179 C CA . LEU B 1 50 ? -0.011 -32.906 -10.523 1 97.81 50 LEU B CA 1
ATOM 3180 C C . LEU B 1 50 ? -0.711 -32.906 -9.172 1 97.81 50 LEU B C 1
ATOM 3182 O O . LEU B 1 50 ? -1.225 -31.859 -8.75 1 97.81 50 LEU B O 1
ATOM 3186 N N . THR B 1 51 ? -0.769 -34 -8.516 1 96.31 51 THR B N 1
ATOM 3187 C CA . THR B 1 51 ? -1.288 -34.125 -7.156 1 96.31 51 THR B CA 1
ATOM 3188 C C . THR B 1 51 ? -0.219 -34.688 -6.219 1 96.31 51 THR B C 1
ATOM 3190 O O . THR B 1 51 ? 0.412 -35.688 -6.516 1 96.31 51 THR B O 1
ATOM 3193 N N . VAL B 1 52 ? 0.005 -33.906 -5.113 1 92.75 52 VAL B N 1
ATOM 3194 C CA . VAL B 1 52 ? 0.927 -34.406 -4.109 1 92.75 52 VAL B CA 1
ATOM 3195 C C . VAL B 1 52 ? 0.151 -35.188 -3.039 1 92.75 52 VAL B C 1
ATOM 3197 O O . VAL B 1 52 ? -0.801 -34.656 -2.457 1 92.75 52 VAL B O 1
ATOM 3200 N N . ASP B 1 53 ? 0.495 -36.375 -2.805 1 89.06 53 ASP B N 1
ATOM 3201 C CA . ASP B 1 53 ? -0.078 -37.156 -1.727 1 89.06 53 ASP B CA 1
ATOM 3202 C C . ASP B 1 53 ? 0.827 -37.156 -0.496 1 89.06 53 ASP B C 1
ATOM 3204 O O . ASP B 1 53 ? 1.834 -37.875 -0.456 1 89.06 53 ASP B O 1
ATOM 3208 N N . HIS B 1 54 ? 0.427 -36.406 0.434 1 80.44 54 HIS B N 1
ATOM 3209 C CA . HIS B 1 54 ? 1.259 -36.219 1.617 1 80.44 54 HIS B CA 1
ATOM 3210 C C . HIS B 1 54 ? 1.202 -37.438 2.531 1 80.44 54 HIS B C 1
ATOM 3212 O O . HIS B 1 54 ? 2.043 -37.594 3.418 1 80.44 54 HIS B O 1
ATOM 3218 N N . GLY B 1 55 ? 0.268 -38.281 2.385 1 74.31 55 GLY B N 1
ATOM 3219 C CA . GLY B 1 55 ? 0.15 -39.469 3.188 1 74.31 55 GLY B CA 1
ATOM 3220 C C . GLY B 1 55 ? -0.164 -39.188 4.645 1 74.31 55 GLY B C 1
ATOM 3221 O O . GLY B 1 55 ? 0.136 -40 5.52 1 74.31 55 GLY B O 1
ATOM 3222 N N . LEU B 1 56 ? -0.552 -37.969 4.973 1 64.75 56 LEU B N 1
ATOM 3223 C CA . LEU B 1 56 ? -0.714 -37.562 6.363 1 64.75 56 LEU B CA 1
ATOM 3224 C C . LEU B 1 56 ? -2.008 -38.125 6.949 1 64.75 56 LEU B C 1
ATOM 3226 O O . LEU B 1 56 ? -2.121 -38.281 8.164 1 64.75 56 LEU B O 1
ATOM 3230 N N . ARG B 1 57 ? -3.012 -38.281 6.203 1 66.25 57 ARG B N 1
ATOM 3231 C CA . ARG B 1 57 ? -4.289 -38.781 6.699 1 66.25 57 ARG B CA 1
ATOM 3232 C C . ARG B 1 57 ? -4.652 -40.094 6.023 1 66.25 57 ARG B C 1
ATOM 3234 O O . ARG B 1 57 ? -4.238 -40.344 4.891 1 66.25 57 ARG B O 1
ATOM 3241 N N . LYS B 1 58 ? -5.41 -40.875 6.898 1 71.5 58 LYS B N 1
ATOM 3242 C CA . LYS B 1 58 ? -5.98 -42.062 6.32 1 71.5 58 LYS B CA 1
ATOM 3243 C C . LYS B 1 58 ? -6.938 -41.75 5.18 1 71.5 58 LYS B C 1
ATOM 3245 O O . LYS B 1 58 ? -7.773 -40.844 5.301 1 71.5 58 LYS B O 1
ATOM 3250 N N . GLY B 1 59 ? -6.746 -42.219 3.986 1 76.19 59 GLY B N 1
ATOM 3251 C CA . GLY B 1 59 ? -7.641 -42 2.859 1 76.19 59 GLY B CA 1
ATOM 3252 C C . GLY B 1 59 ? -7.074 -41.031 1.832 1 76.19 59 GLY B C 1
ATOM 3253 O O . GLY B 1 59 ? -7.688 -40.781 0.789 1 76.19 59 GLY B O 1
ATOM 3254 N N . SER B 1 60 ? -5.91 -40.469 2.188 1 79.56 60 SER B N 1
ATOM 3255 C CA . SER B 1 60 ? -5.297 -39.531 1.25 1 79.56 60 SER B CA 1
ATOM 3256 C C . SER B 1 60 ? -5.062 -40.188 -0.108 1 79.56 60 SER B C 1
ATOM 3258 O O . SER B 1 60 ? -5.254 -39.562 -1.148 1 79.56 60 SER B O 1
ATOM 3260 N N . ASP B 1 61 ? -4.742 -41.406 -0.09 1 83.69 61 ASP B N 1
ATOM 3261 C CA . ASP B 1 61 ? -4.5 -42.125 -1.329 1 83.69 61 ASP B CA 1
ATOM 3262 C C . ASP B 1 61 ? -5.785 -42.281 -2.139 1 83.69 61 ASP B C 1
ATOM 3264 O O . ASP B 1 61 ? -5.781 -42.094 -3.357 1 83.69 61 ASP B O 1
ATOM 3268 N N . THR B 1 62 ? -6.848 -42.656 -1.446 1 87.62 62 THR B N 1
ATOM 3269 C CA . THR B 1 62 ? -8.141 -42.812 -2.113 1 87.62 62 THR B CA 1
ATOM 3270 C C . THR B 1 62 ? -8.594 -41.469 -2.725 1 87.62 62 THR B C 1
ATOM 3272 O O . THR B 1 62 ? -9.148 -41.469 -3.828 1 87.62 62 THR B O 1
ATOM 3275 N N . GLU B 1 63 ? -8.352 -40.469 -2.061 1 89.56 63 GLU B N 1
ATOM 3276 C CA . GLU B 1 63 ? -8.719 -39.156 -2.557 1 89.56 63 GLU B CA 1
ATOM 3277 C C . GLU B 1 63 ? -7.926 -38.781 -3.805 1 89.56 63 GLU B C 1
ATOM 3279 O O . GLU B 1 63 ? -8.484 -38.281 -4.773 1 89.56 63 GLU B O 1
ATOM 3284 N N . ALA B 1 64 ? -6.684 -39.062 -3.781 1 91.88 64 ALA B N 1
ATOM 3285 C CA . ALA B 1 64 ? -5.828 -38.781 -4.93 1 91.88 64 ALA B CA 1
ATOM 3286 C C . ALA B 1 64 ? -6.281 -39.562 -6.16 1 91.88 64 ALA B C 1
ATOM 3288 O O . ALA B 1 64 ? -6.27 -39.031 -7.273 1 91.88 64 ALA B O 1
ATOM 3289 N N . GLN B 1 65 ? -6.68 -40.781 -5.945 1 92.88 65 GLN B N 1
ATOM 3290 C CA . GLN B 1 65 ? -7.164 -41.594 -7.039 1 92.88 65 GLN B CA 1
ATOM 3291 C C . GLN B 1 65 ? -8.484 -41.062 -7.598 1 92.88 65 GLN B C 1
ATOM 3293 O O . GLN B 1 65 ? -8.703 -41.094 -8.812 1 92.88 65 GLN B O 1
ATOM 3298 N N . GLN B 1 66 ? -9.289 -40.688 -6.668 1 94.19 66 GLN B N 1
ATOM 3299 C CA . GLN B 1 66 ? -10.555 -40.094 -7.098 1 94.19 66 GLN B CA 1
ATOM 3300 C C . GLN B 1 66 ? -10.32 -38.844 -7.945 1 94.19 66 GLN B C 1
ATOM 3302 O O . GLN B 1 66 ? -10.984 -38.656 -8.969 1 94.19 66 GLN B O 1
ATOM 3307 N N . VAL B 1 67 ? -9.461 -38.031 -7.531 1 95.81 67 VAL B N 1
ATOM 3308 C CA . VAL B 1 67 ? -9.094 -36.875 -8.305 1 95.81 67 VAL B CA 1
ATOM 3309 C C . VAL B 1 67 ? -8.602 -37.281 -9.688 1 95.81 67 VAL B C 1
ATOM 3311 O O . VAL B 1 67 ? -9.008 -36.688 -10.695 1 95.81 67 VAL B O 1
ATOM 3314 N N . GLY B 1 68 ? -7.77 -38.25 -9.734 1 95.94 68 GLY B N 1
ATOM 3315 C CA . GLY B 1 68 ? -7.285 -38.75 -11 1 95.94 68 GLY B CA 1
ATOM 3316 C C . GLY B 1 68 ? -8.398 -39.219 -11.93 1 95.94 68 GLY B C 1
ATOM 3317 O O . GLY B 1 68 ? -8.352 -38.938 -13.133 1 95.94 68 GLY B O 1
ATOM 3318 N N . ALA B 1 69 ? -9.359 -39.906 -11.391 1 96.62 69 ALA B N 1
ATOM 3319 C CA . ALA B 1 69 ? -10.492 -40.375 -12.18 1 96.62 69 ALA B CA 1
ATOM 3320 C C . ALA B 1 69 ? -11.266 -39.219 -12.789 1 96.62 69 ALA B C 1
ATOM 3322 O O . ALA B 1 69 ? -11.648 -39.25 -13.961 1 96.62 69 ALA B O 1
ATOM 3323 N N . TRP B 1 70 ? -11.523 -38.188 -12 1 96.56 70 TRP B N 1
ATOM 3324 C CA . TRP B 1 70 ? -12.219 -37 -12.492 1 96.56 70 TRP B CA 1
ATOM 3325 C C . TRP B 1 70 ? -11.438 -36.344 -13.633 1 96.56 70 TRP B C 1
ATOM 3327 O O . TRP B 1 70 ? -12.016 -36.031 -14.672 1 96.56 70 TRP B O 1
ATOM 3337 N N . LEU B 1 71 ? -10.156 -36.188 -13.484 1 97.19 71 LEU B N 1
ATOM 3338 C CA . LEU B 1 71 ? -9.312 -35.5 -14.469 1 97.19 71 LEU B CA 1
ATOM 3339 C C . LEU B 1 71 ? -9.211 -36.344 -15.75 1 97.19 71 LEU B C 1
ATOM 3341 O O . LEU B 1 71 ? -9.25 -35.781 -16.859 1 97.19 71 LEU B O 1
ATOM 3345 N N . ASN B 1 72 ? -9.07 -37.625 -15.609 1 95.88 72 ASN B N 1
ATOM 3346 C CA . ASN B 1 72 ? -9.039 -38.531 -16.766 1 95.88 72 ASN B CA 1
ATOM 3347 C C . ASN B 1 72 ? -10.328 -38.438 -17.578 1 95.88 72 ASN B C 1
ATOM 3349 O O . ASN B 1 72 ? -10.297 -38.5 -18.812 1 95.88 72 ASN B O 1
ATOM 3353 N N . ALA B 1 73 ? -11.367 -38.312 -16.859 1 95.44 73 ALA B N 1
ATOM 3354 C CA . ALA B 1 73 ? -12.656 -38.156 -17.516 1 95.44 73 ALA B CA 1
ATOM 3355 C C . ALA B 1 73 ? -12.695 -36.906 -18.375 1 95.44 73 ALA B C 1
ATOM 3357 O O . ALA B 1 73 ? -13.398 -36.844 -19.391 1 95.44 73 ALA B O 1
ATOM 3358 N N . TRP B 1 74 ? -11.945 -35.844 -17.953 1 94.81 74 TRP B N 1
ATOM 3359 C CA . TRP B 1 74 ? -11.844 -34.625 -18.719 1 94.81 74 TRP B CA 1
ATOM 3360 C C . TRP B 1 74 ? -10.867 -34.781 -19.875 1 94.81 74 TRP B C 1
ATOM 3362 O O . TRP B 1 74 ? -10.797 -33.906 -20.75 1 94.81 74 TRP B O 1
ATOM 3372 N N . GLY B 1 75 ? -10.039 -35.844 -19.891 1 94.38 75 GLY B N 1
ATOM 3373 C CA . GLY B 1 75 ? -8.953 -36 -20.844 1 94.38 75 GLY B CA 1
ATOM 3374 C C . GLY B 1 75 ? -7.684 -35.281 -20.422 1 94.38 75 GLY B C 1
ATOM 3375 O O . GLY B 1 75 ? -6.844 -34.969 -21.266 1 94.38 75 GLY B O 1
ATOM 3376 N N . LEU B 1 76 ? -7.605 -35.031 -19.203 1 95.94 76 LEU B N 1
ATOM 3377 C CA . LEU B 1 76 ? -6.441 -34.312 -18.688 1 95.94 76 LEU B CA 1
ATOM 3378 C C . LEU B 1 76 ? -5.441 -35.312 -18.094 1 95.94 76 LEU B C 1
ATOM 3380 O O . LEU B 1 76 ? -5.797 -36.125 -17.234 1 95.94 76 LEU B O 1
ATOM 3384 N N . GLU B 1 77 ? -4.168 -35.281 -18.594 1 96.81 77 GLU B N 1
ATOM 3385 C CA . GLU B 1 77 ? -3.109 -36.094 -18.031 1 96.81 77 GLU B CA 1
ATOM 3386 C C . GLU B 1 77 ? -2.869 -35.781 -16.562 1 96.81 77 GLU B C 1
ATOM 3388 O O . GLU B 1 77 ? -2.857 -34.594 -16.172 1 96.81 77 GLU B O 1
ATOM 3393 N N . HIS B 1 78 ? -2.723 -36.812 -15.781 1 97.56 7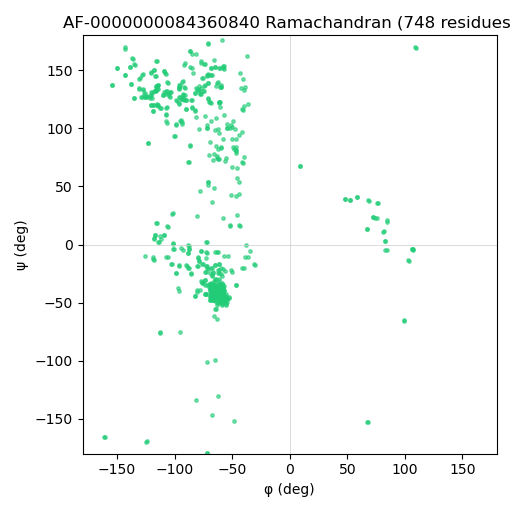8 HIS B N 1
ATOM 3394 C CA . HIS B 1 78 ? -2.619 -36.625 -14.336 1 97.56 78 HIS B CA 1
ATOM 3395 C C . HIS B 1 78 ? -1.523 -37.531 -13.75 1 97.56 78 HIS B C 1
ATOM 3397 O O . HIS B 1 78 ? -1.379 -38.688 -14.148 1 97.56 78 HIS B O 1
ATOM 3403 N N . HIS B 1 79 ? -0.718 -36.938 -12.789 1 97.31 79 HIS B N 1
ATOM 3404 C CA . HIS B 1 79 ? 0.315 -37.688 -12.078 1 97.31 79 HIS B CA 1
ATOM 3405 C C . HIS B 1 79 ? 0.217 -37.469 -10.57 1 97.31 79 HIS B C 1
ATOM 3407 O O . HIS B 1 79 ? 0.075 -36.312 -10.125 1 97.31 79 HIS B O 1
ATOM 3413 N N . ILE B 1 80 ? 0.288 -38.5 -9.773 1 96.12 80 ILE B N 1
ATOM 3414 C CA . ILE B 1 80 ? 0.332 -38.438 -8.312 1 96.12 80 ILE B CA 1
ATOM 3415 C C . ILE B 1 80 ? 1.782 -38.5 -7.84 1 96.12 80 ILE B C 1
ATOM 3417 O O . ILE B 1 80 ? 2.531 -39.406 -8.227 1 96.12 80 ILE B O 1
ATOM 3421 N N . LEU B 1 81 ? 2.178 -37.531 -7.027 1 94.81 81 LEU B N 1
ATOM 3422 C CA . LEU B 1 81 ? 3.52 -37.438 -6.461 1 94.81 81 LEU B CA 1
ATOM 3423 C C . LEU B 1 81 ? 3.502 -37.812 -4.977 1 94.81 81 LEU B C 1
ATOM 3425 O O . LEU B 1 81 ? 3.07 -37 -4.152 1 94.81 81 LEU B O 1
ATOM 3429 N N . PRO B 1 82 ? 3.943 -38.938 -4.566 1 89.88 82 PRO B N 1
ATOM 3430 C CA . PRO B 1 82 ? 3.92 -39.344 -3.156 1 89.88 82 PRO B CA 1
ATOM 3431 C C . PRO B 1 82 ? 5 -38.625 -2.332 1 89.88 82 PRO B C 1
ATOM 3433 O O . PRO B 1 82 ? 6.117 -38.438 -2.814 1 89.88 82 PRO B O 1
ATOM 3436 N N . TRP B 1 83 ? 4.574 -38.125 -1.236 1 85.75 83 TRP B N 1
ATOM 3437 C CA . TRP B 1 83 ? 5.539 -37.625 -0.254 1 85.75 83 TRP B CA 1
ATOM 3438 C C . TRP B 1 83 ? 5.844 -38.688 0.787 1 85.75 83 TRP B C 1
ATOM 3440 O O . TRP B 1 83 ? 5.004 -39 1.631 1 85.75 83 TRP B O 1
ATOM 3450 N N . THR B 1 84 ? 6.965 -39.281 0.739 1 75.62 84 THR B N 1
ATOM 3451 C CA . THR B 1 84 ? 7.285 -40.438 1.559 1 75.62 84 THR B CA 1
ATOM 3452 C C . THR B 1 84 ? 8.031 -40.031 2.822 1 75.62 84 THR B C 1
ATOM 3454 O O . THR B 1 84 ? 8.141 -40.812 3.771 1 75.62 84 THR B O 1
ATOM 3457 N N . ASP B 1 85 ? 8.586 -38.875 2.902 1 64.44 85 ASP B N 1
ATOM 3458 C CA . ASP B 1 85 ? 9.414 -38.469 4.031 1 64.44 85 ASP B CA 1
ATOM 3459 C C . ASP B 1 85 ? 8.562 -37.844 5.141 1 64.44 85 ASP B C 1
ATOM 3461 O O . ASP B 1 85 ? 9.086 -37.344 6.141 1 64.44 85 ASP B O 1
ATOM 3465 N N . GLY B 1 86 ? 7.238 -37.688 5.07 1 59.53 86 GLY B N 1
ATOM 3466 C CA . GLY B 1 86 ? 6.34 -36.969 5.938 1 59.53 86 GLY B CA 1
ATOM 3467 C C . GLY B 1 86 ? 6.113 -37.625 7.277 1 59.53 86 GLY B C 1
ATOM 3468 O O . GLY B 1 86 ? 5.523 -37.031 8.188 1 59.53 86 GLY B O 1
ATOM 3469 N N . ALA B 1 87 ? 6.09 -38.969 7.309 1 53.12 87 ALA B N 1
ATOM 3470 C CA . ALA B 1 87 ? 5.664 -39.719 8.492 1 53.12 87 ALA B CA 1
ATOM 3471 C C . ALA B 1 87 ? 6.398 -39.219 9.734 1 53.12 87 ALA B C 1
ATOM 3473 O O . ALA B 1 87 ? 5.922 -39.406 10.859 1 53.12 87 ALA B O 1
ATOM 3474 N N . VAL B 1 88 ? 7.516 -38.625 9.609 1 49.91 88 VAL B N 1
ATOM 3475 C CA . VAL B 1 88 ? 8.352 -38.719 10.805 1 49.91 88 VAL B CA 1
ATOM 3476 C C . VAL B 1 88 ? 8.172 -37.469 11.664 1 49.91 88 VAL B C 1
ATOM 3478 O O . VAL B 1 88 ? 8.414 -37.531 12.875 1 49.91 88 VAL B O 1
ATOM 3481 N N . VAL B 1 89 ? 8.07 -36.25 11.203 1 52.53 89 VAL B N 1
ATOM 3482 C CA . VAL B 1 89 ? 8.422 -35.219 12.148 1 52.53 89 VAL B CA 1
ATOM 3483 C C . VAL B 1 89 ? 7.199 -34.312 12.414 1 52.53 89 VAL B C 1
ATOM 3485 O O . VAL B 1 89 ? 6.547 -33.844 11.484 1 52.53 89 VAL B O 1
ATOM 3488 N N . HIS B 1 90 ? 6.672 -34.344 13.727 1 56.25 90 HIS B N 1
ATOM 3489 C CA . HIS B 1 90 ? 5.473 -33.719 14.297 1 56.25 90 HIS B CA 1
ATOM 3490 C C . HIS B 1 90 ? 5.551 -32.219 14.258 1 56.25 90 HIS B C 1
ATOM 3492 O O . HIS B 1 90 ? 4.523 -31.531 14.164 1 56.25 90 HIS B O 1
ATOM 3498 N N . SER B 1 91 ? 6.707 -31.609 14.438 1 59.78 91 SER B N 1
ATOM 3499 C CA . SER B 1 91 ? 6.699 -30.156 14.617 1 59.78 91 SER B CA 1
ATOM 3500 C C . SER B 1 91 ? 6.637 -29.422 13.281 1 59.78 91 SER B C 1
ATOM 3502 O O . SER B 1 91 ? 7.289 -29.828 12.32 1 59.78 91 SER B O 1
ATOM 3504 N N . ARG B 1 92 ? 5.922 -28.609 13.031 1 64.94 92 ARG B N 1
ATOM 3505 C CA . ARG B 1 92 ? 5.789 -27.719 11.891 1 64.94 92 ARG B CA 1
ATOM 3506 C C . ARG B 1 92 ? 5.348 -28.469 10.641 1 64.94 92 ARG B C 1
ATOM 3508 O O . ARG B 1 92 ? 5.852 -28.219 9.547 1 64.94 92 ARG B O 1
ATOM 3515 N N . VAL B 1 93 ? 4.496 -29.391 10.898 1 68.81 93 VAL B N 1
ATOM 3516 C CA . VAL B 1 93 ? 4.07 -30.328 9.859 1 68.81 93 VAL B CA 1
ATOM 3517 C C . VAL B 1 93 ? 3.451 -29.562 8.695 1 68.81 93 VAL B C 1
ATOM 3519 O O . VAL B 1 93 ? 3.693 -29.891 7.531 1 68.81 93 VAL B O 1
ATOM 3522 N N . GLN B 1 94 ? 2.719 -28.5 8.953 1 71.88 94 GLN B N 1
ATOM 3523 C CA . GLN B 1 94 ? 2.049 -27.75 7.891 1 71.88 94 GLN B CA 1
ATOM 3524 C C . GLN B 1 94 ? 3.061 -27.047 7 1 71.88 94 GLN B C 1
ATOM 3526 O O . GLN B 1 94 ? 2.951 -27.078 5.773 1 71.88 94 GLN B O 1
ATOM 3531 N N . GLU B 1 95 ? 3.998 -26.453 7.598 1 75.62 95 GLU B N 1
ATOM 3532 C CA . GLU B 1 95 ? 5.035 -25.766 6.844 1 75.62 95 GLU B CA 1
ATOM 3533 C C . GLU B 1 95 ? 5.883 -26.734 6.035 1 75.62 95 GLU B C 1
ATOM 3535 O O . GLU B 1 95 ? 6.207 -26.469 4.875 1 75.62 95 GLU B O 1
ATOM 3540 N N . ARG B 1 96 ? 6.203 -27.797 6.621 1 76.56 96 ARG B N 1
ATOM 3541 C CA . ARG B 1 96 ? 7.012 -28.812 5.938 1 76.56 96 ARG B CA 1
ATOM 3542 C C . ARG B 1 96 ? 6.246 -29.422 4.766 1 76.56 96 ARG B C 1
ATOM 3544 O O . ARG B 1 96 ? 6.828 -29.703 3.717 1 76.56 96 ARG B O 1
ATOM 3551 N N . ALA B 1 97 ? 5.004 -29.688 5.035 1 78.19 97 ALA B N 1
ATOM 3552 C CA . ALA B 1 97 ? 4.156 -30.219 3.979 1 78.19 97 ALA B CA 1
ATOM 3553 C C . ALA B 1 97 ? 4.082 -29.266 2.791 1 78.19 97 ALA B C 1
ATOM 3555 O O . ALA B 1 97 ? 4.125 -29.703 1.637 1 78.19 97 ALA B O 1
ATOM 3556 N N . ARG B 1 98 ? 4.043 -28.062 3.1 1 79.94 98 ARG B N 1
ATOM 3557 C CA . ARG B 1 98 ? 4.012 -27.047 2.049 1 79.94 98 ARG B CA 1
ATOM 3558 C C . ARG B 1 98 ? 5.316 -27.047 1.261 1 79.94 98 ARG B C 1
ATOM 3560 O O . ARG B 1 98 ? 5.305 -27.062 0.028 1 79.94 98 ARG B O 1
ATOM 3567 N N . ASP B 1 99 ? 6.328 -27.047 1.966 1 83.19 99 ASP B N 1
ATOM 3568 C CA . ASP B 1 99 ? 7.637 -27.031 1.321 1 83.19 99 ASP B CA 1
ATOM 3569 C C . ASP B 1 99 ? 7.844 -28.266 0.457 1 83.19 99 ASP B C 1
ATOM 3571 O O . ASP B 1 99 ? 8.367 -28.172 -0.655 1 83.19 99 ASP B O 1
ATOM 3575 N N . ALA B 1 100 ? 7.426 -29.312 1.023 1 84.81 100 ALA B N 1
ATOM 3576 C CA . ALA B 1 100 ? 7.547 -30.578 0.293 1 84.81 100 ALA B CA 1
ATOM 3577 C C . ALA B 1 100 ? 6.723 -30.547 -0.989 1 84.81 100 ALA B C 1
ATOM 3579 O O . ALA B 1 100 ? 7.168 -31.031 -2.031 1 84.81 100 ALA B O 1
ATOM 3580 N N . ARG B 1 101 ? 5.57 -30.031 -0.919 1 88.38 101 ARG B N 1
ATOM 3581 C CA . ARG B 1 101 ? 4.703 -29.906 -2.088 1 88.38 101 ARG B CA 1
ATOM 3582 C C . ARG B 1 101 ? 5.398 -29.141 -3.205 1 88.38 101 ARG B C 1
ATOM 3584 O O . ARG B 1 101 ? 5.434 -29.594 -4.352 1 88.38 101 ARG B O 1
ATOM 3591 N N . TYR B 1 102 ? 5.93 -28.047 -2.857 1 88.88 102 TYR B N 1
ATOM 3592 C CA . TYR B 1 102 ? 6.609 -27.219 -3.85 1 88.88 102 TYR B CA 1
ATOM 3593 C C . TYR B 1 102 ? 7.828 -27.938 -4.418 1 88.88 102 TYR B C 1
ATOM 3595 O O . TYR B 1 102 ? 8.055 -27.922 -5.629 1 88.88 102 TYR B O 1
ATOM 3603 N N . ALA B 1 103 ? 8.531 -28.516 -3.549 1 87.69 103 ALA B N 1
ATOM 3604 C CA . ALA B 1 103 ? 9.734 -29.219 -3.982 1 87.69 103 ALA B CA 1
ATOM 3605 C C . ALA B 1 103 ? 9.398 -30.344 -4.957 1 87.69 103 ALA B C 1
ATOM 3607 O O . ALA B 1 103 ? 10 -30.438 -6.027 1 87.69 103 ALA B O 1
ATOM 3608 N N . LEU B 1 104 ? 8.453 -31.156 -4.598 1 91.38 104 LEU B N 1
ATOM 3609 C CA . LEU B 1 104 ? 8.062 -32.281 -5.422 1 91.38 104 LEU B CA 1
ATOM 3610 C C . LEU B 1 104 ? 7.551 -31.828 -6.781 1 91.38 104 LEU B C 1
ATOM 3612 O O . LEU B 1 104 ? 7.945 -32.375 -7.816 1 91.38 104 LEU B O 1
ATOM 3616 N N . MET B 1 105 ? 6.77 -30.828 -6.762 1 94.69 105 MET B N 1
ATOM 3617 C CA . MET B 1 105 ? 6.137 -30.375 -8 1 94.69 105 MET B CA 1
ATOM 3618 C C . MET B 1 105 ? 7.148 -29.672 -8.898 1 94.69 105 MET B C 1
ATOM 3620 O O . MET B 1 105 ? 7.164 -29.891 -10.109 1 94.69 105 MET B O 1
ATOM 3624 N N . THR B 1 106 ? 7.965 -28.844 -8.305 1 92.25 106 THR B N 1
ATOM 3625 C CA . THR B 1 106 ? 8.945 -28.125 -9.117 1 92.25 106 THR B CA 1
ATOM 3626 C C . THR B 1 106 ? 9.992 -29.078 -9.672 1 92.25 106 THR B C 1
ATOM 3628 O O . THR B 1 106 ? 10.453 -28.906 -10.805 1 92.25 106 THR B O 1
ATOM 3631 N N . GLN B 1 107 ? 10.359 -30.031 -8.922 1 90.25 107 GLN B N 1
ATOM 3632 C CA . GLN B 1 107 ? 11.289 -31.062 -9.398 1 90.25 107 GLN B CA 1
ATOM 3633 C C . GLN B 1 107 ? 10.695 -31.844 -10.562 1 90.25 107 GLN B C 1
ATOM 3635 O O . GLN B 1 107 ? 11.383 -32.125 -11.547 1 90.25 107 GLN B O 1
ATOM 3640 N N . TRP B 1 108 ? 9.477 -32.219 -10.406 1 93.81 108 TRP B N 1
ATOM 3641 C CA . TRP B 1 108 ? 8.805 -32.938 -11.484 1 93.81 108 TRP B CA 1
ATOM 3642 C C . TRP B 1 108 ? 8.781 -32.125 -12.766 1 93.81 108 TRP B C 1
ATOM 3644 O O . TRP B 1 108 ? 9.109 -32.625 -13.844 1 93.81 108 TRP B O 1
ATOM 3654 N N . CYS B 1 109 ? 8.383 -30.891 -12.641 1 93.94 109 CYS B N 1
ATOM 3655 C CA . CYS B 1 109 ? 8.344 -30 -13.789 1 93.94 109 CYS B CA 1
ATOM 3656 C C . CYS B 1 109 ? 9.703 -29.906 -14.469 1 93.94 109 CYS B C 1
ATOM 3658 O O . CYS B 1 109 ? 9.805 -30.062 -15.688 1 93.94 109 CYS B O 1
ATOM 3660 N N . THR B 1 110 ? 10.648 -29.703 -13.672 1 89.56 110 THR B N 1
ATOM 3661 C CA . THR B 1 110 ? 12.008 -29.562 -14.195 1 89.56 110 THR B CA 1
ATOM 3662 C C . THR B 1 110 ? 12.43 -30.844 -14.922 1 89.56 110 THR B C 1
ATOM 3664 O O . THR B 1 110 ? 12.992 -30.781 -16.016 1 89.56 110 THR B O 1
ATOM 3667 N N . GLY B 1 111 ? 12.227 -31.922 -14.328 1 90.38 111 GLY B N 1
ATOM 3668 C CA . GLY B 1 111 ? 12.586 -33.188 -14.922 1 90.38 111 GLY B CA 1
ATOM 3669 C C . GLY B 1 111 ? 11.898 -33.469 -16.25 1 90.38 111 GLY B C 1
ATOM 3670 O O . GLY B 1 111 ? 12.375 -34.25 -17.047 1 90.38 111 GLY B O 1
ATOM 3671 N N . HIS B 1 112 ? 10.82 -32.781 -16.484 1 93.25 112 HIS B N 1
ATOM 3672 C CA . HIS B 1 112 ? 10.055 -33 -17.703 1 93.25 112 HIS B CA 1
ATOM 3673 C C . HIS B 1 112 ? 10.133 -31.781 -18.625 1 93.25 112 HIS B C 1
ATOM 3675 O O . HIS B 1 112 ? 9.359 -31.656 -19.578 1 93.25 112 HIS B O 1
ATOM 3681 N N . GLY B 1 113 ? 10.969 -30.797 -18.297 1 88.56 113 GLY B N 1
ATOM 3682 C CA . GLY B 1 113 ? 11.203 -29.625 -19.141 1 88.56 113 GLY B CA 1
ATOM 3683 C C . GLY B 1 113 ? 10.047 -28.641 -19.125 1 88.56 113 GLY B C 1
ATOM 3684 O O . GLY B 1 113 ? 9.828 -27.922 -20.109 1 88.56 113 GLY B O 1
ATOM 3685 N N . ILE B 1 114 ? 9.281 -28.688 -18.125 1 92.56 114 ILE B N 1
ATOM 3686 C CA . ILE B 1 114 ? 8.148 -27.781 -18 1 92.56 114 ILE B CA 1
ATOM 3687 C C . ILE B 1 114 ? 8.531 -26.578 -17.141 1 92.56 114 ILE B C 1
ATOM 3689 O O . ILE B 1 114 ? 9.062 -26.75 -16.031 1 92.56 114 ILE B O 1
ATOM 3693 N N . ARG B 1 115 ? 8.18 -25.406 -17.578 1 90.06 115 ARG B N 1
ATOM 3694 C CA . ARG B 1 115 ? 8.68 -24.188 -16.938 1 90.06 115 ARG B CA 1
ATOM 3695 C C . ARG B 1 115 ? 7.594 -23.516 -16.109 1 90.06 115 ARG B C 1
ATOM 3697 O O . ARG B 1 115 ? 7.871 -22.578 -15.344 1 90.06 115 ARG B O 1
ATOM 3704 N N . HIS B 1 116 ? 6.371 -23.969 -16.25 1 92.81 116 HIS B N 1
ATOM 3705 C CA . HIS B 1 116 ? 5.27 -23.266 -15.602 1 92.81 116 HIS B CA 1
ATOM 3706 C C . HIS B 1 116 ? 4.449 -24.203 -14.727 1 92.81 116 HIS B C 1
ATOM 3708 O O . HIS B 1 116 ? 4.02 -25.266 -15.195 1 92.81 116 HIS B O 1
ATOM 3714 N N . LEU B 1 117 ? 4.293 -23.797 -13.477 1 95.31 117 LEU B N 1
ATOM 3715 C CA . LEU B 1 117 ? 3.426 -24.484 -12.531 1 95.31 117 LEU B CA 1
ATOM 3716 C C . LEU B 1 117 ? 2.338 -23.547 -12.016 1 95.31 117 LEU B C 1
ATOM 3718 O O . LEU B 1 117 ? 2.635 -22.516 -11.406 1 95.31 117 LEU B O 1
ATOM 3722 N N . LEU B 1 118 ? 1.104 -23.906 -12.242 1 95.75 118 LEU B N 1
ATOM 3723 C CA . LEU B 1 118 ? -0.019 -23.062 -11.82 1 95.75 118 LEU B CA 1
ATOM 3724 C C . LEU B 1 118 ? -0.571 -23.531 -10.477 1 95.75 118 LEU B C 1
ATOM 3726 O O . LEU B 1 118 ? -0.729 -24.734 -10.25 1 95.75 118 LEU B O 1
ATOM 3730 N N . LEU B 1 119 ? -0.793 -22.594 -9.625 1 96 119 LEU B N 1
ATOM 3731 C CA . LEU B 1 119 ? -1.423 -22.844 -8.336 1 96 119 LEU B CA 1
ATOM 3732 C C . LEU B 1 119 ? -2.77 -22.125 -8.242 1 96 119 LEU B C 1
ATOM 3734 O O . LEU B 1 119 ? -2.984 -21.109 -8.898 1 96 119 LEU B O 1
ATOM 3738 N N . ALA B 1 120 ? -3.613 -22.625 -7.359 1 96.44 120 ALA B N 1
ATOM 3739 C CA . ALA B 1 120 ? -5 -22.172 -7.352 1 96.44 120 ALA B CA 1
ATOM 3740 C C . ALA B 1 120 ? -5.242 -21.156 -6.234 1 96.44 120 ALA B C 1
ATOM 3742 O O . ALA B 1 120 ? -6.344 -21.078 -5.684 1 96.44 120 ALA B O 1
ATOM 3743 N N . HIS B 1 121 ? -4.191 -20.484 -5.883 1 95.25 121 HIS B N 1
ATOM 3744 C CA . HIS B 1 121 ? -4.43 -19.406 -4.938 1 95.25 121 HIS B CA 1
ATOM 3745 C C . HIS B 1 121 ? -5.387 -18.359 -5.516 1 95.25 121 HIS B C 1
ATOM 3747 O O . HIS B 1 121 ? -5.273 -18 -6.684 1 95.25 121 HIS B O 1
ATOM 3753 N N . HIS B 1 122 ? -6.324 -17.969 -4.676 1 95.88 122 HIS B N 1
ATOM 3754 C CA . HIS B 1 122 ? -7.395 -17.109 -5.168 1 95.88 122 HIS B CA 1
ATOM 3755 C C . HIS B 1 122 ? -7.484 -15.82 -4.352 1 95.88 122 HIS B C 1
ATOM 3757 O O . HIS B 1 122 ? -6.57 -15.508 -3.586 1 95.88 122 HIS B O 1
ATOM 3763 N N . GLN B 1 123 ? -8.508 -15.062 -4.535 1 95.62 123 GLN B N 1
ATOM 3764 C CA . GLN B 1 123 ? -8.664 -13.719 -3.994 1 95.62 123 GLN B CA 1
ATOM 3765 C C . GLN B 1 123 ? -8.633 -13.734 -2.469 1 95.62 123 GLN B C 1
ATOM 3767 O O . GLN B 1 123 ? -7.969 -12.898 -1.848 1 95.62 123 GLN B O 1
ATOM 3772 N N . GLU B 1 124 ? -9.352 -14.695 -1.875 1 94.69 124 GLU B N 1
ATOM 3773 C CA . GLU B 1 124 ? -9.398 -14.758 -0.417 1 94.69 124 GLU B CA 1
ATOM 3774 C C . GLU B 1 124 ? -8.047 -15.164 0.162 1 94.69 124 GLU B C 1
ATOM 3776 O O . GLU B 1 124 ? -7.664 -14.703 1.241 1 94.69 124 GLU B O 1
ATOM 3781 N N . ASP B 1 125 ? -7.328 -16.016 -0.56 1 93.56 125 ASP B N 1
ATOM 3782 C CA . ASP B 1 125 ? -5.969 -16.328 -0.131 1 93.56 125 ASP B CA 1
ATOM 3783 C C . ASP B 1 125 ? -5.094 -15.086 -0.104 1 93.56 125 ASP B C 1
ATOM 3785 O O . ASP B 1 125 ? -4.297 -14.898 0.82 1 93.56 125 ASP B O 1
ATOM 3789 N N . GLN B 1 126 ? -5.227 -14.328 -1.144 1 95.62 126 GLN B N 1
ATOM 3790 C CA . GLN B 1 126 ? -4.465 -13.086 -1.228 1 95.62 126 GLN B CA 1
ATOM 3791 C C . GLN B 1 126 ? -4.801 -12.156 -0.066 1 95.62 126 GLN B C 1
ATOM 3793 O O . GLN B 1 126 ? -3.902 -11.594 0.562 1 95.62 126 GLN B O 1
ATOM 3798 N N . ALA B 1 127 ? -6.07 -11.992 0.181 1 95.38 127 ALA B N 1
ATOM 3799 C CA . ALA B 1 127 ? -6.523 -11.141 1.275 1 95.38 127 ALA B CA 1
ATOM 3800 C C . ALA B 1 127 ? -5.965 -11.617 2.613 1 95.38 127 ALA B C 1
ATOM 3802 O O . ALA B 1 127 ? -5.52 -10.812 3.432 1 95.38 127 ALA B O 1
ATOM 3803 N N . GLU B 1 128 ? -6.008 -12.953 2.818 1 94.06 128 GLU B N 1
ATOM 3804 C CA . GLU B 1 128 ? -5.453 -13.523 4.039 1 94.06 128 GLU B CA 1
ATOM 3805 C C . GLU B 1 128 ? -3.965 -13.203 4.172 1 94.06 128 GLU B C 1
ATOM 3807 O O . GLU B 1 128 ? -3.5 -12.836 5.254 1 94.06 128 GLU B O 1
ATOM 3812 N N . THR B 1 129 ? -3.316 -13.367 3.082 1 93.69 129 THR B N 1
ATOM 3813 C CA . THR B 1 129 ? -1.883 -13.102 3.072 1 93.69 129 THR B CA 1
ATOM 3814 C C . THR B 1 129 ? -1.601 -11.648 3.424 1 93.69 129 THR B C 1
ATOM 3816 O O . THR B 1 129 ? -0.714 -11.359 4.23 1 93.69 129 THR B O 1
ATOM 3819 N N . VAL B 1 130 ? -2.33 -10.734 2.885 1 93.31 130 VAL B N 1
ATOM 3820 C CA . VAL B 1 130 ? -2.152 -9.312 3.139 1 93.31 130 VAL B CA 1
ATOM 3821 C C . VAL B 1 130 ? -2.367 -9.016 4.621 1 93.31 130 VAL B C 1
ATOM 3823 O O . VAL B 1 130 ? -1.568 -8.312 5.246 1 93.31 130 VAL B O 1
ATOM 3826 N N . LEU B 1 131 ? -3.406 -9.586 5.152 1 92.62 131 LEU B N 1
ATOM 3827 C CA . LEU B 1 131 ? -3.707 -9.367 6.566 1 92.62 131 LEU B CA 1
ATOM 3828 C C . LEU B 1 131 ? -2.596 -9.922 7.449 1 92.62 131 LEU B C 1
ATOM 3830 O O . LEU B 1 131 ? -2.199 -9.289 8.43 1 92.62 131 LEU B O 1
ATOM 3834 N N . MET B 1 132 ? -2.16 -11.062 7.121 1 92.12 132 MET B N 1
ATOM 3835 C CA . MET B 1 132 ? -1.077 -11.664 7.891 1 92.12 132 MET B CA 1
ATOM 3836 C C . MET B 1 132 ? 0.179 -10.805 7.832 1 92.12 132 MET B C 1
ATOM 3838 O O . MET B 1 132 ? 0.855 -10.617 8.844 1 92.12 132 MET B O 1
ATOM 3842 N N . ARG B 1 133 ? 0.469 -10.289 6.68 1 90.69 133 ARG B N 1
ATOM 3843 C CA . ARG B 1 133 ? 1.639 -9.438 6.508 1 90.69 133 ARG B CA 1
ATOM 3844 C C . ARG B 1 133 ? 1.475 -8.125 7.266 1 90.69 133 ARG B C 1
ATOM 3846 O O . ARG B 1 133 ? 2.445 -7.586 7.805 1 90.69 133 ARG B O 1
ATOM 3853 N N . LEU B 1 134 ? 0.318 -7.629 7.238 1 90.44 134 LEU B N 1
ATOM 3854 C CA . LEU B 1 134 ? 0.022 -6.422 8.008 1 90.44 134 LEU B CA 1
ATOM 3855 C C . LEU B 1 134 ? 0.243 -6.652 9.492 1 90.44 134 LEU B C 1
ATOM 3857 O O . LEU B 1 134 ? 0.854 -5.824 10.172 1 90.44 134 LEU B O 1
ATOM 3861 N N . LYS B 1 135 ? -0.229 -7.793 9.984 1 89 135 LYS B N 1
ATOM 3862 C CA . LYS B 1 135 ? -0.064 -8.156 11.383 1 89 135 LYS B CA 1
ATOM 3863 C C . LYS B 1 135 ? 1.412 -8.211 11.773 1 89 135 LYS B C 1
ATOM 3865 O O . LYS B 1 135 ? 1.785 -7.82 12.875 1 89 135 LYS B O 1
ATOM 3870 N N . LYS B 1 136 ? 2.191 -8.594 10.867 1 88.06 136 LYS B N 1
ATOM 3871 C CA . LYS B 1 136 ? 3.613 -8.789 11.133 1 88.06 136 LYS B CA 1
ATOM 3872 C C . LYS B 1 136 ? 4.395 -7.496 10.922 1 88.06 136 LYS B C 1
ATOM 3874 O O . LYS B 1 136 ? 5.602 -7.441 11.172 1 88.06 136 LYS B O 1
ATOM 3879 N N . GLY B 1 137 ? 3.719 -6.52 10.414 1 86.31 137 GLY B N 1
ATOM 3880 C CA . GLY B 1 137 ? 4.387 -5.246 10.18 1 86.31 137 GLY B CA 1
ATOM 3881 C C . GLY B 1 137 ? 5.289 -5.258 8.961 1 86.31 137 GLY B C 1
ATOM 3882 O O . GLY B 1 137 ? 6.363 -4.648 8.977 1 86.31 137 GLY B O 1
ATOM 3883 N N . SER B 1 138 ? 4.875 -5.961 7.953 1 85.44 138 SER B N 1
ATOM 3884 C CA . SER B 1 138 ? 5.668 -6.055 6.73 1 85.44 138 SER B CA 1
ATOM 3885 C C . SER B 1 138 ? 5.777 -4.703 6.035 1 85.44 138 SER B C 1
ATOM 3887 O O . SER B 1 138 ? 4.91 -3.844 6.203 1 85.44 138 SER B O 1
ATOM 3889 N N . GLY B 1 139 ? 6.887 -4.555 5.293 1 82.94 139 GLY B N 1
ATOM 3890 C CA . GLY B 1 139 ? 7.059 -3.365 4.473 1 82.94 139 GLY B CA 1
ATOM 3891 C C . GLY B 1 139 ? 6.145 -3.336 3.266 1 82.94 139 GLY B C 1
ATOM 3892 O O . GLY B 1 139 ? 5.305 -4.223 3.092 1 82.94 139 GLY B O 1
ATOM 3893 N N . LEU B 1 140 ? 6.254 -2.357 2.514 1 85.12 140 LEU B N 1
ATOM 3894 C CA . LEU B 1 140 ? 5.375 -2.107 1.379 1 85.12 140 LEU B CA 1
ATOM 3895 C C . LEU B 1 140 ? 5.352 -3.301 0.431 1 85.12 140 LEU B C 1
ATOM 3897 O O . LEU B 1 140 ? 4.281 -3.791 0.066 1 85.12 140 LEU B O 1
ATOM 3901 N N . LEU B 1 141 ? 6.504 -3.711 0.05 1 83.62 141 LEU B N 1
ATOM 3902 C CA . LEU B 1 141 ? 6.559 -4.789 -0.932 1 83.62 141 LEU B CA 1
ATOM 3903 C C . LEU B 1 141 ? 5.988 -6.078 -0.354 1 83.62 141 LEU B C 1
ATOM 3905 O O . LEU B 1 141 ? 5.438 -6.902 -1.088 1 83.62 141 LEU B O 1
ATOM 3909 N N . GLY B 1 142 ? 6.16 -6.258 0.96 1 87.38 142 GLY B N 1
ATOM 3910 C CA . GLY B 1 142 ? 5.48 -7.367 1.607 1 87.38 142 GLY B CA 1
ATOM 3911 C C . GLY B 1 142 ? 3.969 -7.277 1.517 1 87.38 142 GLY B C 1
ATOM 3912 O O . GLY B 1 142 ? 3.289 -8.289 1.339 1 87.38 142 GLY B O 1
ATOM 3913 N N . LEU B 1 143 ? 3.439 -6.125 1.551 1 90.19 143 LEU B N 1
ATOM 3914 C CA . LEU B 1 143 ? 2 -5.895 1.547 1 90.19 143 LEU B CA 1
ATOM 3915 C C . LEU B 1 143 ? 1.423 -6.082 0.148 1 90.19 143 LEU B C 1
ATOM 3917 O O . LEU B 1 143 ? 0.202 -6.09 -0.028 1 90.19 143 LEU B O 1
ATOM 3921 N N . ALA B 1 144 ? 2.303 -6.293 -0.824 1 91.31 144 ALA B N 1
ATOM 3922 C CA . ALA B 1 144 ? 1.846 -6.625 -2.172 1 91.31 144 ALA B CA 1
ATOM 3923 C C . ALA B 1 144 ? 1.295 -8.047 -2.229 1 91.31 144 ALA B C 1
ATOM 3925 O O . ALA B 1 144 ? 0.687 -8.445 -3.225 1 91.31 144 ALA B O 1
ATOM 3926 N N . GLY B 1 145 ? 1.44 -8.773 -1.128 1 92.38 145 GLY B N 1
ATOM 3927 C CA . GLY B 1 145 ? 0.932 -10.133 -1.073 1 92.38 145 GLY B CA 1
ATOM 3928 C C . GLY B 1 145 ? 1.675 -11.086 -1.992 1 92.38 145 GLY B C 1
ATOM 3929 O O . GLY B 1 145 ? 2.873 -10.922 -2.227 1 92.38 145 GLY B O 1
ATOM 3930 N N . MET B 1 146 ? 1.018 -12.125 -2.447 1 92.69 146 MET B N 1
ATOM 3931 C CA . MET B 1 146 ? 1.602 -13.117 -3.342 1 92.69 146 MET B CA 1
ATOM 3932 C C . MET B 1 146 ? 1.747 -12.562 -4.754 1 92.69 146 MET B C 1
ATOM 3934 O O . MET B 1 146 ? 0.849 -11.875 -5.254 1 92.69 146 MET B O 1
ATOM 3938 N N . ALA B 1 147 ? 2.875 -12.844 -5.301 1 89.69 147 ALA B N 1
ATOM 3939 C CA . ALA B 1 147 ? 3.088 -12.43 -6.688 1 89.69 147 ALA B CA 1
ATOM 3940 C C . ALA B 1 147 ? 2.334 -13.336 -7.652 1 89.69 147 ALA B C 1
ATOM 3942 O O . ALA B 1 147 ? 2.229 -14.539 -7.43 1 89.69 147 ALA B O 1
ATOM 3943 N N . ARG B 1 148 ? 1.828 -12.742 -8.672 1 89.75 148 ARG B N 1
ATOM 3944 C CA . ARG B 1 148 ? 1.166 -13.523 -9.711 1 89.75 148 ARG B CA 1
ATOM 3945 C C . ARG B 1 148 ? 2.125 -14.539 -10.328 1 89.75 148 ARG B C 1
ATOM 3947 O O . ARG B 1 148 ? 1.722 -15.648 -10.672 1 89.75 148 ARG B O 1
ATOM 3954 N N . VAL B 1 149 ? 3.342 -14.117 -10.516 1 88.06 149 VAL B N 1
ATOM 3955 C CA . VAL B 1 149 ? 4.395 -14.977 -11.039 1 88.06 149 VAL B CA 1
ATOM 3956 C C . VAL B 1 149 ? 5.621 -14.906 -10.125 1 88.06 149 VAL B C 1
ATOM 3958 O O . VAL B 1 149 ? 6.066 -13.82 -9.758 1 88.06 149 VAL B O 1
ATOM 3961 N N . ARG B 1 150 ? 6.086 -16.062 -9.703 1 86.25 150 ARG B N 1
ATOM 3962 C CA . ARG B 1 150 ? 7.285 -16.172 -8.883 1 86.25 150 ARG B CA 1
ATOM 3963 C C . ARG B 1 150 ? 8.273 -17.156 -9.477 1 86.25 150 ARG B C 1
ATOM 3965 O O . ARG B 1 150 ? 7.898 -18.266 -9.859 1 86.25 150 ARG B O 1
ATOM 3972 N N . HIS B 1 151 ? 9.508 -16.75 -9.531 1 83.12 151 HIS B N 1
ATOM 3973 C CA . HIS B 1 151 ? 10.555 -17.625 -10.039 1 83.12 151 HIS B CA 1
ATOM 3974 C C . HIS B 1 151 ? 11.172 -18.453 -8.922 1 83.12 151 HIS B C 1
ATOM 3976 O O . HIS B 1 151 ? 11.523 -17.922 -7.863 1 83.12 151 HIS B O 1
ATOM 3982 N N . VAL B 1 152 ? 11.172 -19.672 -9.062 1 80.81 152 VAL B N 1
ATOM 3983 C CA . VAL B 1 152 ? 11.828 -20.578 -8.125 1 80.81 152 VAL B CA 1
ATOM 3984 C C . VAL B 1 152 ? 13.094 -21.156 -8.758 1 80.81 152 VAL B C 1
ATOM 3986 O O . VAL B 1 152 ? 13.016 -21.922 -9.719 1 80.81 152 VAL B O 1
ATOM 3989 N N . PRO B 1 153 ? 14.234 -20.688 -8.133 1 68.88 153 PRO B N 1
ATOM 3990 C CA . PRO B 1 153 ? 15.477 -21.203 -8.703 1 68.88 153 PRO B CA 1
ATOM 3991 C C . PRO B 1 153 ? 15.695 -22.688 -8.383 1 68.88 153 PRO B C 1
ATOM 3993 O O . PRO B 1 153 ? 15.32 -23.141 -7.301 1 68.88 153 PRO B O 1
ATOM 3996 N N . LEU B 1 154 ? 15.898 -23.562 -9.32 1 59.88 154 LEU B N 1
ATOM 3997 C CA . LEU B 1 154 ? 16.234 -24.953 -9.102 1 59.88 154 LEU B CA 1
ATOM 3998 C C . LEU B 1 154 ? 17.75 -25.156 -9.109 1 59.88 154 LEU B C 1
ATOM 4000 O O . LEU B 1 154 ? 18.438 -24.609 -9.961 1 59.88 154 LEU B O 1
ATOM 4004 N N . HIS B 1 155 ? 18.344 -25.359 -7.883 1 50.44 155 HIS B N 1
ATOM 4005 C CA . HIS B 1 155 ? 19.75 -25.75 -7.836 1 50.44 155 HIS B CA 1
ATOM 4006 C C . HIS B 1 155 ? 19.938 -27.188 -8.312 1 50.44 155 HIS B C 1
ATOM 4008 O O . HIS B 1 155 ? 19.688 -28.141 -7.566 1 50.44 155 HIS B O 1
ATOM 4014 N N . VAL B 1 156 ? 19.547 -27.656 -9.367 1 44.72 156 VAL B N 1
ATOM 4015 C CA . VAL B 1 156 ? 19.938 -29.016 -9.742 1 44.72 156 VAL B CA 1
ATOM 4016 C C . VAL B 1 156 ? 21.453 -29.109 -9.844 1 44.72 156 VAL B C 1
ATOM 4018 O O . VAL B 1 156 ? 22.109 -28.156 -10.281 1 44.72 156 VAL B O 1
ATOM 4021 N N . SER B 1 157 ? 22.016 -30.047 -9.055 1 40.34 157 SER B N 1
ATOM 4022 C CA . SER B 1 157 ? 23.406 -30.5 -9.25 1 40.34 157 SER B CA 1
ATOM 4023 C C . SER B 1 157 ? 23.719 -30.641 -10.734 1 40.34 157 SER B C 1
ATOM 4025 O O . SER B 1 157 ? 23.047 -31.375 -11.453 1 40.34 157 SER B O 1
ATOM 4027 N N . GLY B 1 158 ? 24.656 -29.828 -11.281 1 44.19 158 GLY B N 1
ATOM 4028 C CA . GLY B 1 158 ? 25.297 -29.766 -12.586 1 44.19 158 GLY B CA 1
ATOM 4029 C C . GLY B 1 158 ? 24.688 -28.719 -13.5 1 44.19 158 GLY B C 1
ATOM 4030 O O . GLY B 1 158 ? 25.375 -28.156 -14.352 1 44.19 158 GLY B O 1
ATOM 4031 N N . GLU B 1 159 ? 23.344 -28.875 -13.945 1 43.94 159 GLU B N 1
ATOM 4032 C CA . GLU B 1 159 ? 22.828 -27.953 -14.961 1 43.94 159 GLU B CA 1
ATOM 4033 C C . GLU B 1 159 ? 22.266 -26.688 -14.336 1 43.94 159 GLU B C 1
ATOM 4035 O O . GLU B 1 159 ? 21.438 -26.766 -13.422 1 43.94 159 GLU B O 1
ATOM 4040 N N . THR B 1 160 ? 22.938 -25.641 -14.008 1 48.38 160 THR B N 1
ATOM 4041 C CA . THR B 1 160 ? 22.875 -24.281 -13.477 1 48.38 160 THR B CA 1
ATOM 4042 C C . THR B 1 160 ? 21.641 -23.547 -13.992 1 48.38 160 THR B C 1
ATOM 4044 O O . THR B 1 160 ? 21.406 -22.391 -13.633 1 48.38 160 THR B O 1
ATOM 4047 N N . GLY B 1 161 ? 20.672 -24.047 -14.852 1 53.22 161 GLY B N 1
ATOM 4048 C CA . GLY B 1 161 ? 20.062 -23.031 -15.695 1 53.22 161 GLY B CA 1
ATOM 4049 C C . GLY B 1 161 ? 18.562 -23 -15.602 1 53.22 161 GLY B C 1
ATOM 4050 O O . GLY B 1 161 ? 17.906 -22.156 -16.219 1 53.22 161 GLY B O 1
ATOM 4051 N N . GLY B 1 162 ? 17.812 -24.047 -14.914 1 62.53 162 GLY B N 1
ATOM 4052 C CA . GLY B 1 162 ? 16.391 -23.906 -15.242 1 62.53 162 GLY B CA 1
ATOM 4053 C C . GLY B 1 162 ? 15.57 -23.328 -14.102 1 62.53 162 GLY B C 1
ATOM 4054 O O . GLY B 1 162 ? 16.078 -23.172 -12.984 1 62.53 162 GLY B O 1
ATOM 4055 N N . SER B 1 163 ? 14.672 -22.469 -14.305 1 78 163 SER B N 1
ATOM 4056 C CA . SER B 1 163 ? 13.75 -21.922 -13.312 1 78 163 SER B CA 1
ATOM 4057 C C . SER B 1 163 ? 12.305 -22.266 -13.648 1 78 163 SER B C 1
ATOM 4059 O O . SER B 1 163 ? 11.969 -22.469 -14.82 1 78 163 SER B O 1
ATOM 4061 N N . VAL B 1 164 ? 11.656 -22.75 -12.562 1 88.19 164 VAL B N 1
ATOM 4062 C CA . VAL B 1 164 ? 10.219 -22.922 -12.719 1 88.19 164 VAL B CA 1
ATOM 4063 C C . VAL B 1 164 ? 9.492 -21.656 -12.258 1 88.19 164 VAL B C 1
ATOM 4065 O O . VAL B 1 164 ? 9.859 -21.062 -11.242 1 88.19 164 VAL B O 1
ATOM 4068 N N . GLN B 1 165 ? 8.57 -21.312 -13.086 1 90.38 165 GLN B N 1
ATOM 4069 C CA . GLN B 1 165 ? 7.723 -20.188 -12.703 1 90.38 165 GLN B CA 1
ATOM 4070 C C . GLN B 1 165 ? 6.426 -20.656 -12.062 1 90.38 165 GLN B C 1
ATOM 4072 O O . GLN B 1 165 ? 5.672 -21.422 -12.672 1 90.38 165 GLN B O 1
ATOM 4077 N N . ILE B 1 166 ? 6.246 -20.203 -10.875 1 93 166 ILE B N 1
ATOM 4078 C CA . ILE B 1 166 ? 4.961 -20.438 -10.227 1 93 166 ILE B CA 1
ATOM 4079 C C . ILE B 1 166 ? 3.975 -19.344 -10.633 1 93 166 ILE B C 1
ATOM 4081 O O . ILE B 1 166 ? 4.254 -18.156 -10.477 1 93 166 ILE B O 1
ATOM 4085 N N . VAL B 1 167 ? 2.869 -19.781 -11.164 1 92.75 167 VAL B N 1
ATOM 4086 C CA . VAL B 1 167 ? 1.885 -18.828 -11.664 1 92.75 167 VAL B CA 1
ATOM 4087 C C . VAL B 1 167 ? 0.592 -18.953 -10.859 1 92.75 167 VAL B C 1
ATOM 4089 O O . VAL B 1 167 ? 0.115 -20.062 -10.602 1 92.75 167 VAL B O 1
ATOM 4092 N N . ARG B 1 168 ? 0.036 -17.812 -10.492 1 94.19 168 ARG B N 1
ATOM 4093 C CA . ARG B 1 168 ? -1.211 -17.766 -9.734 1 94.19 168 ARG B CA 1
ATOM 4094 C C . ARG B 1 168 ? -2.27 -16.953 -10.469 1 94.19 168 ARG B C 1
ATOM 4096 O O . ARG B 1 168 ? -2.523 -15.797 -10.125 1 94.19 168 ARG B O 1
ATOM 4103 N N . PRO B 1 169 ? -2.992 -17.594 -11.312 1 93.31 169 PRO B N 1
ATOM 4104 C CA . PRO B 1 169 ? -3.887 -16.844 -12.195 1 93.31 169 PRO B CA 1
ATOM 4105 C C . PRO B 1 169 ? -5.184 -16.422 -11.508 1 93.31 169 PRO B C 1
ATOM 4107 O O . PRO B 1 169 ? -5.914 -15.57 -12.023 1 93.31 169 PRO B O 1
ATOM 4110 N N . LEU B 1 170 ? -5.465 -16.938 -10.312 1 94.81 170 LEU B N 1
ATOM 4111 C CA . LEU B 1 170 ? -6.793 -16.766 -9.742 1 94.81 170 LEU B CA 1
ATOM 4112 C C . LEU B 1 170 ? -6.766 -15.758 -8.602 1 94.81 170 LEU B C 1
ATOM 4114 O O . LEU B 1 170 ? -7.734 -15.633 -7.848 1 94.81 170 LEU B O 1
ATOM 4118 N N . LEU B 1 171 ? -5.754 -14.977 -8.461 1 93.62 171 LEU B N 1
ATOM 4119 C CA . LEU B 1 171 ? -5.582 -14.109 -7.301 1 93.62 171 LEU B CA 1
ATOM 4120 C C . LEU B 1 171 ? -6.676 -13.047 -7.246 1 93.62 171 LEU B C 1
ATOM 4122 O O . LEU B 1 171 ? -6.891 -12.422 -6.207 1 93.62 171 LEU B O 1
ATOM 4126 N N . ALA B 1 172 ? -7.398 -12.805 -8.383 1 89.88 172 ALA B N 1
ATOM 4127 C CA . ALA B 1 172 ? -8.461 -11.805 -8.406 1 89.88 172 ALA B CA 1
ATOM 4128 C C . ALA B 1 172 ? -9.836 -12.461 -8.5 1 89.88 172 ALA B C 1
ATOM 4130 O O . ALA B 1 172 ? -10.852 -11.781 -8.672 1 89.88 172 ALA B O 1
ATOM 4131 N N . VAL B 1 173 ? -9.883 -13.766 -8.375 1 93.75 173 VAL B N 1
ATOM 4132 C CA . VAL B 1 173 ? -11.117 -14.516 -8.531 1 93.75 173 VAL B CA 1
ATOM 4133 C C . VAL B 1 173 ? -11.602 -15.008 -7.164 1 93.75 173 VAL B C 1
ATOM 4135 O O . VAL B 1 173 ? -10.812 -15.555 -6.383 1 93.75 173 VAL B O 1
ATOM 4138 N N . SER B 1 174 ? -12.859 -14.805 -6.879 1 94.44 174 SER B N 1
ATOM 4139 C CA . SER B 1 174 ? -13.383 -15.188 -5.574 1 94.44 174 SER B CA 1
ATOM 4140 C C . SER B 1 174 ? -13.617 -16.688 -5.496 1 94.44 174 SER B C 1
ATOM 4142 O O . SER B 1 174 ? -13.812 -17.344 -6.523 1 94.44 174 SER B O 1
ATOM 4144 N N . LYS B 1 175 ? -13.617 -17.203 -4.285 1 93.56 175 LYS B N 1
ATOM 4145 C CA . LYS B 1 175 ? -13.938 -18.609 -4.027 1 93.56 175 LYS B CA 1
ATOM 4146 C C . LYS B 1 175 ? -15.328 -18.953 -4.559 1 93.56 175 LYS B C 1
ATOM 4148 O O . LYS B 1 175 ? -15.531 -20.047 -5.105 1 93.56 175 LYS B O 1
ATOM 4153 N N . ALA B 1 176 ? -16.281 -18.109 -4.395 1 93.75 176 ALA B N 1
ATOM 4154 C CA . ALA B 1 176 ? -17.641 -18.312 -4.859 1 93.75 176 ALA B CA 1
ATOM 4155 C C . ALA B 1 176 ? -17.688 -18.5 -6.371 1 93.75 176 ALA B C 1
ATOM 4157 O O . ALA B 1 176 ? -18.391 -19.375 -6.875 1 93.75 176 ALA B O 1
ATOM 4158 N N . GLN B 1 177 ? -16.938 -17.719 -7.098 1 93.88 177 GLN B N 1
ATOM 4159 C CA . GLN B 1 177 ? -16.891 -17.844 -8.547 1 93.88 177 GLN B CA 1
ATOM 4160 C C . GLN B 1 177 ? -16.297 -19.188 -8.977 1 93.88 177 GLN B C 1
ATOM 4162 O O . GLN B 1 177 ? -16.734 -19.781 -9.961 1 93.88 177 GLN B O 1
ATOM 4167 N N . LEU B 1 178 ? -15.328 -19.641 -8.25 1 95.19 178 LEU B N 1
ATOM 4168 C CA . LEU B 1 178 ? -14.695 -20.922 -8.562 1 95.19 178 LEU B CA 1
ATOM 4169 C C . LEU B 1 178 ? -15.664 -22.078 -8.344 1 95.19 178 LEU B C 1
ATOM 4171 O O . LEU B 1 178 ? -15.766 -22.969 -9.172 1 95.19 178 LEU B O 1
ATOM 4175 N N . ARG B 1 179 ? -16.391 -22.016 -7.273 1 95.38 179 ARG B N 1
ATOM 4176 C CA . ARG B 1 179 ? -17.391 -23.047 -6.992 1 95.38 179 ARG B CA 1
ATOM 4177 C C . ARG B 1 179 ? -18.5 -23.031 -8.031 1 95.38 179 ARG B C 1
ATOM 4179 O O . ARG B 1 179 ? -18.984 -24.078 -8.453 1 95.38 179 ARG B O 1
ATOM 4186 N N . GLU B 1 180 ? -18.906 -21.844 -8.398 1 94.75 180 GLU B N 1
ATOM 4187 C CA . GLU B 1 180 ? -19.938 -21.719 -9.422 1 94.75 180 GLU B CA 1
ATOM 4188 C C . GLU B 1 180 ? -19.484 -22.328 -10.742 1 94.75 180 GLU B C 1
ATOM 4190 O O . GLU B 1 180 ? -20.297 -22.906 -11.469 1 94.75 180 GLU B O 1
ATOM 4195 N N . THR B 1 181 ? -18.281 -22.125 -11.039 1 93.38 181 THR B N 1
ATOM 4196 C CA . THR B 1 181 ? -17.703 -22.703 -12.25 1 93.38 181 THR B CA 1
ATOM 4197 C C . THR B 1 181 ? -17.844 -24.234 -12.242 1 93.38 181 THR B C 1
ATOM 4199 O O . THR B 1 181 ? -18.234 -24.828 -13.25 1 93.38 181 THR B O 1
ATOM 4202 N N . LEU B 1 182 ? -17.562 -24.875 -11.164 1 95.62 182 LEU B N 1
ATOM 4203 C CA . LEU B 1 182 ? -17.641 -26.328 -11.047 1 95.62 182 LEU B CA 1
ATOM 4204 C C . LEU B 1 182 ? -19.094 -26.797 -11.086 1 95.62 182 LEU B C 1
ATOM 4206 O O . LEU B 1 182 ? -19.422 -27.781 -11.734 1 95.62 182 LEU B O 1
ATOM 4210 N N . ARG B 1 183 ? -19.969 -26.031 -10.453 1 95.62 183 ARG B N 1
ATOM 4211 C CA . ARG B 1 183 ? -21.375 -26.375 -10.445 1 95.62 183 ARG B CA 1
ATOM 4212 C C . ARG B 1 183 ? -21.953 -26.328 -11.859 1 95.62 183 ARG B C 1
ATOM 4214 O O . ARG B 1 183 ? -22.766 -27.188 -12.242 1 95.62 183 ARG B O 1
ATOM 4221 N N . ALA B 1 184 ? -21.562 -25.375 -12.562 1 94.25 184 ALA B N 1
ATOM 4222 C CA . ALA B 1 184 ? -22.031 -25.219 -13.938 1 94.25 184 ALA B CA 1
ATOM 4223 C C . ALA B 1 184 ? -21.625 -26.406 -14.797 1 94.25 184 ALA B C 1
ATOM 4225 O O . ALA B 1 184 ? -22.312 -26.734 -15.773 1 94.25 184 ALA B O 1
ATOM 4226 N N . GLN B 1 185 ? -20.594 -27.094 -14.422 1 92.75 185 GLN B N 1
ATOM 4227 C CA . GLN B 1 185 ? -20.109 -28.25 -15.172 1 92.75 185 GLN B CA 1
ATOM 4228 C C . GLN B 1 185 ? -20.562 -29.547 -14.531 1 92.75 185 GLN B C 1
ATOM 4230 O O . GLN B 1 185 ? -20.219 -30.641 -15.008 1 92.75 185 GLN B O 1
ATOM 4235 N N . GLY B 1 186 ? -21.234 -29.422 -13.391 1 94.75 186 GLY B N 1
ATOM 4236 C CA . GLY B 1 186 ? -21.672 -30.609 -12.688 1 94.75 186 GLY B CA 1
ATOM 4237 C C . GLY B 1 186 ? -20.547 -31.375 -12.023 1 94.75 186 GLY B C 1
ATOM 4238 O O . GLY B 1 186 ? -20.625 -32.594 -11.859 1 94.75 186 GLY B O 1
ATOM 4239 N N . GLN B 1 187 ? -19.469 -30.766 -11.719 1 95.44 187 GLN B N 1
ATOM 4240 C CA . GLN B 1 187 ? -18.297 -31.406 -11.125 1 95.44 187 GLN B CA 1
ATOM 4241 C C . GLN B 1 187 ? -18.344 -31.328 -9.602 1 95.44 187 GLN B C 1
ATOM 4243 O O . GLN B 1 187 ? -18.469 -30.25 -9.023 1 95.44 187 GLN B O 1
ATOM 4248 N N . GLU B 1 188 ? -18.203 -32.5 -8.906 1 95.38 188 GLU B N 1
ATOM 4249 C CA . GLU B 1 188 ? -18.062 -32.562 -7.453 1 95.38 188 GLU B CA 1
ATOM 4250 C C . GLU B 1 188 ? -16.625 -32.281 -7.027 1 95.38 188 GLU B C 1
ATOM 4252 O O . GLU B 1 188 ? -15.711 -32.25 -7.867 1 95.38 188 GLU B O 1
ATOM 4257 N N . TRP B 1 189 ? -16.453 -32 -5.77 1 95.5 189 TRP B N 1
ATOM 4258 C CA . TRP B 1 189 ? -15.109 -31.812 -5.242 1 95.5 189 TRP B CA 1
ATOM 4259 C C . TRP B 1 189 ? -14.992 -32.375 -3.826 1 95.5 189 TRP B C 1
ATOM 4261 O O . TRP B 1 189 ? -15.992 -32.75 -3.223 1 95.5 189 TRP B O 1
ATOM 4271 N N . ILE B 1 190 ? -13.734 -32.438 -3.344 1 91.31 190 ILE B N 1
ATOM 4272 C CA . ILE B 1 190 ? -13.461 -33 -2.023 1 91.31 190 ILE B CA 1
ATOM 4273 C C . ILE B 1 190 ? -13.406 -31.875 -0.992 1 91.31 190 ILE B C 1
ATOM 4275 O O . ILE B 1 190 ? -12.711 -30.875 -1.192 1 91.31 190 ILE B O 1
ATOM 4279 N N . GLU B 1 191 ? -14.156 -31.906 0.052 1 85.25 191 GLU B N 1
ATOM 4280 C CA . GLU B 1 191 ? -14.102 -30.953 1.15 1 85.25 191 GLU B CA 1
ATOM 4281 C C . GLU B 1 191 ? -13.133 -31.406 2.236 1 85.25 191 GLU B C 1
ATOM 4283 O O . GLU B 1 191 ? -13.227 -32.531 2.715 1 85.25 191 GLU B O 1
ATOM 4288 N N . ASP B 1 192 ? -12.094 -30.641 2.443 1 71.75 192 ASP B N 1
ATOM 4289 C CA . ASP B 1 192 ? -11.117 -30.969 3.48 1 71.75 192 ASP B CA 1
ATOM 4290 C C . ASP B 1 192 ? -11.578 -30.438 4.844 1 71.75 192 ASP B C 1
ATOM 4292 O O . ASP B 1 192 ? -11.664 -29.234 5.051 1 71.75 192 ASP B O 1
ATOM 4296 N N . PRO B 1 193 ? -11.797 -31.344 5.773 1 64.06 193 PRO B N 1
ATOM 4297 C CA . PRO B 1 193 ? -12.25 -30.938 7.105 1 64.06 193 PRO B CA 1
ATOM 4298 C C . PRO B 1 193 ? -11.227 -30.078 7.848 1 64.06 193 PRO B C 1
ATOM 4300 O O . PRO B 1 193 ? -11.586 -29.344 8.758 1 64.06 193 PRO B O 1
ATOM 4303 N N . SER B 1 194 ? -9.883 -30.219 7.621 1 59.97 194 SER B N 1
ATOM 4304 C CA . SER B 1 194 ? -8.836 -29.516 8.352 1 59.97 194 SER B CA 1
ATOM 4305 C C . SER B 1 194 ? -8.938 -28 8.133 1 59.97 194 SER B C 1
ATOM 4307 O O . SER B 1 194 ? -8.352 -27.219 8.891 1 59.97 194 SER B O 1
ATOM 4309 N N . ASN B 1 195 ? -9.781 -27.625 7.301 1 59.75 195 ASN B N 1
ATOM 4310 C CA . ASN B 1 195 ? -9.953 -26.203 6.973 1 59.75 195 ASN B CA 1
ATOM 4311 C C . ASN B 1 195 ? -10.625 -25.453 8.109 1 59.75 195 ASN B C 1
ATOM 4313 O O . ASN B 1 195 ? -10.633 -24.219 8.125 1 59.75 195 ASN B O 1
ATOM 4317 N N . ALA B 1 196 ? -10.859 -26.188 9.117 1 61.44 196 ALA B N 1
ATOM 4318 C CA . ALA B 1 196 ? -11.633 -25.531 10.172 1 61.44 196 ALA B CA 1
ATOM 4319 C C . ALA B 1 196 ? -10.828 -25.453 11.469 1 61.44 196 ALA B C 1
ATOM 4321 O O . ALA B 1 196 ? -11.312 -24.922 12.469 1 61.44 196 ALA B O 1
ATOM 4322 N N . ASN B 1 197 ? -9.57 -25.844 11.461 1 58.59 197 ASN B N 1
ATOM 4323 C CA . ASN B 1 197 ? -8.812 -25.828 12.711 1 58.59 197 ASN B CA 1
ATOM 4324 C C . ASN B 1 197 ? -8.273 -24.438 13.016 1 58.59 197 ASN B C 1
ATOM 4326 O O . ASN B 1 197 ? -7.34 -23.969 12.367 1 58.59 197 ASN B O 1
ATOM 4330 N N . LEU B 1 198 ? -8.719 -23.859 14.055 1 59.62 198 LEU B N 1
ATOM 4331 C CA . LEU B 1 198 ? -8.461 -22.469 14.43 1 59.62 198 LEU B CA 1
ATOM 4332 C C . LEU B 1 198 ? -7.027 -22.297 14.922 1 59.62 198 LEU B C 1
ATOM 4334 O O . LEU B 1 198 ? -6.531 -21.172 15.023 1 59.62 198 LEU B O 1
ATOM 4338 N N . ALA B 1 199 ? -6.438 -23.391 15.281 1 58.84 199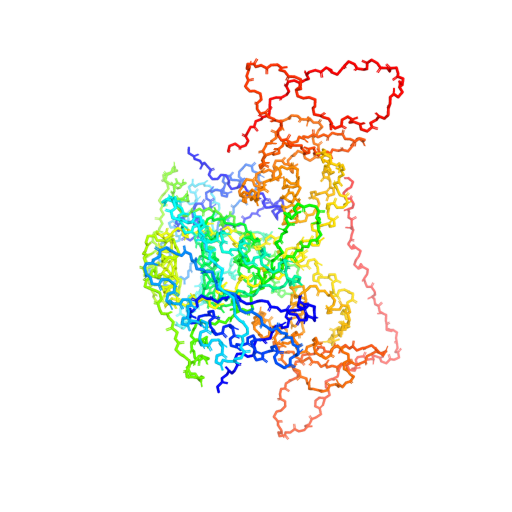 ALA B N 1
ATOM 4339 C CA . ALA B 1 199 ? -5.066 -23.297 15.781 1 58.84 199 ALA B CA 1
ATOM 4340 C C . ALA B 1 199 ? -4.133 -22.734 14.719 1 58.84 199 ALA B C 1
ATOM 4342 O O . ALA B 1 199 ? -3.074 -22.188 15.039 1 58.84 199 ALA B O 1
ATOM 4343 N N . PHE B 1 200 ? -4.609 -22.781 13.609 1 70.75 200 PHE B N 1
ATOM 4344 C CA . PHE B 1 200 ? -3.758 -22.328 12.516 1 70.75 200 PHE B CA 1
ATOM 4345 C C . PHE B 1 200 ? -4.004 -20.844 12.227 1 70.75 200 PHE B C 1
ATOM 4347 O O . PHE B 1 200 ? -5.148 -20.391 12.203 1 70.75 200 PHE B O 1
ATOM 4354 N N . GLU B 1 201 ? -2.936 -20.078 12.18 1 78.69 201 GLU B N 1
ATOM 4355 C CA . GLU B 1 201 ? -2.984 -18.641 11.93 1 78.69 201 GLU B CA 1
ATOM 4356 C C . GLU B 1 201 ? -3.896 -18.312 10.75 1 78.69 201 GLU B C 1
ATOM 4358 O O . GLU B 1 201 ? -4.637 -17.328 10.789 1 78.69 201 GLU B O 1
ATOM 4363 N N . ARG B 1 202 ? -3.891 -19.156 9.844 1 78.69 202 ARG B N 1
ATOM 4364 C CA . ARG B 1 202 ? -4.684 -18.891 8.648 1 78.69 202 ARG B CA 1
ATOM 4365 C C . ARG B 1 202 ? -6.176 -18.984 8.953 1 78.69 202 ARG B C 1
ATOM 4367 O O . ARG B 1 202 ? -6.977 -18.234 8.391 1 78.69 202 ARG B O 1
ATOM 4374 N N . VAL B 1 203 ? -6.551 -19.891 9.789 1 78.19 203 VAL B N 1
ATOM 4375 C CA . VAL B 1 203 ? -7.957 -20.047 10.141 1 78.19 203 VAL B CA 1
ATOM 4376 C C . VAL B 1 203 ? -8.438 -18.828 10.922 1 78.19 203 VAL B C 1
ATOM 4378 O O . VAL B 1 203 ? -9.516 -18.281 10.648 1 78.19 203 VAL B O 1
ATOM 4381 N N . ARG B 1 204 ? -7.598 -18.375 11.789 1 82.94 204 ARG B N 1
ATOM 4382 C CA . ARG B 1 204 ? -7.926 -17.172 12.539 1 82.94 204 ARG B CA 1
ATOM 4383 C C . ARG B 1 204 ? -8.055 -15.961 11.609 1 82.94 204 ARG B C 1
ATOM 4385 O O . ARG B 1 204 ? -8.953 -15.141 11.773 1 82.94 204 ARG B O 1
ATOM 4392 N N . THR B 1 205 ? -7.215 -15.938 10.727 1 88.94 205 THR B N 1
ATOM 4393 C CA . THR B 1 205 ? -7.219 -14.836 9.773 1 88.94 205 THR B CA 1
ATOM 4394 C C . THR B 1 205 ? -8.469 -14.883 8.906 1 88.94 205 THR B C 1
ATOM 4396 O O . THR B 1 205 ? -9.047 -13.836 8.578 1 88.94 205 THR B O 1
ATOM 4399 N N . ARG B 1 206 ? -8.883 -16.062 8.625 1 87 206 ARG B N 1
ATOM 4400 C CA . ARG B 1 206 ? -10.102 -16.219 7.84 1 87 206 ARG B CA 1
ATOM 4401 C C . ARG B 1 206 ? -11.312 -15.688 8.594 1 87 206 ARG B C 1
ATOM 4403 O O . ARG B 1 206 ? -12.188 -15.055 8.008 1 87 206 ARG B O 1
ATOM 4410 N N . HIS B 1 207 ? -11.32 -15.945 9.797 1 87.19 207 HIS B N 1
ATOM 4411 C CA . HIS B 1 207 ? -12.406 -15.438 10.633 1 87.19 207 HIS B CA 1
ATOM 4412 C C . HIS B 1 207 ? -12.391 -13.914 10.688 1 87.19 207 HIS B C 1
ATOM 4414 O O . HIS B 1 207 ? -13.438 -13.273 10.617 1 87.19 207 HIS B O 1
ATOM 4420 N N . LEU B 1 208 ? -11.242 -13.453 10.836 1 88.69 208 LEU B N 1
ATOM 4421 C CA . LEU B 1 208 ? -11.086 -12 10.836 1 88.69 208 LEU B CA 1
ATOM 4422 C C . LEU B 1 208 ? -11.555 -11.398 9.523 1 88.69 208 LEU B C 1
ATOM 4424 O O . LEU B 1 208 ? -12.227 -10.367 9.508 1 88.69 208 LEU B O 1
ATOM 4428 N N . LEU B 1 209 ? -11.242 -12.016 8.484 1 90.75 209 LEU B N 1
ATOM 4429 C CA . LEU B 1 209 ? -11.648 -11.555 7.16 1 90.75 209 LEU B CA 1
ATOM 4430 C C . LEU B 1 209 ? -13.164 -11.523 7.039 1 90.75 209 LEU B C 1
ATOM 4432 O O . LEU B 1 209 ? -13.727 -10.594 6.461 1 90.75 209 LEU B O 1
ATOM 4436 N N . ALA B 1 210 ? -13.766 -12.531 7.547 1 89.56 210 ALA B N 1
ATOM 4437 C CA . ALA B 1 210 ? -15.227 -12.586 7.52 1 89.56 210 ALA B CA 1
ATOM 4438 C C . ALA B 1 210 ? -15.836 -11.414 8.281 1 89.56 210 ALA B C 1
ATOM 4440 O O . ALA B 1 210 ? -16.812 -10.805 7.832 1 89.56 210 ALA B O 1
ATOM 4441 N N . HIS B 1 211 ? -15.266 -11.133 9.383 1 88.75 211 HIS B N 1
ATOM 4442 C CA . HIS B 1 211 ? -15.727 -9.992 10.172 1 88.75 211 HIS B CA 1
ATOM 4443 C C . HIS B 1 211 ? -15.523 -8.688 9.414 1 88.75 211 HIS B C 1
ATOM 4445 O O . HIS B 1 211 ? -16.406 -7.832 9.398 1 88.75 211 HIS B O 1
ATOM 4451 N N . LEU B 1 212 ? -14.43 -8.562 8.812 1 90.81 212 LEU B N 1
ATOM 4452 C CA . LEU B 1 212 ? -14.117 -7.363 8.039 1 90.81 212 LEU B CA 1
ATOM 4453 C C . LEU B 1 212 ? -15.094 -7.191 6.883 1 90.81 212 LEU B C 1
ATOM 4455 O O . LEU B 1 212 ? -15.5 -6.07 6.566 1 90.81 212 LEU B O 1
ATOM 4459 N N . GLU B 1 213 ? -15.375 -8.25 6.273 1 91.06 213 GLU B N 1
ATOM 4460 C CA . GLU B 1 213 ? -16.344 -8.211 5.176 1 91.06 213 GLU B CA 1
ATOM 4461 C C . GLU B 1 213 ? -17.672 -7.605 5.625 1 91.06 213 GLU B C 1
ATOM 4463 O O . GLU B 1 213 ? -18.281 -6.82 4.895 1 91.06 213 GLU B O 1
ATOM 4468 N N . GLY B 1 214 ? -18.109 -7.969 6.75 1 88.19 214 GLY B N 1
ATOM 4469 C CA . GLY B 1 214 ? -19.328 -7.422 7.309 1 88.19 214 GLY B CA 1
ATOM 4470 C C . GLY B 1 214 ? -19.266 -5.926 7.555 1 88.19 214 GLY B C 1
ATOM 4471 O O . GLY B 1 214 ? -20.297 -5.25 7.59 1 88.19 214 GLY B O 1
ATOM 4472 N N . GLU B 1 215 ? -18.062 -5.434 7.664 1 88.56 215 GLU B N 1
ATOM 4473 C CA . GLU B 1 215 ? -17.859 -4.016 7.949 1 88.56 215 GLU B CA 1
ATOM 4474 C C . GLU B 1 215 ? -17.484 -3.25 6.684 1 88.56 215 GLU B C 1
ATOM 4476 O O . GLU B 1 215 ? -17.109 -2.078 6.754 1 88.56 215 GLU B O 1
ATOM 4481 N N . GLY B 1 216 ? -17.422 -3.965 5.562 1 88.69 216 GLY B N 1
ATOM 4482 C CA . GLY B 1 216 ? -17.219 -3.275 4.297 1 88.69 216 GLY B CA 1
ATOM 4483 C C . GLY B 1 216 ? -15.82 -3.459 3.732 1 88.69 216 GLY B C 1
ATOM 4484 O O . GLY B 1 216 ? -15.5 -2.92 2.672 1 88.69 216 GLY B O 1
ATOM 4485 N N . VAL B 1 217 ? -15 -4.121 4.457 1 91.62 217 VAL B N 1
ATOM 4486 C CA . VAL B 1 217 ? -13.664 -4.426 3.945 1 91.62 217 VAL B CA 1
ATOM 4487 C C . VAL B 1 217 ? -13.625 -5.863 3.428 1 91.62 217 VAL B C 1
ATOM 4489 O O . VAL B 1 217 ? -13.297 -6.789 4.172 1 91.62 217 VAL B O 1
ATOM 4492 N N . SER B 1 218 ? -13.859 -5.949 2.189 1 93.69 218 SER B N 1
ATOM 4493 C CA . SER B 1 218 ? -13.977 -7.273 1.59 1 93.69 218 SER B CA 1
ATOM 4494 C C . SER B 1 218 ? -12.609 -7.816 1.176 1 93.69 218 SER B C 1
ATOM 4496 O O . SER B 1 218 ? -11.625 -7.074 1.14 1 93.69 218 SER B O 1
ATOM 4498 N N . ALA B 1 219 ? -12.617 -9.078 0.905 1 94.5 219 ALA B N 1
ATOM 4499 C CA . ALA B 1 219 ? -11.422 -9.711 0.354 1 94.5 219 ALA B CA 1
ATOM 4500 C C . ALA B 1 219 ? -11 -9.047 -0.956 1 94.5 219 ALA B C 1
ATOM 4502 O O . ALA B 1 219 ? -9.812 -8.883 -1.223 1 94.5 219 ALA B O 1
ATOM 4503 N N . ALA B 1 220 ? -11.977 -8.695 -1.723 1 92.62 220 ALA B N 1
ATOM 4504 C CA . ALA B 1 220 ? -11.711 -8.039 -3 1 92.62 220 ALA B CA 1
ATOM 4505 C C . ALA B 1 220 ? -10.977 -6.715 -2.793 1 92.62 220 ALA B C 1
ATOM 4507 O O . ALA B 1 220 ? -10.062 -6.379 -3.547 1 92.62 220 ALA B O 1
ATOM 4508 N N . ARG B 1 221 ? -11.312 -6 -1.783 1 92.75 221 ARG B N 1
ATOM 4509 C CA . ARG B 1 221 ? -10.68 -4.723 -1.486 1 92.75 221 ARG B CA 1
ATOM 4510 C C . ARG B 1 221 ? -9.227 -4.914 -1.057 1 92.75 221 ARG B C 1
ATOM 4512 O O . ARG B 1 221 ? -8.344 -4.18 -1.494 1 92.75 221 ARG B O 1
ATOM 4519 N N . LEU B 1 222 ? -9.055 -5.879 -0.21 1 94.12 222 LEU B N 1
ATOM 4520 C CA . LEU B 1 222 ? -7.703 -6.16 0.262 1 94.12 222 LEU B CA 1
ATOM 4521 C C . LEU B 1 222 ? -6.824 -6.66 -0.878 1 94.12 222 LEU B C 1
ATOM 4523 O O . LEU B 1 222 ? -5.684 -6.211 -1.029 1 94.12 222 LEU B O 1
ATOM 4527 N N . ALA B 1 223 ? -7.371 -7.52 -1.643 1 93.69 223 ALA B N 1
ATOM 4528 C CA . ALA B 1 223 ? -6.633 -8.023 -2.797 1 93.69 223 ALA B CA 1
ATOM 4529 C C . ALA B 1 223 ? -6.355 -6.902 -3.799 1 93.69 223 ALA B C 1
ATOM 4531 O O . ALA B 1 223 ? -5.297 -6.875 -4.43 1 93.69 223 ALA B O 1
ATOM 4532 N N . GLY B 1 224 ? -7.312 -6.066 -3.949 1 90.19 224 GLY B N 1
ATOM 4533 C CA . GLY B 1 224 ? -7.129 -4.91 -4.812 1 90.19 224 GLY B CA 1
ATOM 4534 C C . GLY B 1 224 ? -6.016 -3.988 -4.348 1 90.19 224 GLY B C 1
ATOM 4535 O O . GLY B 1 224 ? -5.227 -3.5 -5.16 1 90.19 224 GLY B O 1
ATOM 4536 N N . ALA B 1 225 ? -5.961 -3.762 -3.076 1 90.81 225 ALA B N 1
ATOM 4537 C CA . ALA B 1 225 ? -4.875 -2.963 -2.508 1 90.81 225 ALA B CA 1
ATOM 4538 C C . ALA B 1 225 ? -3.521 -3.613 -2.764 1 90.81 225 ALA B C 1
ATOM 4540 O O . ALA B 1 225 ? -2.559 -2.936 -3.135 1 90.81 225 ALA B O 1
ATOM 4541 N N . ALA B 1 226 ? -3.479 -4.871 -2.547 1 93 226 ALA B N 1
ATOM 4542 C CA . ALA B 1 226 ? -2.248 -5.621 -2.801 1 93 226 ALA B CA 1
ATOM 4543 C C . ALA B 1 226 ? -1.816 -5.484 -4.258 1 93 226 ALA B C 1
ATOM 4545 O O . ALA B 1 226 ? -0.632 -5.297 -4.547 1 93 226 ALA B O 1
ATOM 4546 N N . ARG B 1 227 ? -2.748 -5.594 -5.137 1 89.94 227 ARG B N 1
ATOM 4547 C CA . ARG B 1 227 ? -2.461 -5.469 -6.562 1 89.94 227 ARG B CA 1
ATOM 4548 C C . ARG B 1 227 ? -1.929 -4.078 -6.895 1 89.94 227 ARG B C 1
ATOM 4550 O O . ARG B 1 227 ? -1.016 -3.936 -7.711 1 89.94 227 ARG B O 1
ATOM 4557 N N . ALA B 1 228 ? -2.494 -3.111 -6.309 1 87 228 ALA B N 1
ATOM 4558 C CA . ALA B 1 228 ? -2.035 -1.741 -6.52 1 87 228 ALA B CA 1
ATOM 4559 C C . ALA B 1 228 ? -0.591 -1.568 -6.059 1 87 228 ALA B C 1
ATOM 4561 O O . ALA B 1 228 ? 0.214 -0.93 -6.742 1 87 228 ALA B O 1
ATOM 4562 N N . ILE B 1 229 ? -0.31 -2.121 -4.957 1 89.31 229 ILE B N 1
ATOM 4563 C CA . ILE B 1 229 ? 1.046 -2.047 -4.422 1 89.31 229 ILE B CA 1
ATOM 4564 C C . ILE B 1 229 ? 2.004 -2.799 -5.344 1 89.31 229 ILE B C 1
ATOM 4566 O O . ILE B 1 229 ? 3.107 -2.324 -5.625 1 89.31 229 ILE B O 1
ATOM 4570 N N . ALA B 1 230 ? 1.56 -3.943 -5.832 1 89.12 230 ALA B N 1
ATOM 4571 C CA . ALA B 1 230 ? 2.387 -4.762 -6.715 1 89.12 230 ALA B CA 1
ATOM 4572 C C . ALA B 1 230 ? 2.75 -3.998 -7.988 1 89.12 230 ALA B C 1
ATOM 4574 O O . ALA B 1 230 ? 3.842 -4.176 -8.531 1 89.12 230 ALA B O 1
ATOM 4575 N N . ARG B 1 231 ? 1.875 -3.219 -8.414 1 85.19 231 ARG B N 1
ATOM 4576 C CA . ARG B 1 231 ? 2.09 -2.473 -9.648 1 85.19 231 ARG B CA 1
ATOM 4577 C C . ARG B 1 231 ? 3.195 -1.436 -9.477 1 85.19 231 ARG B C 1
ATOM 4579 O O . ARG B 1 231 ? 3.773 -0.967 -10.461 1 85.19 231 ARG B O 1
ATOM 4586 N N . VAL B 1 232 ? 3.465 -1.099 -8.289 1 88.38 232 VAL B N 1
ATOM 4587 C CA . VAL B 1 232 ? 4.488 -0.09 -8.031 1 88.38 232 VAL B CA 1
ATOM 4588 C C . VAL B 1 232 ? 5.852 -0.763 -7.887 1 88.38 232 VAL B C 1
ATOM 4590 O O . VAL B 1 232 ? 6.891 -0.101 -7.969 1 88.38 232 VAL B O 1
ATOM 4593 N N . ARG B 1 233 ? 5.785 -2.01 -7.648 1 83.81 233 ARG B N 1
ATOM 4594 C CA . ARG B 1 233 ? 7.023 -2.754 -7.449 1 83.81 233 ARG B CA 1
ATOM 4595 C C . ARG B 1 233 ? 7.992 -2.525 -8.609 1 83.81 233 ARG B C 1
ATOM 4597 O O . ARG B 1 233 ? 9.172 -2.242 -8.391 1 83.81 233 ARG B O 1
ATOM 4604 N N . ASP B 1 234 ? 7.465 -2.598 -9.828 1 78.44 234 ASP B N 1
ATOM 4605 C CA . ASP B 1 234 ? 8.328 -2.453 -10.992 1 78.44 234 ASP B CA 1
ATOM 4606 C C . ASP B 1 234 ? 8.953 -1.061 -11.047 1 78.44 234 ASP B C 1
ATOM 4608 O O . ASP B 1 234 ? 10.117 -0.909 -11.422 1 78.44 234 ASP B O 1
ATOM 4612 N N . VAL B 1 235 ? 8.18 -0.122 -10.672 1 86.69 235 VAL B N 1
ATOM 4613 C CA . VAL B 1 235 ? 8.672 1.253 -10.664 1 86.69 235 VAL B CA 1
ATOM 4614 C C . VAL B 1 235 ? 9.797 1.398 -9.648 1 86.69 235 VAL B C 1
ATOM 4616 O O . VAL B 1 235 ? 10.852 1.96 -9.953 1 86.69 235 VAL B O 1
ATOM 4619 N N . LEU B 1 236 ? 9.578 0.869 -8.539 1 89.5 236 LEU B N 1
ATOM 4620 C CA . LEU B 1 236 ? 10.562 0.961 -7.469 1 89.5 236 LEU B CA 1
ATOM 4621 C C . LEU B 1 236 ? 11.82 0.176 -7.816 1 89.5 236 LEU B C 1
ATOM 4623 O O . LEU B 1 236 ? 12.938 0.637 -7.562 1 89.5 236 LEU B O 1
ATOM 4627 N N . GLU B 1 237 ? 11.578 -0.987 -8.352 1 85.19 237 GLU B N 1
ATOM 4628 C CA . GLU B 1 237 ? 12.711 -1.836 -8.703 1 85.19 237 GLU B CA 1
ATOM 4629 C C . GLU B 1 237 ? 13.609 -1.155 -9.734 1 85.19 237 GLU B C 1
ATOM 4631 O O . GLU B 1 237 ? 14.836 -1.179 -9.609 1 85.19 237 GLU B O 1
ATOM 4636 N N . ARG B 1 238 ? 13.023 -0.578 -10.703 1 83.88 238 ARG B N 1
ATOM 4637 C CA . ARG B 1 238 ? 13.797 0.135 -11.711 1 83.88 238 ARG B CA 1
ATOM 4638 C C . ARG B 1 238 ? 14.555 1.307 -11.094 1 83.88 238 ARG B C 1
ATOM 4640 O O . ARG B 1 238 ? 15.727 1.523 -11.398 1 83.88 238 ARG B O 1
ATOM 4647 N N . ALA B 1 239 ? 13.891 2.027 -10.32 1 88.25 239 ALA B N 1
ATOM 4648 C CA . ALA B 1 239 ? 14.523 3.162 -9.648 1 88.25 239 ALA B CA 1
ATOM 4649 C C . ALA B 1 239 ? 15.672 2.703 -8.758 1 88.25 239 ALA B C 1
ATOM 4651 O O . ALA B 1 239 ? 16.734 3.338 -8.719 1 88.25 239 ALA B O 1
ATOM 4652 N N . ALA B 1 240 ? 15.422 1.658 -8.055 1 91.5 240 ALA B N 1
ATOM 4653 C CA . ALA B 1 240 ? 16.453 1.117 -7.176 1 91.5 240 ALA B CA 1
ATOM 4654 C C . ALA B 1 240 ? 17.672 0.645 -7.977 1 91.5 240 ALA B C 1
ATOM 4656 O O . ALA B 1 240 ? 18.812 0.843 -7.559 1 91.5 240 ALA B O 1
ATOM 4657 N N . GLU B 1 241 ? 17.391 0.045 -9.07 1 90.06 241 GLU B N 1
ATOM 4658 C CA . GLU B 1 241 ? 18.469 -0.407 -9.938 1 90.06 241 GLU B CA 1
ATOM 4659 C C . GLU B 1 241 ? 19.297 0.769 -10.445 1 90.06 241 GLU B C 1
ATOM 4661 O O . GLU B 1 241 ? 20.531 0.689 -10.492 1 90.06 241 GLU B O 1
ATOM 4666 N N . ASP B 1 242 ? 18.656 1.759 -10.82 1 89.94 242 ASP B N 1
ATOM 4667 C CA . ASP B 1 242 ? 19.328 2.963 -11.281 1 89.94 242 ASP B CA 1
ATOM 4668 C C . ASP B 1 242 ? 20.234 3.531 -10.195 1 89.94 242 ASP B C 1
ATOM 4670 O O . ASP B 1 242 ? 21.391 3.867 -10.453 1 89.94 242 ASP B O 1
ATOM 4674 N N . VAL B 1 243 ? 19.781 3.613 -9 1 93.19 243 VAL B N 1
ATOM 4675 C CA . VAL B 1 243 ? 20.547 4.16 -7.879 1 93.19 243 VAL B CA 1
ATOM 4676 C C . VAL B 1 243 ? 21.719 3.248 -7.555 1 93.19 243 VAL B C 1
ATOM 4678 O O . VAL B 1 243 ? 22.828 3.725 -7.266 1 93.19 243 VAL B O 1
ATOM 4681 N N . MET B 1 244 ? 21.484 2.006 -7.59 1 93.5 244 MET B N 1
ATOM 4682 C CA . MET B 1 244 ? 22.547 1.046 -7.301 1 93.5 244 MET B CA 1
ATOM 4683 C C . MET B 1 244 ? 23.641 1.117 -8.352 1 93.5 244 MET B C 1
ATOM 4685 O O . MET B 1 244 ? 24.828 1.098 -8.023 1 93.5 244 MET B O 1
ATOM 4689 N N . SER B 1 245 ? 23.25 1.248 -9.57 1 93.19 245 SER B N 1
ATOM 4690 C CA . SER B 1 245 ? 24.219 1.292 -10.664 1 93.19 245 SER B CA 1
ATOM 4691 C C . SER B 1 245 ? 25.062 2.553 -10.602 1 93.19 245 SER B C 1
ATOM 4693 O O . SER B 1 245 ? 26.234 2.539 -10.992 1 93.19 245 SER B O 1
ATOM 4695 N N . THR B 1 246 ? 24.547 3.533 -10.047 1 92.25 246 THR B N 1
ATOM 4696 C CA . THR B 1 246 ? 25.25 4.809 -10.047 1 92.25 246 THR B CA 1
ATOM 4697 C C . THR B 1 246 ? 25.984 5.023 -8.727 1 92.25 246 THR B C 1
ATOM 4699 O O . THR B 1 246 ? 26.953 5.773 -8.664 1 92.25 246 THR B O 1
ATOM 4702 N N . SER B 1 247 ? 25.547 4.395 -7.66 1 94.12 247 SER B N 1
ATOM 4703 C CA . SER B 1 247 ? 26.047 4.785 -6.348 1 94.12 247 SER B CA 1
ATOM 4704 C C . SER B 1 247 ? 26.781 3.631 -5.668 1 94.12 247 SER B C 1
ATOM 4706 O O . SER B 1 247 ? 27.438 3.822 -4.641 1 94.12 247 SER B O 1
ATOM 4708 N N . VAL B 1 248 ? 26.625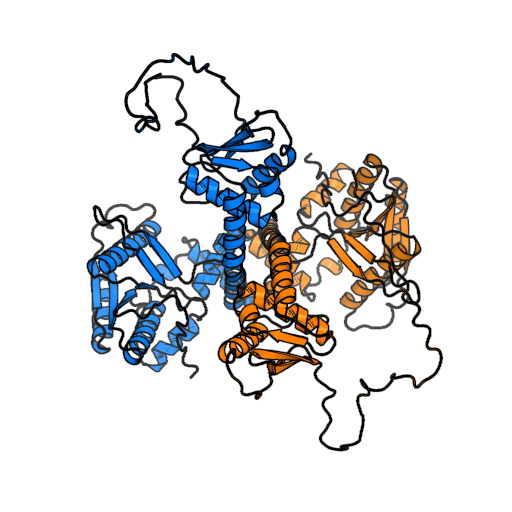 2.445 -6.195 1 93.19 248 VAL B N 1
ATOM 4709 C CA . VAL B 1 248 ? 27.172 1.285 -5.5 1 93.19 248 VAL B CA 1
ATOM 4710 C C . VAL B 1 248 ? 28.266 0.639 -6.355 1 93.19 248 VAL B C 1
ATOM 4712 O O . VAL B 1 248 ? 28.094 0.467 -7.562 1 93.19 248 VAL B O 1
ATOM 4715 N N . SER B 1 249 ? 29.328 0.372 -5.734 1 91.06 249 SER B N 1
ATOM 4716 C CA . SER B 1 249 ? 30.438 -0.295 -6.406 1 91.06 249 SER B CA 1
ATOM 4717 C C . SER B 1 249 ? 31.031 -1.385 -5.523 1 91.06 249 SER B C 1
ATOM 4719 O O . SER B 1 249 ? 30.734 -1.462 -4.332 1 91.06 249 SER B O 1
ATOM 4721 N N . GLY B 1 250 ? 31.734 -2.27 -6.223 1 86.31 250 GLY B N 1
ATOM 4722 C CA . GLY B 1 250 ? 32.438 -3.326 -5.5 1 86.31 250 GLY B CA 1
ATOM 4723 C C . GLY B 1 250 ? 31.797 -4.691 -5.703 1 86.31 250 GLY B C 1
ATOM 4724 O O . GLY B 1 250 ? 30.703 -4.805 -6.25 1 86.31 250 GLY B O 1
ATOM 4725 N N . ASP B 1 251 ? 32.5 -5.684 -5.258 1 80.06 251 ASP B N 1
ATOM 4726 C CA . ASP B 1 251 ? 32.031 -7.051 -5.461 1 80.06 251 ASP B CA 1
ATOM 4727 C C . ASP B 1 251 ? 31.656 -7.707 -4.137 1 80.06 251 ASP B C 1
ATOM 4729 O O . ASP B 1 251 ? 30.5 -7.605 -3.693 1 80.06 251 ASP B O 1
ATOM 4733 N N . CYS B 1 252 ? 32.75 -8.125 -3.34 1 77.06 252 CYS B N 1
ATOM 4734 C CA . CYS B 1 252 ? 32.469 -8.766 -2.061 1 77.06 252 CYS B CA 1
ATOM 4735 C C . CYS B 1 252 ? 32.156 -7.734 -0.986 1 77.06 252 CYS B C 1
ATOM 4737 O O . CYS B 1 252 ? 31.234 -7.93 -0.176 1 77.06 252 CYS B O 1
ATOM 4739 N N . VAL B 1 253 ? 32.906 -6.746 -1.111 1 83.5 253 VAL B N 1
ATOM 4740 C CA . VAL B 1 253 ? 32.656 -5.59 -0.258 1 83.5 253 VAL B CA 1
ATOM 4741 C C . VAL B 1 253 ? 32.062 -4.453 -1.088 1 83.5 253 VAL B C 1
ATOM 4743 O O . VAL B 1 253 ? 32.688 -3.986 -2.045 1 83.5 253 VAL B O 1
ATOM 4746 N N . LYS B 1 254 ? 30.828 -4.117 -0.703 1 91.38 254 LYS B N 1
ATOM 4747 C CA . LYS B 1 254 ? 30.156 -3.09 -1.481 1 91.38 254 LYS B CA 1
ATOM 4748 C C . LYS B 1 254 ? 30.375 -1.705 -0.882 1 91.38 254 LYS B C 1
ATOM 4750 O O . LYS B 1 254 ? 30.422 -1.554 0.34 1 91.38 254 LYS B O 1
ATOM 4755 N N . ARG B 1 255 ? 30.562 -0.792 -1.758 1 91.94 255 ARG B N 1
ATOM 4756 C CA . ARG B 1 255 ? 30.703 0.605 -1.364 1 91.94 255 ARG B CA 1
ATOM 4757 C C . ARG B 1 255 ? 29.547 1.448 -1.896 1 91.94 255 ARG B C 1
ATOM 4759 O O . ARG B 1 255 ? 29.172 1.321 -3.061 1 91.94 255 ARG B O 1
ATOM 4766 N N . ILE B 1 256 ? 29.047 2.227 -1.023 1 93.94 256 ILE B N 1
ATOM 4767 C CA . ILE B 1 256 ? 27.938 3.098 -1.373 1 93.94 256 ILE B CA 1
ATOM 4768 C C . ILE B 1 256 ? 28.391 4.555 -1.359 1 93.94 256 ILE B C 1
ATOM 4770 O O . ILE B 1 256 ? 28.844 5.059 -0.33 1 93.94 256 ILE B O 1
ATOM 4774 N N . ALA B 1 257 ? 28.328 5.188 -2.477 1 92.62 257 ALA B N 1
ATOM 4775 C CA . ALA B 1 257 ? 28.547 6.633 -2.496 1 92.62 257 ALA B CA 1
ATOM 4776 C C . ALA B 1 257 ? 27.391 7.363 -1.803 1 92.62 257 ALA B C 1
ATOM 4778 O O . ALA B 1 257 ? 26.25 7.285 -2.242 1 92.62 257 ALA B O 1
ATOM 4779 N N . ALA B 1 258 ? 27.609 8.117 -0.825 1 91.25 258 ALA B N 1
ATOM 4780 C CA . ALA B 1 258 ? 26.594 8.68 0.054 1 91.25 258 ALA B CA 1
ATOM 4781 C C . ALA B 1 258 ? 25.734 9.695 -0.691 1 91.25 258 ALA B C 1
ATOM 4783 O O . ALA B 1 258 ? 24.5 9.617 -0.644 1 91.25 258 ALA B O 1
ATOM 4784 N N . LYS B 1 259 ? 26.297 10.57 -1.396 1 89.88 259 LYS B N 1
ATOM 4785 C CA . LYS B 1 259 ? 25.578 11.703 -1.978 1 89.88 259 LYS B CA 1
ATOM 4786 C C . LYS B 1 259 ? 24.547 11.227 -3 1 89.88 259 LYS B C 1
ATOM 4788 O O . LYS B 1 259 ? 23.359 11.5 -2.855 1 89.88 259 LYS B O 1
ATOM 4793 N N . PRO B 1 260 ? 25 10.461 -4.004 1 90.19 260 PRO B N 1
ATOM 4794 C CA . PRO B 1 260 ? 24 10.031 -4.977 1 90.19 260 PRO B CA 1
ATOM 4795 C C . PRO B 1 260 ? 23 9.039 -4.387 1 90.19 260 PRO B C 1
ATOM 4797 O O . PRO B 1 260 ? 21.828 9.023 -4.785 1 90.19 260 PRO B O 1
ATOM 4800 N N . PHE B 1 261 ? 23.422 8.234 -3.492 1 94.12 261 PHE B N 1
ATOM 4801 C CA . PHE B 1 261 ? 22.547 7.242 -2.891 1 94.12 261 PHE B CA 1
ATOM 4802 C C . PHE B 1 261 ? 21.453 7.918 -2.066 1 94.12 261 PHE B C 1
ATOM 4804 O O . PHE B 1 261 ? 20.281 7.586 -2.191 1 94.12 261 PHE B O 1
ATOM 4811 N N . LEU B 1 262 ? 21.828 8.922 -1.307 1 92 262 LEU B N 1
ATOM 4812 C CA . LEU B 1 262 ? 20.906 9.555 -0.367 1 92 262 LEU B CA 1
ATOM 4813 C C . LEU B 1 262 ? 20.109 10.664 -1.049 1 92 262 LEU B C 1
ATOM 4815 O O . LEU B 1 262 ? 19.188 11.234 -0.451 1 92 262 LEU B O 1
ATOM 4819 N N . ALA B 1 263 ? 20.422 10.93 -2.309 1 89.44 263 ALA B N 1
ATOM 4820 C CA . ALA B 1 263 ? 19.641 11.883 -3.094 1 89.44 263 ALA B CA 1
ATOM 4821 C C . ALA B 1 263 ? 18.359 11.234 -3.629 1 89.44 263 ALA B C 1
ATOM 4823 O O . ALA B 1 263 ? 17.422 11.938 -4.012 1 89.44 263 ALA B O 1
ATOM 4824 N N . ALA B 1 264 ? 18.359 9.945 -3.643 1 90.12 264 ALA B N 1
ATOM 4825 C CA . ALA B 1 264 ? 17.188 9.227 -4.117 1 90.12 264 ALA B CA 1
ATOM 4826 C C . ALA B 1 264 ? 16.047 9.281 -3.094 1 90.12 264 ALA B C 1
ATOM 4828 O O . ALA B 1 264 ? 16.297 9.516 -1.905 1 90.12 264 ALA B O 1
ATOM 4829 N N . PRO B 1 265 ? 14.812 9.117 -3.607 1 87.94 265 PRO B N 1
ATOM 4830 C CA . PRO B 1 265 ? 13.703 9.047 -2.656 1 87.94 265 PRO B CA 1
ATOM 4831 C C . PRO B 1 265 ? 13.867 7.914 -1.642 1 87.94 265 PRO B C 1
ATOM 4833 O O . PRO B 1 265 ? 14.461 6.879 -1.955 1 87.94 265 PRO B O 1
ATOM 4836 N N . LEU B 1 266 ? 13.289 8.125 -0.464 1 86.69 266 LEU B N 1
ATOM 4837 C CA . LEU B 1 266 ? 13.484 7.219 0.664 1 86.69 266 LEU B CA 1
ATOM 4838 C C . LEU B 1 266 ? 13.039 5.801 0.309 1 86.69 266 LEU B C 1
ATOM 4840 O O . LEU B 1 266 ? 13.68 4.828 0.718 1 86.69 266 LEU B O 1
ATOM 4844 N N . ALA B 1 267 ? 11.945 5.672 -0.385 1 88.19 267 ALA B N 1
ATOM 4845 C CA . ALA B 1 267 ? 11.469 4.344 -0.759 1 88.19 267 ALA B CA 1
ATOM 4846 C C . ALA B 1 267 ? 12.484 3.623 -1.642 1 88.19 267 ALA B C 1
ATOM 4848 O O . ALA B 1 267 ? 12.656 2.406 -1.536 1 88.19 267 ALA B O 1
ATOM 4849 N N . VAL B 1 268 ? 13.125 4.367 -2.471 1 91.5 268 VAL B N 1
ATOM 4850 C CA . VAL B 1 268 ? 14.133 3.818 -3.375 1 91.5 268 VAL B CA 1
ATOM 4851 C C . VAL B 1 268 ? 15.391 3.459 -2.592 1 91.5 268 VAL B C 1
ATOM 4853 O O . VAL B 1 268 ? 15.969 2.389 -2.789 1 91.5 268 VAL B O 1
ATOM 4856 N N . GLN B 1 269 ? 15.781 4.359 -1.668 1 92.38 269 GLN B N 1
ATOM 4857 C CA . GLN B 1 269 ? 16.906 4.07 -0.779 1 92.38 269 GLN B CA 1
ATOM 4858 C C . GLN B 1 269 ? 16.688 2.752 -0.039 1 92.38 269 GLN B C 1
ATOM 4860 O O . GLN B 1 269 ? 17.594 1.914 0.021 1 92.38 269 GLN B O 1
ATOM 4865 N N . SER B 1 270 ? 15.539 2.646 0.467 1 90.69 270 SER B N 1
ATOM 4866 C CA . SER B 1 270 ? 15.211 1.484 1.285 1 90.69 270 SER B CA 1
ATOM 4867 C C . SER B 1 270 ? 15.297 0.195 0.476 1 90.69 270 SER B C 1
ATOM 4869 O O . SER B 1 270 ? 15.891 -0.788 0.931 1 90.69 270 SER B O 1
ATOM 4871 N N . LEU B 1 271 ? 14.695 0.179 -0.652 1 89.12 271 LEU B N 1
ATOM 4872 C CA . LEU B 1 271 ? 14.719 -1.02 -1.482 1 89.12 271 LEU B CA 1
ATOM 4873 C C . LEU B 1 271 ? 16.141 -1.333 -1.945 1 89.12 271 LEU B C 1
ATOM 4875 O O . LEU B 1 271 ? 16.562 -2.488 -1.908 1 89.12 271 LEU B O 1
ATOM 4879 N N . ALA B 1 272 ? 16.875 -0.334 -2.402 1 92.38 272 ALA B N 1
ATOM 4880 C CA . ALA B 1 272 ? 18.266 -0.517 -2.85 1 92.38 272 ALA B CA 1
ATOM 4881 C C . ALA B 1 272 ? 19.125 -1.099 -1.734 1 92.38 272 ALA B C 1
ATOM 4883 O O . ALA B 1 272 ? 19.891 -2.043 -1.959 1 92.38 272 ALA B O 1
ATOM 4884 N N . LEU B 1 273 ? 18.984 -0.528 -0.578 1 92.69 273 LEU B N 1
ATOM 4885 C CA . LEU B 1 273 ? 19.766 -1 0.56 1 92.69 273 LEU B CA 1
ATOM 4886 C C . LEU B 1 273 ? 19.375 -2.426 0.934 1 92.69 273 LEU B C 1
ATOM 4888 O O . LEU B 1 273 ? 20.25 -3.244 1.263 1 92.69 273 LEU B O 1
ATOM 4892 N N . ALA B 1 274 ? 18.125 -2.705 0.938 1 89.56 274 ALA B N 1
ATOM 4893 C CA . ALA B 1 274 ? 17.656 -4.055 1.24 1 89.56 274 ALA B CA 1
ATOM 4894 C C . ALA B 1 274 ? 18.25 -5.074 0.274 1 89.56 274 ALA B C 1
ATOM 4896 O O . ALA B 1 274 ? 18.672 -6.156 0.687 1 89.56 274 ALA B O 1
ATOM 4897 N N . ARG B 1 275 ? 18.25 -4.762 -0.937 1 86.69 275 ARG B N 1
ATOM 4898 C CA . ARG B 1 275 ? 18.828 -5.637 -1.948 1 86.69 275 ARG B CA 1
ATOM 4899 C C . ARG B 1 275 ? 20.328 -5.844 -1.701 1 86.69 275 ARG B C 1
ATOM 4901 O O . ARG B 1 275 ? 20.828 -6.957 -1.834 1 86.69 275 ARG B O 1
ATOM 4908 N N . LEU B 1 276 ? 20.938 -4.758 -1.432 1 89.69 276 LEU B N 1
ATOM 4909 C CA . LEU B 1 276 ? 22.375 -4.805 -1.173 1 89.69 276 LEU B CA 1
ATOM 4910 C C . LEU B 1 276 ? 22.672 -5.691 0.027 1 89.69 276 LEU B C 1
ATOM 4912 O O . LEU B 1 276 ? 23.594 -6.52 -0.026 1 89.69 276 LEU B O 1
ATOM 4916 N N . LEU B 1 277 ? 21.906 -5.504 1.069 1 89.31 277 LEU B N 1
ATOM 4917 C CA . LEU B 1 277 ? 22.109 -6.297 2.275 1 89.31 277 LEU B CA 1
ATOM 4918 C C . LEU B 1 277 ? 21.828 -7.773 2.006 1 89.31 277 LEU B C 1
ATOM 4920 O O . LEU B 1 277 ? 22.516 -8.648 2.543 1 89.31 277 LEU B O 1
ATOM 4924 N N . ALA B 1 278 ? 20.797 -8.023 1.255 1 84.81 278 ALA B N 1
ATOM 4925 C CA . ALA B 1 278 ? 20.484 -9.406 0.896 1 84.81 278 ALA B CA 1
ATOM 4926 C C . ALA B 1 278 ? 21.609 -10.031 0.082 1 84.81 278 ALA B C 1
ATOM 4928 O O . ALA B 1 278 ? 21.969 -11.195 0.286 1 84.81 278 ALA B O 1
ATOM 4929 N N . GLU B 1 279 ? 22.125 -9.289 -0.825 1 83.38 279 GLU B N 1
ATOM 4930 C CA . GLU B 1 279 ? 23.203 -9.766 -1.682 1 83.38 279 GLU B CA 1
ATOM 4931 C C . GLU B 1 279 ? 24.469 -10.055 -0.87 1 83.38 279 GLU B C 1
ATOM 4933 O O . GLU B 1 279 ? 25.141 -11.062 -1.099 1 83.38 279 GLU B O 1
ATOM 4938 N N . VAL B 1 280 ? 24.766 -9.203 0.009 1 85.56 280 VAL B N 1
ATOM 4939 C CA . VAL B 1 280 ? 26 -9.297 0.777 1 85.56 280 VAL B CA 1
ATOM 4940 C C . VAL B 1 280 ? 25.812 -10.273 1.938 1 85.56 280 VAL B C 1
ATOM 4942 O O . VAL B 1 280 ? 26.688 -11.102 2.211 1 85.56 280 VAL B O 1
ATOM 4945 N N . GLY B 1 281 ? 24.719 -10.133 2.576 1 81.69 281 GLY B N 1
ATOM 4946 C CA . GLY B 1 281 ? 24.469 -10.914 3.783 1 81.69 281 GLY B CA 1
ATOM 4947 C C . GLY B 1 281 ? 23.891 -12.281 3.502 1 81.69 281 GLY B C 1
ATOM 4948 O O . GLY B 1 281 ? 23.922 -13.164 4.359 1 81.69 281 GLY B O 1
ATOM 4949 N N . GLY B 1 282 ? 23.234 -12.5 2.438 1 71.06 282 GLY B N 1
ATOM 4950 C CA . GLY B 1 282 ? 22.703 -13.789 2.01 1 71.06 282 GLY B CA 1
ATOM 4951 C C . GLY B 1 282 ? 21.375 -14.133 2.645 1 71.06 282 GLY B C 1
ATOM 4952 O O . GLY B 1 282 ? 20.906 -15.273 2.533 1 71.06 282 GLY B O 1
ATOM 4953 N N . GLY B 1 283 ? 20.797 -13.312 3.412 1 63.81 283 GLY B N 1
ATOM 4954 C CA . GLY B 1 283 ? 19.578 -13.656 4.105 1 63.81 283 GLY B CA 1
ATOM 4955 C C . GLY B 1 283 ? 18.375 -13.766 3.182 1 63.81 283 GLY B C 1
ATOM 4956 O O . GLY B 1 283 ? 18.344 -13.148 2.115 1 63.81 283 GLY B O 1
ATOM 4957 N N . ARG B 1 284 ? 17.453 -14.734 3.578 1 59.47 284 ARG B N 1
ATOM 4958 C CA . ARG B 1 284 ? 16.25 -15.023 2.805 1 59.47 284 ARG B CA 1
ATOM 4959 C C . ARG B 1 284 ? 15.219 -13.914 2.963 1 59.47 284 ARG B C 1
ATOM 4961 O O . ARG B 1 284 ? 14.484 -13.602 2.025 1 59.47 284 ARG B O 1
ATOM 4968 N N . TYR B 1 285 ? 15.289 -13.305 4.195 1 64.19 285 TYR B N 1
ATOM 4969 C CA . TYR B 1 285 ? 14.266 -12.305 4.457 1 64.19 285 TYR B CA 1
ATOM 4970 C C . TYR B 1 285 ? 14.875 -10.914 4.594 1 64.19 285 TYR B C 1
ATOM 4972 O O . TYR B 1 285 ? 15.984 -10.773 5.113 1 64.19 285 TYR B O 1
ATOM 4980 N N . GLY B 1 286 ? 14.266 -9.969 4.027 1 70.31 286 GLY B N 1
ATOM 4981 C CA . GLY B 1 286 ? 14.719 -8.602 4.188 1 70.31 286 GLY B CA 1
ATOM 4982 C C . GLY B 1 286 ? 14.523 -8.062 5.594 1 70.31 286 GLY B C 1
ATOM 4983 O O . GLY B 1 286 ? 13.734 -8.609 6.367 1 70.31 286 GLY B O 1
ATOM 4984 N N . PRO B 1 287 ? 15.352 -7.125 6.031 1 78.19 287 PRO B N 1
ATOM 4985 C CA . PRO B 1 287 ? 15.195 -6.508 7.352 1 78.19 287 PRO B CA 1
ATOM 4986 C C . PRO B 1 287 ? 13.828 -5.855 7.547 1 78.19 287 PRO B C 1
ATOM 4988 O O . PRO B 1 287 ? 13.148 -5.535 6.566 1 78.19 287 PRO B O 1
ATOM 4991 N N . SER B 1 288 ? 13.422 -5.785 8.82 1 81.69 288 SER B N 1
ATOM 4992 C CA . SER B 1 288 ? 12.18 -5.098 9.156 1 81.69 288 SER B CA 1
ATOM 4993 C C . SER B 1 288 ? 12.234 -3.631 8.75 1 81.69 288 SER B C 1
ATOM 4995 O O . SER B 1 288 ? 13.297 -3.006 8.789 1 81.69 288 SER B O 1
ATOM 4997 N N . PRO B 1 289 ? 11.109 -3.078 8.461 1 81.12 289 PRO B N 1
ATOM 4998 C CA . PRO B 1 289 ? 11.055 -1.669 8.062 1 81.12 289 PRO B CA 1
ATOM 4999 C C . PRO B 1 289 ? 11.594 -0.731 9.141 1 81.12 289 PRO B C 1
ATOM 5001 O O . PRO B 1 289 ? 12.266 0.258 8.82 1 81.12 289 PRO B O 1
ATOM 5004 N N . ASP B 1 290 ? 11.336 -1.078 10.352 1 80 290 ASP B N 1
ATOM 5005 C CA . ASP B 1 290 ? 11.805 -0.224 11.445 1 80 290 ASP B CA 1
ATOM 5006 C C . ASP B 1 290 ? 13.328 -0.193 11.5 1 80 290 ASP B C 1
ATOM 5008 O O . ASP B 1 290 ? 13.93 0.871 11.672 1 80 290 ASP B O 1
ATOM 5012 N N . LYS B 1 291 ? 13.938 -1.344 11.367 1 86.12 291 LYS B N 1
ATOM 5013 C CA . LYS B 1 291 ? 15.391 -1.426 11.391 1 86.12 291 LYS B CA 1
ATOM 5014 C C . LYS B 1 291 ? 16 -0.729 10.172 1 86.12 291 LYS B C 1
ATOM 5016 O O . LYS B 1 291 ? 17.047 -0.075 10.281 1 86.12 291 LYS B O 1
ATOM 5021 N N . MET B 1 292 ? 15.336 -0.848 9.102 1 88.31 292 MET B N 1
ATOM 5022 C CA . MET B 1 292 ? 15.781 -0.192 7.875 1 88.31 292 MET B CA 1
ATOM 5023 C C . MET B 1 292 ? 15.742 1.325 8.023 1 88.31 292 MET B C 1
ATOM 5025 O O . MET B 1 292 ? 16.688 2.014 7.641 1 88.31 292 MET B O 1
ATOM 5029 N N . THR B 1 293 ? 14.664 1.781 8.57 1 84.62 293 THR B N 1
ATOM 5030 C CA . THR B 1 293 ? 14.508 3.217 8.773 1 84.62 293 THR B CA 1
ATOM 5031 C C . THR B 1 293 ? 15.602 3.76 9.688 1 84.62 293 THR B C 1
ATOM 5033 O O . THR B 1 293 ? 16.156 4.832 9.43 1 84.62 293 THR B O 1
ATOM 5036 N N . ARG B 1 294 ? 15.945 3.025 10.695 1 87.44 294 ARG B N 1
ATOM 5037 C CA . ARG B 1 294 ? 16.984 3.441 11.617 1 87.44 294 ARG B CA 1
ATOM 5038 C C . ARG B 1 294 ? 18.344 3.49 10.922 1 87.44 294 ARG B C 1
ATOM 5040 O O . ARG B 1 294 ? 19.125 4.422 11.141 1 87.44 294 ARG B O 1
ATOM 5047 N N . LEU B 1 295 ? 18.609 2.49 10.195 1 91.38 295 LEU B N 1
ATOM 5048 C CA . LEU B 1 295 ? 19.891 2.441 9.492 1 91.38 295 LEU B CA 1
ATOM 5049 C C . LEU B 1 295 ? 20 3.578 8.477 1 91.38 295 LEU B C 1
ATOM 5051 O O . LEU B 1 295 ? 21.016 4.258 8.406 1 91.38 295 LEU B O 1
ATOM 5055 N N . LEU B 1 296 ? 18.953 3.793 7.746 1 91.12 296 LEU B N 1
ATOM 5056 C CA . LEU B 1 296 ? 18.953 4.867 6.762 1 91.12 296 LEU B CA 1
ATOM 5057 C C . LEU B 1 296 ? 19.078 6.227 7.438 1 91.12 296 LEU B C 1
ATOM 5059 O O . LEU B 1 296 ? 19.75 7.125 6.922 1 91.12 296 LEU B O 1
ATOM 5063 N N . GLY B 1 297 ? 18.359 6.359 8.555 1 88.12 297 GLY B N 1
ATOM 5064 C CA . GLY B 1 297 ? 18.516 7.574 9.336 1 88.12 297 GLY B CA 1
ATOM 5065 C C . GLY B 1 297 ? 19.938 7.816 9.781 1 88.12 297 GLY B C 1
ATOM 5066 O O . GLY B 1 297 ? 20.422 8.945 9.727 1 88.12 297 GLY B O 1
ATOM 5067 N N . TRP B 1 298 ? 20.562 6.77 10.25 1 88.56 298 TRP B N 1
ATOM 5068 C CA . TRP B 1 298 ? 21.969 6.832 10.656 1 88.56 298 TRP B CA 1
ATOM 5069 C C . TRP B 1 298 ? 22.859 7.23 9.484 1 88.56 298 TRP B C 1
ATOM 5071 O O . TRP B 1 298 ? 23.734 8.078 9.625 1 88.56 298 TRP B O 1
ATOM 5081 N N . MET B 1 299 ? 22.672 6.68 8.344 1 90.38 299 MET B N 1
ATOM 5082 C CA . MET B 1 299 ? 23.438 6.984 7.141 1 90.38 299 MET B CA 1
ATOM 5083 C C . MET B 1 299 ? 23.281 8.445 6.738 1 90.38 299 MET B C 1
ATOM 5085 O O . MET B 1 299 ? 24.25 9.109 6.367 1 90.38 299 MET B O 1
ATOM 5089 N N . ALA B 1 300 ? 22.078 8.875 6.793 1 88.88 300 ALA B N 1
ATOM 5090 C CA . ALA B 1 300 ? 21.781 10.258 6.418 1 88.88 300 ALA B CA 1
ATOM 5091 C C . ALA B 1 300 ? 22.5 11.234 7.344 1 88.88 300 ALA B C 1
ATOM 5093 O O . ALA B 1 300 ? 23.016 12.258 6.891 1 88.88 300 ALA B O 1
ATOM 5094 N N . ARG B 1 301 ? 22.516 10.922 8.648 1 85.19 301 ARG B N 1
ATOM 5095 C CA . ARG B 1 301 ? 23.156 11.781 9.641 1 85.19 301 ARG B CA 1
ATOM 5096 C C . ARG B 1 301 ? 24.656 11.812 9.438 1 85.19 301 ARG B C 1
ATOM 5098 O O . ARG B 1 301 ? 25.312 12.812 9.758 1 85.19 301 ARG B O 1
ATOM 5105 N N . HIS B 1 302 ? 25.156 10.781 8.82 1 83.44 302 HIS B N 1
ATOM 5106 C CA . HIS B 1 302 ? 26.609 10.672 8.734 1 83.44 302 HIS B CA 1
ATOM 5107 C C . HIS B 1 302 ? 27.094 10.75 7.293 1 83.44 302 HIS B C 1
ATOM 5109 O O . HIS B 1 302 ? 28.188 10.312 6.973 1 83.44 302 HIS B O 1
ATOM 5115 N N . LYS B 1 303 ? 26.281 11.258 6.43 1 81 303 LYS B N 1
ATOM 5116 C CA . LYS B 1 303 ? 26.547 11.289 4.996 1 81 303 LYS B CA 1
ATOM 5117 C C . LYS B 1 303 ? 27.828 12.062 4.699 1 81 303 LYS B C 1
ATOM 5119 O O . LYS B 1 303 ? 28.5 11.797 3.701 1 81 303 LYS B O 1
ATOM 5124 N N . GLY B 1 304 ? 28.188 12.938 5.527 1 76.88 304 GLY B N 1
ATOM 5125 C CA . GLY B 1 304 ? 29.359 13.766 5.285 1 76.88 304 GLY B CA 1
ATOM 5126 C C . GLY B 1 304 ? 30.469 13.516 6.277 1 76.88 304 GLY B C 1
ATOM 5127 O O . GLY B 1 304 ? 31.516 14.18 6.227 1 76.88 304 GLY B O 1
ATOM 5128 N N . SER B 1 305 ? 30.219 12.57 7.152 1 73.69 305 SER B N 1
ATOM 5129 C CA . SER B 1 305 ? 31.203 12.359 8.211 1 73.69 305 SER B CA 1
ATOM 5130 C C . SER B 1 305 ? 32.406 11.562 7.699 1 73.69 305 SER B C 1
ATOM 5132 O O . SER B 1 305 ? 32.219 10.641 6.895 1 73.69 305 SER B O 1
ATOM 5134 N N . VAL B 1 306 ? 33.531 12.016 8.086 1 70.38 306 VAL B N 1
ATOM 5135 C CA . VAL B 1 306 ? 34.75 11.336 7.688 1 70.38 306 VAL B CA 1
ATOM 5136 C C . VAL B 1 306 ? 35.188 10.352 8.773 1 70.38 306 VAL B C 1
ATOM 5138 O O . VAL B 1 306 ? 36.094 9.539 8.57 1 70.38 306 VAL B O 1
ATOM 5141 N N . LYS B 1 307 ? 34.406 10.406 9.812 1 71.25 307 LYS B N 1
ATOM 5142 C CA . LYS B 1 307 ? 34.719 9.438 10.859 1 71.25 307 LYS B CA 1
ATOM 5143 C C . LYS B 1 307 ? 34.125 8.062 10.523 1 71.25 307 LYS B C 1
ATOM 5145 O O . LYS B 1 307 ? 33.031 7.957 10 1 71.25 307 LYS B O 1
ATOM 5150 N N . THR B 1 308 ? 34.875 7.012 10.688 1 66.75 308 THR B N 1
ATOM 5151 C CA . THR B 1 308 ? 34.531 5.676 10.227 1 66.75 308 THR B CA 1
ATOM 5152 C C . THR B 1 308 ? 33.719 4.941 11.289 1 66.75 308 THR B C 1
ATOM 5154 O O . THR B 1 308 ? 33.031 3.945 10.992 1 66.75 308 THR B O 1
ATOM 5157 N N . ASP B 1 309 ? 33.781 5.383 12.594 1 68.25 309 ASP B N 1
ATOM 5158 C CA . ASP B 1 309 ? 33.031 4.723 13.648 1 68.25 309 ASP B CA 1
ATOM 5159 C C . ASP B 1 309 ? 31.875 5.609 14.133 1 68.25 309 ASP B C 1
ATOM 5161 O O . ASP B 1 309 ? 31.922 6.828 13.953 1 68.25 309 ASP B O 1
ATOM 5165 N N . PRO B 1 310 ? 30.766 4.824 14.578 1 76.44 310 PRO B N 1
ATOM 5166 C CA . PRO B 1 310 ? 30.516 3.391 14.75 1 76.44 310 PRO B CA 1
ATOM 5167 C C . PRO B 1 310 ? 29.906 2.744 13.516 1 76.44 310 PRO B C 1
ATOM 5169 O O . PRO B 1 310 ? 29.328 3.439 12.672 1 76.44 310 PRO B O 1
ATOM 5172 N N . ALA B 1 311 ? 30.203 1.409 13.484 1 85.19 311 ALA B N 1
ATOM 5173 C CA . ALA B 1 311 ? 29.547 0.585 12.469 1 85.19 311 ALA B CA 1
ATOM 5174 C C . ALA B 1 311 ? 28.172 0.124 12.938 1 85.19 311 ALA B C 1
ATOM 5176 O O . ALA B 1 311 ? 27.859 0.213 14.125 1 85.19 311 ALA B O 1
ATOM 5177 N N . ARG B 1 312 ? 27.312 -0.098 11.984 1 89.31 312 ARG B N 1
ATOM 5178 C CA . ARG B 1 312 ? 26.016 -0.703 12.273 1 89.31 312 ARG B CA 1
ATOM 5179 C C . ARG B 1 312 ? 25.875 -2.057 11.586 1 89.31 312 ARG B C 1
ATOM 5181 O O . ARG B 1 312 ? 26.5 -2.295 10.547 1 89.31 312 ARG B O 1
ATOM 5188 N N . THR B 1 313 ? 25.203 -2.914 12.258 1 86.94 313 THR B N 1
ATOM 5189 C CA . THR B 1 313 ? 24.984 -4.234 11.68 1 86.94 313 THR B CA 1
ATOM 5190 C C . THR B 1 313 ? 23.5 -4.461 11.406 1 86.94 313 THR B C 1
ATOM 5192 O O . THR B 1 313 ? 22.641 -3.998 12.164 1 86.94 313 THR B O 1
ATOM 5195 N N . LEU B 1 314 ? 23.219 -4.988 10.297 1 89.25 314 LEU B N 1
ATOM 5196 C CA . LEU B 1 314 ? 21.859 -5.348 9.945 1 89.25 314 LEU B CA 1
ATOM 5197 C C . LEU B 1 314 ? 21.844 -6.473 8.914 1 89.25 314 LEU B C 1
ATOM 5199 O O . LEU B 1 314 ? 22.594 -6.438 7.938 1 89.25 314 LEU B O 1
ATOM 5203 N N . ALA B 1 315 ? 20.938 -7.449 9.117 1 87.19 315 ALA B N 1
ATOM 5204 C CA . ALA B 1 315 ? 20.703 -8.539 8.172 1 87.19 315 ALA B CA 1
ATOM 5205 C C . ALA B 1 315 ? 22 -9.242 7.812 1 87.19 315 ALA B C 1
ATOM 5207 O O . ALA B 1 315 ? 22.266 -9.5 6.637 1 87.19 315 ALA B O 1
ATOM 5208 N N . GLY B 1 316 ? 22.891 -9.414 8.758 1 82.81 316 GLY B N 1
ATOM 5209 C CA . GLY B 1 316 ? 24.125 -10.156 8.562 1 82.81 316 GLY B CA 1
ATOM 5210 C C . GLY B 1 316 ? 25.219 -9.328 7.91 1 82.81 316 GLY B C 1
ATOM 5211 O O . GLY B 1 316 ? 26.219 -9.875 7.434 1 82.81 316 GLY B O 1
ATOM 5212 N N . CYS B 1 317 ? 25 -8.047 7.828 1 89.94 317 CYS B N 1
ATOM 5213 C CA . CYS B 1 317 ? 25.953 -7.148 7.191 1 89.94 317 CYS B CA 1
ATOM 5214 C C . CYS B 1 317 ? 26.438 -6.086 8.164 1 89.94 317 CYS B C 1
ATOM 5216 O O . CYS B 1 317 ? 25.75 -5.75 9.125 1 89.94 317 CYS B O 1
ATOM 5218 N N . GLU B 1 318 ? 27.625 -5.727 7.957 1 90.62 318 GLU B N 1
ATOM 5219 C CA . GLU B 1 318 ? 28.172 -4.555 8.641 1 90.62 318 GLU B CA 1
ATOM 5220 C C . GLU B 1 318 ? 28.234 -3.354 7.703 1 90.62 318 GLU B C 1
ATOM 5222 O O . GLU B 1 318 ? 28.719 -3.465 6.574 1 90.62 318 GLU B O 1
ATOM 5227 N N . VAL B 1 319 ? 27.766 -2.312 8.18 1 90.81 319 VAL B N 1
ATOM 5228 C CA . VAL B 1 319 ? 27.797 -1.064 7.426 1 90.81 319 VAL B CA 1
ATOM 5229 C C . VAL B 1 319 ? 28.688 -0.053 8.141 1 90.81 319 VAL B C 1
ATOM 5231 O O . VAL B 1 319 ? 28.438 0.3 9.297 1 90.81 319 VAL B O 1
ATOM 5234 N N . ARG B 1 320 ? 29.688 0.376 7.445 1 90.12 320 ARG B N 1
ATOM 5235 C CA . ARG B 1 320 ? 30.656 1.3 8.023 1 90.12 320 ARG B CA 1
ATOM 5236 C C . ARG B 1 320 ? 30.859 2.521 7.133 1 90.12 320 ARG B C 1
ATOM 5238 O O . ARG B 1 320 ? 30.812 2.416 5.906 1 90.12 320 ARG B O 1
ATOM 5245 N N . ARG B 1 321 ? 31.078 3.596 7.887 1 90.25 321 ARG B N 1
ATOM 5246 C CA . ARG B 1 321 ? 31.438 4.797 7.133 1 90.25 321 ARG B CA 1
ATOM 5247 C C . ARG B 1 321 ? 32.812 4.641 6.473 1 90.25 321 ARG B C 1
ATOM 5249 O O . ARG B 1 321 ? 33.719 4.012 7.035 1 90.25 321 ARG B O 1
ATOM 5256 N N . THR B 1 322 ? 32.938 5.23 5.312 1 85.31 322 THR B N 1
ATOM 5257 C CA . THR B 1 322 ? 34.219 5.164 4.605 1 85.31 322 THR B CA 1
ATOM 5258 C C . THR B 1 322 ? 34.406 6.414 3.748 1 85.31 322 THR B C 1
ATOM 5260 O O . THR B 1 322 ? 33.469 7.168 3.506 1 85.31 322 THR B O 1
ATOM 5263 N N . VAL B 1 323 ? 35.656 6.746 3.557 1 82.94 323 VAL B N 1
ATOM 5264 C CA . VAL B 1 323 ? 36 7.828 2.645 1 82.94 323 VAL B CA 1
ATOM 5265 C C . VAL B 1 323 ? 36.844 7.281 1.496 1 82.94 323 VAL B C 1
ATOM 5267 O O . VAL B 1 323 ? 37.812 6.523 1.721 1 82.94 323 VAL B O 1
ATOM 5270 N N . GLN B 1 324 ? 36.344 7.445 0.363 1 76.38 324 GLN B N 1
ATOM 5271 C CA . GLN B 1 324 ? 37.094 7.059 -0.815 1 76.38 324 GLN B CA 1
ATOM 5272 C C . GLN B 1 324 ? 37.25 8.227 -1.784 1 76.38 324 GLN B C 1
ATOM 5274 O O . GLN B 1 324 ? 36.25 8.797 -2.234 1 76.38 324 GLN B O 1
ATOM 5279 N N . ASN B 1 325 ? 38.469 8.453 -2.131 1 77.94 325 ASN B N 1
ATOM 5280 C CA . ASN B 1 325 ? 38.812 9.539 -3.047 1 77.94 325 ASN B CA 1
ATOM 5281 C C . ASN B 1 325 ? 38.125 10.844 -2.627 1 77.94 325 ASN B C 1
ATOM 5283 O O . ASN B 1 325 ? 37.531 11.539 -3.455 1 77.94 325 ASN B O 1
ATOM 5287 N N . GLY B 1 326 ? 38.062 11.078 -1.317 1 75.5 326 GLY B N 1
ATOM 5288 C CA . GLY B 1 326 ? 37.531 12.328 -0.798 1 75.5 326 GLY B CA 1
ATOM 5289 C C . GLY B 1 326 ? 36 12.336 -0.679 1 75.5 326 GLY B C 1
ATOM 5290 O O . GLY B 1 326 ? 35.438 13.312 -0.202 1 75.5 326 GLY B O 1
ATOM 5291 N N . ALA B 1 327 ? 35.5 11.258 -1.154 1 79.69 327 ALA B N 1
ATOM 5292 C CA . ALA B 1 327 ? 34.062 11.227 -1.103 1 79.69 327 ALA B CA 1
ATOM 5293 C C . ALA B 1 327 ? 33.562 10.312 0.018 1 79.69 327 ALA B C 1
ATOM 5295 O O . ALA B 1 327 ? 34.031 9.18 0.159 1 79.69 327 ALA B O 1
ATOM 5296 N N . ALA B 1 328 ? 32.719 10.883 0.805 1 85.62 328 ALA B N 1
ATOM 5297 C CA . ALA B 1 328 ? 32.156 10.125 1.921 1 85.62 328 ALA B CA 1
ATOM 5298 C C . ALA B 1 328 ? 31.188 9.055 1.424 1 85.62 328 ALA B C 1
ATOM 5300 O O . ALA B 1 328 ? 30.531 9.234 0.394 1 85.62 328 ALA B O 1
ATOM 5301 N N . GLY B 1 329 ? 31.281 7.91 2.047 1 89.56 329 GLY B N 1
ATOM 5302 C CA . GLY B 1 329 ? 30.375 6.82 1.709 1 89.56 329 GLY B CA 1
ATOM 5303 C C . GLY B 1 329 ? 30.281 5.766 2.797 1 89.56 329 GLY B C 1
ATOM 5304 O O . GLY B 1 329 ? 30.531 6.055 3.971 1 89.56 329 GLY B O 1
ATOM 5305 N N . PHE B 1 330 ? 29.703 4.66 2.363 1 91.44 330 PHE B N 1
ATOM 5306 C CA . PHE B 1 330 ? 29.531 3.557 3.299 1 91.44 330 PHE B CA 1
ATOM 5307 C C . PHE B 1 330 ? 30.031 2.25 2.697 1 91.44 330 PHE B C 1
ATOM 5309 O O . PHE B 1 330 ? 29.922 2.033 1.488 1 91.44 330 PHE B O 1
ATOM 5316 N N . ARG B 1 331 ? 30.625 1.469 3.537 1 89.5 331 ARG B N 1
ATOM 5317 C CA . ARG B 1 331 ? 31.062 0.125 3.176 1 89.5 331 ARG B CA 1
ATOM 5318 C C . ARG B 1 331 ? 30.141 -0.932 3.775 1 89.5 331 ARG B C 1
ATOM 5320 O O . ARG B 1 331 ? 29.781 -0.851 4.949 1 89.5 331 ARG B O 1
ATOM 5327 N N . VAL B 1 332 ? 29.703 -1.853 2.936 1 91.25 332 VAL B N 1
ATOM 5328 C CA . VAL B 1 332 ? 28.844 -2.949 3.377 1 91.25 332 VAL B CA 1
ATOM 5329 C C . VAL B 1 332 ? 29.578 -4.277 3.193 1 91.25 332 VAL B C 1
ATOM 5331 O O . VAL B 1 332 ? 30.016 -4.605 2.088 1 91.25 332 VAL B O 1
ATOM 5334 N N . SER B 1 333 ? 29.75 -4.934 4.25 1 88.44 333 SER B N 1
ATOM 5335 C CA . SER B 1 333 ? 30.422 -6.223 4.23 1 88.44 333 SER B CA 1
ATOM 5336 C C . SER B 1 333 ? 29.688 -7.254 5.082 1 88.44 333 SER B C 1
ATOM 5338 O O . SER B 1 333 ? 28.859 -6.895 5.926 1 88.44 333 SER B O 1
ATOM 5340 N N . ALA B 1 334 ? 29.906 -8.539 4.719 1 87.06 334 ALA B N 1
ATOM 5341 C CA . ALA B 1 334 ? 29.312 -9.594 5.535 1 87.06 334 ALA B CA 1
ATOM 5342 C C . ALA B 1 334 ? 29.891 -9.586 6.949 1 87.06 334 ALA B C 1
ATOM 5344 O O . ALA B 1 334 ? 31.078 -9.328 7.141 1 87.06 334 ALA B O 1
ATOM 5345 N N . GLU B 1 335 ? 28.969 -9.734 7.844 1 75.5 335 GLU B N 1
ATOM 5346 C CA . GLU B 1 335 ? 29.406 -9.766 9.234 1 75.5 335 GLU B CA 1
ATOM 5347 C C . GLU B 1 335 ? 30.328 -10.945 9.5 1 75.5 335 GLU B C 1
ATOM 5349 O O . GLU B 1 335 ? 30.062 -12.07 9.062 1 75.5 335 GLU B O 1
ATOM 5354 N N . GLY B 1 336 ? 31.641 -10.828 9.539 1 61.59 336 GLY B N 1
ATOM 5355 C CA . GLY B 1 336 ? 32.562 -11.906 9.859 1 61.59 336 GLY B CA 1
ATOM 5356 C C . GLY B 1 336 ? 32.094 -12.742 11.047 1 61.59 336 GLY B C 1
ATOM 5357 O O . GLY B 1 336 ? 31.219 -12.336 11.797 1 61.59 336 GLY B O 1
ATOM 5358 N N . PRO B 1 337 ? 32.406 -14.18 11.094 1 52.59 337 PRO B N 1
ATOM 5359 C CA . PRO B 1 337 ? 32.125 -14.992 12.273 1 52.59 337 PRO B CA 1
ATOM 5360 C C . PRO B 1 337 ? 32.438 -14.258 13.578 1 52.59 337 PRO B C 1
ATOM 5362 O O . PRO B 1 337 ? 33.375 -13.477 13.648 1 52.59 337 PRO B O 1
ATOM 5365 N N . ARG B 1 338 ? 31.547 -14.031 14.414 1 40.97 338 ARG B N 1
ATOM 5366 C CA . ARG B 1 338 ? 31.828 -13.469 15.727 1 40.97 338 ARG B CA 1
ATOM 5367 C C . ARG B 1 338 ? 33 -14.195 16.391 1 40.97 338 ARG B C 1
ATOM 5369 O O . ARG B 1 338 ? 32.938 -15.398 16.625 1 40.97 338 ARG B O 1
ATOM 5376 N N . THR B 1 339 ? 34.25 -13.922 16.188 1 36.59 339 THR B N 1
ATOM 5377 C CA . THR B 1 339 ? 35.312 -14.523 17 1 36.59 339 THR B CA 1
ATOM 5378 C C . THR B 1 339 ? 34.969 -14.367 18.484 1 36.59 339 THR B C 1
ATOM 5380 O O . THR B 1 339 ? 34.625 -13.273 18.938 1 36.59 339 THR B O 1
ATOM 5383 N N . SER B 1 340 ? 34.562 -15.406 19.219 1 34.12 340 SER B N 1
ATOM 5384 C CA . SER B 1 340 ? 34.75 -15.43 20.672 1 34.12 340 SER B CA 1
ATOM 5385 C C . SER B 1 340 ? 36.125 -14.852 21.047 1 34.12 340 SER B C 1
ATOM 5387 O O . SER B 1 340 ? 37.094 -14.992 20.297 1 34.12 340 SER B O 1
ATOM 5389 N N . ALA B 1 341 ? 36.344 -13.953 22 1 33.53 341 ALA B N 1
ATOM 5390 C CA . ALA B 1 341 ? 37.594 -13.445 22.562 1 33.53 341 ALA B CA 1
ATOM 5391 C C . ALA B 1 341 ? 38.625 -14.57 22.766 1 33.53 341 ALA B C 1
ATOM 5393 O O . ALA B 1 341 ? 39.688 -14.359 23.344 1 33.53 341 ALA B O 1
ATOM 5394 N N . LYS B 1 342 ? 38.312 -15.867 22.844 1 31.89 342 LYS B N 1
ATOM 5395 C CA . LYS B 1 342 ? 39.469 -16.672 23.203 1 31.89 342 LYS B CA 1
ATOM 5396 C C . LYS B 1 342 ? 40.531 -16.625 22.109 1 31.89 342 LYS B C 1
ATOM 5398 O O . LYS B 1 342 ? 41.719 -16.391 22.391 1 31.89 342 LYS B O 1
ATOM 5403 N N . ASN B 1 343 ? 40.656 -17.672 21.172 1 28.52 343 ASN B N 1
ATOM 5404 C CA . ASN B 1 343 ? 41.844 -17.953 20.359 1 28.52 343 ASN B CA 1
ATOM 5405 C C . ASN B 1 343 ? 41.938 -17.016 19.172 1 28.52 343 ASN B C 1
ATOM 5407 O O . ASN B 1 343 ? 41.031 -16.938 18.344 1 28.52 343 ASN B O 1
ATOM 5411 N N . HIS B 1 344 ? 42.75 -15.938 19.203 1 31.42 344 HIS B N 1
ATOM 5412 C CA . HIS B 1 344 ? 43.344 -14.961 18.297 1 31.42 344 HIS B CA 1
ATOM 5413 C C . HIS B 1 344 ? 43.781 -15.609 16.984 1 31.42 344 HIS B C 1
ATOM 5415 O O . HIS B 1 344 ? 44.531 -15.016 16.219 1 31.42 344 HIS B O 1
ATOM 5421 N N . GLN B 1 345 ? 43.812 -16.922 16.812 1 25.53 345 GLN B N 1
ATOM 5422 C CA . GLN B 1 345 ? 44.625 -17.328 15.68 1 25.53 345 GLN B CA 1
ATOM 5423 C C . GLN B 1 345 ? 44.125 -16.719 14.375 1 25.53 345 GLN B C 1
ATOM 5425 O O . GLN B 1 345 ? 42.969 -16.297 14.289 1 25.53 345 GLN B O 1
ATOM 5430 N N . LYS B 1 346 ? 44.969 -17.031 13.195 1 26.94 346 LYS B N 1
ATOM 5431 C CA . LYS B 1 346 ? 45.406 -16.672 11.852 1 26.94 346 LYS B CA 1
ATOM 5432 C C . LYS B 1 346 ? 44.25 -16.766 10.859 1 26.94 346 LYS B C 1
ATOM 5434 O O . LYS B 1 346 ? 44.438 -16.719 9.648 1 26.94 346 LYS B O 1
ATOM 5439 N N . ALA B 1 347 ? 43.094 -17.203 11.094 1 28.06 347 ALA B N 1
ATOM 5440 C CA . ALA B 1 347 ? 42.469 -17.578 9.828 1 28.06 347 ALA B CA 1
ATOM 5441 C C . ALA B 1 347 ? 42.375 -16.375 8.891 1 28.06 347 ALA B C 1
ATOM 5443 O O . ALA B 1 347 ? 41.781 -15.352 9.234 1 28.06 347 ALA B O 1
ATOM 5444 N N . VAL B 1 348 ? 43.594 -16.109 8.109 1 26.94 348 VAL B N 1
ATOM 5445 C CA . VAL B 1 348 ? 43.812 -15.305 6.906 1 26.94 348 VAL B CA 1
ATOM 5446 C C . VAL B 1 348 ? 42.656 -15.492 5.938 1 26.94 348 VAL B C 1
ATOM 5448 O O . VAL B 1 348 ? 42.375 -16.609 5.492 1 26.94 348 VAL B O 1
ATOM 5451 N N . ILE B 1 349 ? 41.688 -15.023 6.094 1 28.06 349 ILE B N 1
ATOM 5452 C CA . ILE B 1 349 ? 40.719 -15.016 5.008 1 28.06 349 ILE B CA 1
ATOM 5453 C C . ILE B 1 349 ? 41.406 -14.594 3.707 1 28.06 349 ILE B C 1
ATOM 5455 O O . ILE B 1 349 ? 41.875 -13.477 3.592 1 28.06 349 ILE B O 1
ATOM 5459 N N . ASN B 1 350 ? 42.219 -15.617 2.988 1 26.27 350 ASN B N 1
ATOM 5460 C CA . ASN B 1 350 ? 42.906 -15.617 1.702 1 26.27 350 ASN B CA 1
ATOM 5461 C C . ASN B 1 350 ? 42.031 -15 0.605 1 26.27 350 ASN B C 1
ATOM 5463 O O . ASN B 1 350 ? 41.219 -15.68 0.009 1 26.27 350 ASN B O 1
ATOM 5467 N N . CYS B 1 351 ? 41.438 -14.102 0.682 1 27.41 351 CYS B N 1
ATOM 5468 C CA . CYS B 1 351 ? 41.062 -13.5 -0.594 1 27.41 351 CYS B CA 1
ATOM 5469 C C . CYS B 1 351 ? 42.281 -13.258 -1.461 1 27.41 351 CYS B C 1
ATOM 5471 O O . CYS B 1 351 ? 42.156 -12.719 -2.564 1 27.41 351 CYS B O 1
ATOM 5473 N N . GLU B 1 352 ? 43.562 -13.406 -0.908 1 26.41 352 GLU B N 1
ATOM 5474 C CA . GLU B 1 352 ? 44.781 -13.086 -1.667 1 26.41 352 GLU B CA 1
ATOM 5475 C C . GLU B 1 352 ? 45.125 -14.188 -2.664 1 26.41 352 GLU B C 1
ATOM 5477 O O . GLU B 1 352 ? 45.969 -14.008 -3.531 1 26.41 352 GLU B O 1
ATOM 5482 N N . THR B 1 353 ? 45 -15.492 -2.436 1 26.45 353 THR B N 1
ATOM 5483 C CA . THR B 1 353 ? 45.938 -16.469 -2.928 1 26.45 353 THR B CA 1
ATOM 5484 C C . THR B 1 353 ? 45.906 -16.547 -4.453 1 26.45 353 THR B C 1
ATOM 5486 O O . THR B 1 353 ? 46.875 -17 -5.078 1 26.45 353 THR B O 1
ATOM 5489 N N . ALA B 1 354 ? 44.969 -16.859 -5.297 1 25.48 354 ALA B N 1
ATOM 5490 C CA . ALA B 1 354 ? 45.344 -17.625 -6.488 1 25.48 354 ALA B CA 1
ATOM 5491 C C . ALA B 1 354 ? 46.219 -16.781 -7.426 1 25.48 354 ALA B C 1
ATOM 5493 O O . ALA B 1 354 ? 45.688 -16.109 -8.328 1 25.48 354 ALA B O 1
ATOM 5494 N N . LEU B 1 355 ? 47.094 -15.938 -7.016 1 26.31 355 LEU B N 1
ATOM 5495 C CA . LEU B 1 355 ? 48.062 -15.445 -8 1 26.31 355 LEU B CA 1
ATOM 5496 C C . LEU B 1 355 ? 48.969 -16.562 -8.477 1 26.31 355 LEU B C 1
ATOM 5498 O O . LEU B 1 355 ? 49.781 -17.078 -7.711 1 26.31 355 LEU B O 1
ATOM 5502 N N . ALA B 1 356 ? 48.469 -17.562 -9.484 1 23.59 356 ALA B N 1
ATOM 5503 C CA . ALA B 1 356 ? 49.438 -18.484 -10.102 1 23.59 356 ALA B CA 1
ATOM 5504 C C . ALA B 1 356 ? 50.719 -17.766 -10.469 1 23.59 356 ALA B C 1
ATOM 5506 O O . ALA B 1 356 ? 50.719 -16.578 -10.805 1 23.59 356 ALA B O 1
ATOM 5507 N N . PRO B 1 357 ? 51.812 -18.359 -10.156 1 24.89 357 PRO B N 1
ATOM 5508 C CA . PRO B 1 357 ? 53.156 -17.969 -10.555 1 24.89 357 PRO B CA 1
ATOM 5509 C C . PRO B 1 357 ? 53.281 -17.688 -12.047 1 24.89 357 PRO B C 1
ATOM 5511 O O . PRO B 1 357 ? 52.344 -17.969 -12.812 1 24.89 357 PRO B O 1
ATOM 5514 N N . SER B 1 358 ? 54.406 -17.844 -12.711 1 24.62 358 SER B N 1
ATOM 5515 C CA . SER B 1 358 ? 55.062 -17.578 -13.992 1 24.62 358 SER B CA 1
ATOM 5516 C C . SER B 1 358 ? 54.344 -18.312 -15.125 1 24.62 358 SER B C 1
ATOM 5518 O O . SER B 1 358 ? 54.219 -17.781 -16.234 1 24.62 358 SER B O 1
ATOM 5520 N N . GLY B 1 359 ? 54.281 -19.688 -15.203 1 25.61 359 GLY B N 1
ATOM 5521 C CA . GLY B 1 359 ? 54.375 -20.109 -16.594 1 25.61 359 GLY B CA 1
ATOM 5522 C C . GLY B 1 359 ? 53.156 -19.703 -17.406 1 25.61 359 GLY B C 1
ATOM 5523 O O . GLY B 1 359 ? 52.219 -19.078 -16.891 1 25.61 359 GLY B O 1
ATOM 5524 N N . GLN B 1 360 ? 52.594 -20.594 -18.594 1 21.8 360 GLN B N 1
ATOM 5525 C CA . GLN B 1 360 ? 51.844 -20.375 -19.828 1 21.8 360 GLN B CA 1
ATOM 5526 C C . GLN B 1 360 ? 50.344 -20.172 -19.531 1 21.8 360 GLN B C 1
ATOM 5528 O O . GLN B 1 360 ? 49.625 -21.141 -19.25 1 21.8 360 GLN B O 1
ATOM 5533 N N . THR B 1 361 ? 49.906 -19.531 -18.75 1 22.94 361 THR B N 1
ATOM 5534 C CA . THR B 1 361 ? 48.594 -19.516 -18.109 1 22.94 361 THR B CA 1
ATOM 5535 C C . THR B 1 361 ? 47.5 -19.125 -19.109 1 22.94 361 THR B C 1
ATOM 5537 O O . THR B 1 361 ? 47.406 -17.953 -19.516 1 22.94 361 THR B O 1
ATOM 5540 N N . SER B 1 362 ? 47.094 -19.984 -20.078 1 22.55 362 SER B N 1
ATOM 5541 C CA . SER B 1 362 ? 46.188 -19.719 -21.188 1 22.55 362 SER B CA 1
ATOM 5542 C C . SER B 1 362 ? 44.781 -19.391 -20.672 1 22.55 362 SER B C 1
ATOM 5544 O O . SER B 1 362 ? 44.156 -20.188 -20 1 22.55 362 SER B O 1
ATOM 5546 N N . TYR B 1 363 ? 44.469 -18.219 -20.312 1 22.16 363 TYR B N 1
ATOM 5547 C CA . TYR B 1 363 ? 43.219 -17.625 -19.859 1 22.16 363 TYR B CA 1
ATOM 5548 C C . TYR B 1 363 ? 42.125 -17.828 -20.891 1 22.16 363 TYR B C 1
ATOM 5550 O O . TYR B 1 363 ? 42.156 -17.25 -21.984 1 22.16 363 TYR B O 1
ATOM 5558 N N . ILE B 1 364 ? 41.594 -19.062 -21.078 1 19.83 364 ILE B N 1
ATOM 5559 C CA . ILE B 1 364 ? 40.562 -19.188 -22.094 1 19.83 364 ILE B CA 1
ATOM 5560 C C . ILE B 1 364 ? 39.344 -18.297 -21.703 1 19.83 364 ILE B C 1
ATOM 5562 O O . ILE B 1 364 ? 38.781 -18.453 -20.625 1 19.83 364 ILE B O 1
ATOM 5566 N N . GLN B 1 365 ? 39.188 -17.016 -22.203 1 21.7 365 GLN B N 1
ATOM 5567 C CA . GLN B 1 365 ? 38.188 -15.969 -22.391 1 21.7 365 GLN B CA 1
ATOM 5568 C C . GLN B 1 365 ? 36.906 -16.547 -22.969 1 21.7 365 GLN B C 1
ATOM 5570 O O . GLN B 1 365 ? 36.812 -16.75 -24.188 1 21.7 365 GLN B O 1
ATOM 5575 N N . GLY B 1 366 ? 36.344 -17.688 -22.594 1 20.2 366 GLY B N 1
ATOM 5576 C CA . GLY B 1 366 ? 35.219 -18.078 -23.406 1 20.2 366 GLY B CA 1
ATOM 5577 C C . GLY B 1 366 ? 34.125 -17.031 -23.453 1 20.2 366 GLY B C 1
ATOM 5578 O O . GLY B 1 366 ? 33.812 -16.422 -22.422 1 20.2 366 GLY B O 1
ATOM 5579 N N . ALA B 1 367 ? 33.812 -16.281 -24.688 1 21.48 367 ALA B N 1
ATOM 5580 C CA . ALA B 1 367 ? 32.875 -15.375 -25.375 1 21.48 367 ALA B CA 1
ATOM 5581 C C . ALA B 1 367 ? 31.438 -15.812 -25.156 1 21.48 367 ALA B C 1
ATOM 5583 O O . ALA B 1 367 ? 30.984 -16.781 -25.766 1 21.48 367 ALA B O 1
ATOM 5584 N N . LEU B 1 368 ? 30.859 -16.031 -24.094 1 19.33 368 LEU B N 1
ATOM 5585 C CA . LEU B 1 368 ? 29.453 -16.438 -24.266 1 19.33 368 LEU B CA 1
ATOM 5586 C C . LEU B 1 368 ? 28.672 -15.352 -24.984 1 19.33 368 LEU B C 1
ATOM 5588 O O . LEU B 1 368 ? 28.516 -14.234 -24.484 1 19.33 368 LEU B O 1
ATOM 5592 N N . LYS B 1 369 ? 28.641 -15.195 -26.391 1 21.78 369 LYS B N 1
ATOM 5593 C CA . LYS B 1 369 ? 27.938 -14.5 -27.469 1 21.78 369 LYS B CA 1
ATOM 5594 C C . LYS B 1 369 ? 26.438 -14.688 -27.359 1 21.78 369 LYS B C 1
ATOM 5596 O O . LYS B 1 369 ? 25.891 -15.695 -27.812 1 21.78 369 LYS B O 1
ATOM 5601 N N . ALA B 1 370 ? 25.641 -14.656 -26.359 1 21.34 370 ALA B N 1
ATOM 5602 C CA . ALA B 1 370 ? 24.234 -14.898 -26.719 1 21.34 370 ALA B CA 1
ATOM 5603 C C . ALA B 1 370 ? 23.719 -13.836 -27.688 1 21.34 370 ALA B C 1
ATOM 5605 O O . ALA B 1 370 ? 24.094 -12.664 -27.594 1 21.34 370 ALA B O 1
ATOM 5606 N N . THR B 1 371 ? 23.328 -14.219 -28.844 1 19.91 371 THR B N 1
ATOM 5607 C CA . THR B 1 371 ? 22.672 -13.625 -30.016 1 19.91 371 THR B CA 1
ATOM 5608 C C . THR B 1 371 ? 21.422 -12.852 -29.609 1 19.91 371 THR B C 1
ATOM 5610 O O . THR B 1 371 ? 20.531 -13.414 -28.969 1 19.91 371 THR B O 1
ATOM 5613 N N . ALA B 1 372 ? 21.5 -11.586 -29.328 1 23.41 372 ALA B N 1
ATOM 5614 C CA . ALA B 1 372 ? 20.453 -10.578 -29.344 1 23.41 372 ALA B CA 1
ATOM 5615 C C . ALA B 1 372 ? 19.609 -10.688 -30.609 1 23.41 372 ALA B C 1
ATOM 5617 O O . ALA B 1 372 ? 20.047 -10.32 -31.703 1 23.41 372 ALA B O 1
ATOM 5618 N N . GLN B 1 373 ? 19 -11.828 -30.891 1 19.69 373 GLN B N 1
ATOM 5619 C CA . GLN B 1 373 ? 18.156 -11.734 -32.094 1 19.69 373 GLN B CA 1
ATOM 5620 C C . GLN B 1 373 ? 17.156 -10.586 -31.953 1 19.69 373 GLN B C 1
ATOM 5622 O O . GLN B 1 373 ? 16.453 -10.469 -30.953 1 19.69 373 GLN B O 1
ATOM 5627 N N . ARG B 1 374 ? 17.5 -9.445 -32.594 1 20.2 374 ARG B N 1
ATOM 5628 C CA . ARG B 1 374 ? 16.75 -8.312 -33.094 1 20.2 374 ARG B CA 1
ATOM 5629 C C . ARG B 1 374 ? 15.445 -8.773 -33.75 1 20.2 374 ARG B C 1
ATOM 5631 O O . ARG B 1 374 ? 15.477 -9.445 -34.781 1 20.2 374 ARG B O 1
ATOM 5638 N N . LEU B 1 375 ? 14.461 -9.258 -33.031 1 19.78 375 LEU B N 1
ATOM 5639 C CA . LEU B 1 375 ? 13.242 -9.406 -33.812 1 19.78 375 LEU B CA 1
ATOM 5640 C C . LEU B 1 375 ? 12.969 -8.156 -34.625 1 19.78 375 LEU B C 1
ATOM 5642 O O . LEU B 1 375 ? 12.906 -7.051 -34.094 1 19.78 375 LEU B O 1
ATOM 5646 N N . GLU B 1 376 ? 13.508 -8.148 -35.875 1 19.94 376 GLU B N 1
ATOM 5647 C CA . GLU B 1 376 ? 12.875 -7.438 -36.969 1 19.94 376 GLU B CA 1
ATOM 5648 C C . GLU B 1 376 ? 11.367 -7.703 -37 1 19.94 376 GLU B C 1
ATOM 5650 O O . GLU B 1 376 ? 10.922 -8.82 -36.75 1 19.94 376 GLU B O 1
#

InterPro domains:
  IPR011063 tRNA(Ile)-lysidine/2-thiocytidine synthase, N-terminal [PF01171] (18-207)
  IPR012094 tRNA(Ile)-lysidine synthase [MF_01161] (6-320)
  IPR012094 tRNA(Ile)-lysidine synthase [PTHR43033] (14-276)
  IPR012795 tRNA(Ile)-lysidine synthase, N-terminal [TIGR02432] (19-209)
  IPR012795 tRNA(Ile)-lysidine synthase, N-terminal [cd01992] (18-210)
  IPR014729 Rossmann-like alpha/beta/alpha sandwich fold [G3DSA:3.40.50.620] (9-239)

Secondary structure (DSSP, 8-state):
----------TT----SEEEEE--SSHHHHHHHHHHHHHHHHHT-EEEEEEEE---STTHHHHHHHHHHHHHHHT-EEEEEE--STTS--TTHHHHHHHHHHHHHHHHHHHTT--EEE---BHHHHHHHHHHHHHTT--TTGGG-S-SEEEEE---SS----EEEEE-TBTTS-HHHHHHHHHHTT---PPPGGGG-TTSHHHHHHHHHHHHHHTT--HHHHHHHHHHHHHHHHHHHHHHHHHHHHHEE-SSSEEEEHHHHHHS-HHHHHHHHHHHHHHHH--SSPPPHHHHHHHHHHHHHTTT------BEEETTEEEEEEEETTEEEEEEEE------SS----------TTS-S--------------B----/----------TTS---SEEEEE--SSHHHHHHHHHHHHHHHHHT-EEEEEEEE---STTHHHHHHHHHHHHHHHT-EEEEEE--STTS--TTHHHHHHHHHHHHHHHHHHHTT--EEE---BHHHHHHHHHHHHHTT--TTGGG-S-SEEEEE---SS----EEEEE-TBTTS-HHHHHHHHHHTT---PPPGGGG-TTSHHHHHHHHHHHHHHTT--HHHHHHHHHHHHHHHHHHHHHHHHHHHHHEE-SSSEEEEHHHHHHS-HHHHHHHHHHHHHHHH--SSPPPHHHHHHHHHHHHHTTT-------EEETTEEEEEEEETTEEEEEEEE------SS--------SS-----SS-----------------

Foldseek 3Di:
DPPPQLCVVVPVPPLAQEAEEEAAQALLSVLVQVNVVVVCVVSVHAYEYEYEQAVPDDCSVVSQVVVVVVCVVVVHHYDYHYDPVLPPDPPPSVVVSVVVVCVRVFVVCVVVVHAEYEYRAALLNQLLQLVVCVVVQADLLSNLGDDQWDWDQDPPPPDRDGIHIYGYSHNQPDPVNSNVSCVVVPHDTDDDPCLCDCVDSSNVSSVVQVVVVVVPCHSNNSNVSSNVSVVCVVVLVVLLVVLCVVAWDDDQKIKGQLVSLLVDDPSSNLVNVQVVLCRNAVDPDTFRPVVSVVVSVVSVVCQQPCDFDDWEDDSQWIKTWHADPNTTIIMIHGNPPPPDPPDPDDPPPPPPPPPDDDDDDDPDPDDDPHDHDYPD/DPPPQLCVVVPVPPLAQEAEEEAQQALLSVLVLVNVVVVCVVSVHAYEYEYEQAVPDDCSVVSQVVVVVVCVVVVHHYDYHYDDVLPDDPPPSVVVVVVVVCVRVFVVCVVVVHAEYEYRAALLNQLLQLVVCVVVQADLLSNLGDDQKDWDQDPPPPDRDGIHIYGYSHNQPDPVNSNVSCVVVPHDGDDDPCCCDCVDSSNVSSVVQVVVVVVPCHSNNSNVSSNVSVVCVVVLVVLLVVLCVVAWDDDQKIKGQLVSLLVDDPSSNLVNVQVVLCRNAVDPDTDRPVVSVVVSVVSVVCQQPCDFDDWDDDSQWIKTWHADPNTTIIMIHGNPPPPDPPDPDDPPPPPPPPPDDDDDPPPPPPPPPPDPPPPD

Nearest PDB structures (foldseek):
  2e89-assembly2_C  TM=8.508E-01  e=1.335E-16  Aquifex aeolicus
  5ztb-assembly2_A  TM=8.309E-01  e=2.412E-10  Thermus thermophilus HB27
  5ztb-assembly3_C  TM=8.173E-01  e=2.038E-10  Thermus thermophilus HB27
  5ztb-assembly1_B  TM=8.280E-01  e=5.936E-10  Thermus thermophilus HB27
  5gha-assembly1_A  TM=8.189E-01  e=3.595E-09  Thermus thermophilus HB27

Organism: NCBI:txid28181

Solvent-accessible surface area (backbone atoms only — not comparable to full-atom values): 41857 Å² total; per-residue (Å²): 127,86,69,79,68,78,71,64,75,49,78,78,66,66,84,52,65,45,36,35,31,48,36,83,35,29,50,49,20,44,31,44,48,52,54,48,45,54,50,18,66,76,64,71,23,48,53,35,36,38,27,73,37,56,67,81,50,95,58,41,65,60,50,54,49,50,42,43,52,57,36,47,74,73,70,37,51,70,49,79,43,76,43,82,79,56,86,71,59,81,76,60,44,66,61,50,51,49,50,48,48,52,51,56,51,51,50,51,30,52,76,69,75,31,43,39,40,35,42,48,50,23,12,54,54,33,21,42,44,27,52,54,29,42,44,69,49,46,43,58,76,53,39,19,37,74,64,52,66,40,79,41,80,46,84,48,91,84,60,80,74,58,53,37,32,40,33,30,82,32,42,84,37,49,68,65,58,33,46,50,54,27,54,76,69,72,52,85,64,50,83,67,75,77,71,67,47,60,87,37,68,66,38,46,42,49,52,48,46,55,54,32,37,77,72,45,40,35,42,67,39,47,28,48,49,12,50,47,45,45,44,40,46,60,56,44,50,52,50,16,49,55,42,40,70,73,19,44,45,71,76,77,53,31,34,36,37,28,66,66,37,67,67,43,56,65,50,32,40,50,53,35,50,43,51,50,33,33,68,52,31,62,48,93,64,74,69,54,49,68,59,48,51,51,51,52,51,52,48,63,76,42,39,78,39,79,58,46,73,65,28,39,48,54,60,52,18,32,40,26,40,36,69,53,96,88,36,32,25,34,35,39,31,50,52,68,80,79,72,65,90,72,81,84,75,79,78,73,76,70,79,57,66,78,67,73,79,76,88,82,85,76,84,83,83,80,84,80,86,78,72,60,54,68,71,121,127,87,69,77,67,79,71,64,76,49,75,77,66,65,83,54,65,43,38,36,32,47,35,82,36,30,50,48,20,45,32,44,48,52,55,48,45,56,50,18,65,76,66,71,23,47,52,35,38,38,26,72,37,56,67,80,50,94,58,41,65,60,51,54,50,50,41,44,53,56,36,47,73,74,70,37,52,68,49,79,45,76,42,80,80,56,86,71,60,80,75,60,44,68,61,49,51,50,50,48,46,51,50,56,51,50,50,51,30,52,77,68,74,30,43,38,38,35,43,49,50,22,12,54,55,32,20,44,45,27,52,54,29,43,44,70,48,47,43,58,76,51,39,20,37,72,64,52,66,41,79,43,81,48,84,51,91,86,60,82,74,60,53,37,31,40,33,29,85,32,41,84,38,49,67,66,58,33,48,49,57,28,55,76,70,70,52,84,62,52,83,67,75,74,71,66,47,59,89,36,70,64,36,46,41,50,51,50,46,54,54,33,37,78,73,46,40,36,42,66,39,46,27,48,47,13,50,46,46,44,45,40,45,61,56,45,51,52,51,16,50,54,43,41,69,73,19,45,44,70,76,78,52,32,34,34,39,27,66,66,36,67,68,44,54,66,49,32,39,51,53,35,49,42,50,49,33,33,67,52,31,63,48,92,66,73,70,54,50,68,60,48,52,50,51,52,50,52,46,63,76,44,39,77,40,79,59,45,74,78,67,45,74,53,61,52,18,33,40,27,39,35,68,54,96,87,37,33,24,34,33,39,32,49,53,67,81,80,74,66,88,72,80,82,74,73,87,68,80,66,83,70,61,91,68,77,77,82,74,90,73,79,74,81,76,79,76,85,73,78,80,77,75,71,82,123